Protein AF-U7PLH5-F1 (afdb_monomer_lite)

pLDDT: mean 71.51, std 21.05, range [33.09, 94.19]

Organism: Sporothrix schenckii (strain ATCC 58251 / de Perez 2211183) (NCBI:txid1391915)

Structure (mmCIF, N/CA/C/O backbone):
data_AF-U7PLH5-F1
#
_entry.id   AF-U7PLH5-F1
#
loop_
_atom_site.group_PDB
_atom_site.id
_atom_site.type_symbol
_atom_site.label_atom_id
_atom_site.label_alt_id
_atom_site.label_comp_id
_atom_site.label_asym_id
_atom_site.label_entity_id
_atom_site.label_seq_id
_atom_site.pdbx_PDB_ins_code
_atom_site.Cartn_x
_atom_site.Cartn_y
_atom_site.Cartn_z
_atom_site.occupancy
_atom_site.B_iso_or_equiv
_atom_site.auth_seq_id
_atom_site.auth_comp_id
_atom_site.auth_asym_id
_atom_site.auth_atom_id
_atom_site.pdbx_PDB_model_num
ATOM 1 N N . MET A 1 1 ? 17.171 -16.787 40.474 1.00 40.34 1 MET A N 1
ATOM 2 C CA . MET A 1 1 ? 18.572 -16.377 40.257 1.00 40.34 1 MET A CA 1
ATOM 3 C C . MET A 1 1 ? 18.634 -15.554 38.980 1.00 40.34 1 MET A C 1
ATOM 5 O O . MET A 1 1 ? 18.341 -16.110 37.935 1.00 40.34 1 MET A O 1
ATOM 9 N N . LEU A 1 2 ? 18.950 -14.260 39.135 1.00 38.16 2 LEU A N 1
ATOM 10 C CA . LEU A 1 2 ? 19.612 -13.344 38.182 1.00 38.16 2 LEU A CA 1
ATOM 11 C C . LEU A 1 2 ? 18.995 -13.279 36.767 1.00 38.16 2 LEU A C 1
ATOM 13 O O . LEU A 1 2 ? 19.264 -14.126 35.930 1.00 38.16 2 LEU A O 1
ATOM 17 N N . THR A 1 3 ? 18.064 -12.365 36.470 1.00 34.12 3 THR A N 1
ATOM 18 C CA . THR A 1 3 ? 18.278 -10.915 36.232 1.00 34.12 3 THR A CA 1
ATOM 19 C C . THR A 1 3 ? 19.407 -10.648 35.230 1.00 34.12 3 THR A C 1
ATOM 21 O O . THR A 1 3 ? 20.557 -10.770 35.628 1.00 34.12 3 THR A O 1
ATOM 24 N N . GLN A 1 4 ? 19.092 -10.217 33.994 1.00 41.59 4 GLN A N 1
ATOM 25 C CA . GLN A 1 4 ? 19.574 -8.955 33.387 1.00 41.59 4 GLN A CA 1
ATOM 26 C C . GLN A 1 4 ? 19.493 -8.867 31.843 1.00 41.59 4 GLN A C 1
ATOM 28 O O . GLN A 1 4 ? 19.882 -9.774 31.121 1.00 41.59 4 GLN A O 1
ATOM 33 N N . CYS A 1 5 ? 19.129 -7.651 31.405 1.00 39.41 5 CYS A N 1
ATOM 34 C CA . CYS A 1 5 ? 19.704 -6.881 30.285 1.00 39.41 5 CYS A CA 1
ATOM 35 C C . CYS A 1 5 ? 19.246 -7.116 28.828 1.00 39.41 5 CYS A C 1
ATOM 37 O O . CYS A 1 5 ? 19.915 -7.745 28.023 1.00 39.41 5 CYS A O 1
ATOM 39 N N . ARG A 1 6 ? 18.167 -6.410 28.454 1.00 35.97 6 ARG A N 1
ATOM 40 C CA . ARG A 1 6 ? 18.186 -5.153 27.658 1.00 35.97 6 ARG A CA 1
ATOM 41 C C . ARG A 1 6 ? 19.362 -4.971 26.667 1.00 35.97 6 ARG A C 1
ATOM 43 O O . ARG A 1 6 ? 20.439 -4.579 27.103 1.00 35.97 6 ARG A O 1
ATOM 50 N N . ALA A 1 7 ? 19.105 -5.061 25.353 1.00 36.47 7 ALA A N 1
ATOM 51 C CA . ALA A 1 7 ? 19.811 -4.306 24.298 1.00 36.47 7 ALA A CA 1
ATOM 52 C C . ALA A 1 7 ? 19.149 -4.441 22.903 1.00 36.47 7 ALA A C 1
ATOM 54 O O . ALA A 1 7 ? 18.597 -5.486 22.587 1.00 36.47 7 ALA A O 1
ATOM 55 N N . ALA A 1 8 ? 19.350 -3.401 22.073 1.00 39.31 8 ALA A N 1
ATOM 56 C CA . ALA A 1 8 ? 19.215 -3.336 20.601 1.00 39.31 8 ALA A CA 1
ATOM 57 C C . ALA A 1 8 ? 17.779 -3.199 20.030 1.00 39.31 8 ALA A C 1
ATOM 59 O O . ALA A 1 8 ? 16.850 -3.814 20.518 1.00 39.31 8 ALA A O 1
ATOM 60 N N . HIS A 1 9 ? 17.461 -2.412 18.994 1.00 39.78 9 HIS A N 1
ATOM 61 C CA . HIS A 1 9 ? 18.225 -1.565 18.074 1.00 39.78 9 HIS A CA 1
ATOM 62 C C . HIS A 1 9 ? 17.203 -0.632 17.367 1.00 39.78 9 HIS A C 1
ATOM 64 O O . HIS A 1 9 ? 16.239 -1.121 16.786 1.00 39.78 9 HIS A O 1
ATOM 70 N N . ARG A 1 10 ? 17.375 0.700 17.386 1.00 35.34 10 ARG A N 1
ATOM 71 C CA . ARG A 1 10 ? 16.643 1.633 16.491 1.00 35.34 10 ARG A CA 1
ATOM 72 C C . ARG A 1 10 ? 17.474 1.859 15.219 1.00 35.34 10 ARG A C 1
ATOM 74 O O . ARG A 1 10 ? 18.633 2.255 15.376 1.00 35.34 10 ARG A O 1
ATOM 81 N N . PRO A 1 11 ? 16.935 1.716 13.995 1.00 44.84 11 PRO A N 1
ATOM 82 C CA . PRO A 1 11 ? 17.584 2.239 12.803 1.00 44.84 11 PRO A CA 1
ATOM 83 C C . PRO A 1 11 ? 17.142 3.683 12.515 1.00 44.84 11 PRO A C 1
ATOM 85 O O . PRO A 1 11 ? 16.019 4.105 12.786 1.00 44.84 11 PRO A O 1
ATOM 88 N N . ARG A 1 12 ? 18.103 4.450 12.001 1.00 36.66 12 ARG A N 1
ATOM 89 C CA . ARG A 1 12 ? 18.058 5.875 11.666 1.00 36.66 12 ARG A CA 1
ATOM 90 C C . ARG A 1 12 ? 17.275 6.123 10.367 1.00 36.66 12 ARG A C 1
ATOM 92 O O . ARG A 1 12 ? 17.660 5.601 9.330 1.00 36.66 12 ARG A O 1
ATOM 99 N N . GLN A 1 13 ? 16.298 7.030 10.392 1.00 43.56 13 GLN A N 1
ATOM 100 C CA . GLN A 1 13 ? 15.820 7.760 9.207 1.00 43.56 13 GLN A CA 1
ATOM 101 C C . GLN A 1 13 ? 15.541 9.234 9.569 1.00 43.56 13 GLN A C 1
ATOM 103 O O . GLN A 1 13 ? 14.461 9.544 10.065 1.00 43.56 13 GLN A O 1
ATOM 108 N N . PRO A 1 14 ? 16.496 10.163 9.343 1.00 40.16 14 PRO A N 1
ATOM 109 C CA . PRO A 1 14 ? 16.155 11.586 9.313 1.00 40.16 14 PRO A CA 1
ATOM 110 C C . PRO A 1 14 ? 16.805 12.352 8.142 1.00 40.16 14 PRO A C 1
ATOM 112 O O . PRO A 1 14 ? 17.194 13.498 8.312 1.00 40.16 14 PRO A O 1
ATOM 115 N N . GLN A 1 15 ? 16.960 11.743 6.959 1.00 47.34 15 GLN A N 1
ATOM 116 C CA . GLN A 1 15 ? 17.610 12.398 5.800 1.00 47.34 15 GLN A CA 1
ATOM 117 C C . GLN A 1 15 ? 16.657 12.667 4.615 1.00 47.34 15 GLN A C 1
ATOM 119 O O . GLN A 1 15 ? 16.941 13.519 3.784 1.00 47.34 15 GLN A O 1
ATOM 124 N N . LEU A 1 16 ? 15.482 12.025 4.559 1.00 45.59 16 LEU A N 1
ATOM 125 C CA . LEU A 1 16 ? 14.550 12.148 3.422 1.00 45.59 16 LEU A CA 1
ATOM 126 C C . LEU A 1 16 ? 13.430 13.190 3.621 1.00 45.59 16 LEU A C 1
ATOM 128 O O . LEU A 1 16 ? 12.787 13.589 2.656 1.00 45.59 16 LEU A O 1
ATOM 132 N N . ARG A 1 17 ? 13.227 13.693 4.851 1.00 46.47 17 ARG A N 1
ATOM 133 C CA . ARG A 1 17 ? 12.255 14.770 5.134 1.00 46.47 17 ARG A CA 1
ATOM 134 C C . ARG A 1 17 ? 12.770 16.171 4.780 1.00 46.47 17 ARG A C 1
ATOM 136 O O . ARG A 1 17 ? 11.996 16.979 4.285 1.00 46.47 17 ARG A O 1
ATOM 143 N N . GLN A 1 18 ? 14.074 16.433 4.911 1.00 49.62 18 GLN A N 1
ATOM 144 C CA . GLN A 1 18 ? 14.650 17.750 4.590 1.00 49.62 18 GLN A CA 1
ATOM 145 C C . GLN A 1 18 ? 14.697 18.058 3.082 1.00 49.62 18 GLN A C 1
ATOM 147 O O . GLN A 1 18 ? 14.605 19.219 2.698 1.00 49.62 18 GLN A O 1
ATOM 152 N N . ALA A 1 19 ? 14.768 17.044 2.212 1.00 43.41 19 ALA A N 1
ATOM 153 C CA . ALA A 1 19 ? 14.811 17.258 0.762 1.00 43.41 19 ALA A CA 1
ATOM 154 C C . ALA A 1 19 ? 13.437 17.609 0.146 1.00 43.41 19 ALA A C 1
ATOM 156 O O . ALA A 1 19 ? 13.381 18.275 -0.886 1.00 43.41 19 ALA A O 1
ATOM 157 N N . LEU A 1 20 ? 12.327 17.218 0.788 1.00 49.91 20 LEU A N 1
ATOM 158 C CA . LEU A 1 20 ? 10.959 17.501 0.321 1.00 49.91 20 LEU A CA 1
ATOM 159 C C . LEU A 1 20 ? 10.404 18.842 0.844 1.00 49.91 20 LEU A C 1
ATOM 161 O O . LEU A 1 20 ? 9.582 19.472 0.175 1.00 49.91 20 LEU A O 1
ATOM 165 N N . GLU A 1 21 ? 10.902 19.341 1.980 1.00 47.91 21 GLU A N 1
ATOM 166 C CA . GLU A 1 21 ? 10.516 20.658 2.516 1.00 47.91 21 GLU A CA 1
ATOM 167 C C . GLU A 1 21 ? 11.205 21.841 1.812 1.00 47.91 21 GLU A C 1
ATOM 169 O O . GLU A 1 21 ? 10.651 22.941 1.792 1.00 47.91 21 GLU A O 1
ATOM 174 N N . CYS A 1 22 ? 12.349 21.631 1.147 1.00 43.00 22 CYS A N 1
ATOM 175 C CA . CYS A 1 22 ? 13.023 22.683 0.370 1.00 43.00 22 CYS A CA 1
ATOM 176 C C . CYS A 1 22 ? 12.444 22.894 -1.042 1.00 43.00 22 CYS A C 1
ATOM 178 O O . CYS A 1 22 ? 12.530 24.002 -1.563 1.00 43.00 22 CYS A O 1
ATOM 180 N N . ALA A 1 23 ? 11.813 21.883 -1.650 1.00 43.56 23 ALA A N 1
ATOM 181 C CA . ALA A 1 23 ? 11.212 21.997 -2.989 1.00 43.56 23 ALA A CA 1
ATOM 182 C C . ALA A 1 23 ? 9.793 22.602 -2.981 1.00 43.56 23 ALA A C 1
ATOM 184 O O . ALA A 1 23 ? 9.290 23.029 -4.015 1.00 43.56 23 ALA A O 1
ATOM 185 N N . SER A 1 24 ? 9.159 22.670 -1.807 1.00 49.34 24 SER A N 1
ATOM 186 C CA . SER A 1 24 ? 7.775 23.137 -1.641 1.00 49.34 24 SER A CA 1
ATOM 187 C C . SER A 1 24 ? 7.665 24.643 -1.352 1.00 49.34 24 SER A C 1
ATOM 189 O O . SER A 1 24 ? 6.562 25.170 -1.281 1.00 49.34 24 SER A O 1
ATOM 191 N N . ARG A 1 25 ? 8.793 25.350 -1.172 1.00 45.16 25 ARG A N 1
ATOM 192 C CA . ARG A 1 25 ? 8.836 26.780 -0.796 1.00 45.16 25 ARG A CA 1
ATOM 193 C C . ARG A 1 25 ? 9.264 27.731 -1.920 1.00 45.16 25 ARG A C 1
ATOM 195 O O . ARG A 1 25 ? 9.426 28.920 -1.674 1.00 45.16 25 ARG A O 1
ATOM 202 N N . THR A 1 26 ? 9.434 27.244 -3.148 1.00 45.91 26 THR A N 1
ATOM 203 C CA . THR A 1 26 ? 9.936 28.039 -4.289 1.00 45.91 26 THR A CA 1
ATOM 204 C C . THR A 1 26 ? 8.897 28.318 -5.383 1.00 45.91 26 THR A C 1
ATOM 206 O O . THR A 1 26 ? 9.258 28.842 -6.432 1.00 45.91 26 THR A O 1
ATOM 209 N N . VAL A 1 27 ? 7.607 28.033 -5.152 1.00 44.53 27 VAL A N 1
ATOM 210 C CA . VAL A 1 27 ? 6.532 28.178 -6.165 1.00 44.53 27 VAL A CA 1
ATOM 211 C C . VAL A 1 27 ? 5.499 29.269 -5.812 1.00 44.53 27 VAL A C 1
ATOM 213 O O . VAL A 1 27 ? 4.473 29.381 -6.465 1.00 44.53 27 VAL A O 1
ATOM 216 N N . ASP A 1 28 ? 5.798 30.149 -4.851 1.00 35.12 28 ASP A N 1
ATOM 217 C CA . ASP A 1 28 ? 4.930 31.276 -4.470 1.00 35.12 28 ASP A CA 1
ATOM 218 C C . ASP A 1 28 ? 5.682 32.610 -4.545 1.00 35.12 28 ASP A C 1
ATOM 220 O O . ASP A 1 28 ? 6.104 33.157 -3.533 1.00 35.12 28 ASP A O 1
ATOM 224 N N . CYS A 1 29 ? 5.890 33.128 -5.758 1.00 34.44 29 CYS A N 1
ATOM 225 C CA . CYS A 1 29 ? 6.262 34.526 -6.013 1.00 34.44 29 CYS A CA 1
ATOM 226 C C . CYS A 1 29 ? 6.125 34.818 -7.513 1.00 34.44 29 CYS A C 1
ATOM 228 O O . CYS A 1 29 ? 7.078 34.580 -8.247 1.00 34.44 29 CYS A O 1
ATOM 230 N N . SER A 1 30 ? 4.958 35.290 -7.978 1.00 39.75 30 SER A N 1
ATOM 231 C CA . SER A 1 30 ? 4.776 36.169 -9.162 1.00 39.75 30 SER A CA 1
ATOM 232 C C . SER A 1 30 ? 3.293 36.284 -9.535 1.00 39.75 30 SER A C 1
ATOM 234 O O . SER A 1 30 ? 2.828 35.648 -10.475 1.00 39.75 30 SER A O 1
ATOM 236 N N . ASN A 1 31 ? 2.530 37.107 -8.814 1.00 36.56 31 ASN A N 1
ATOM 237 C CA . ASN A 1 31 ? 1.277 37.645 -9.344 1.00 36.56 31 ASN A CA 1
ATOM 238 C C . ASN A 1 31 ? 0.945 38.966 -8.640 1.00 36.56 31 ASN A C 1
ATOM 240 O O . ASN A 1 31 ? 0.583 38.951 -7.471 1.00 36.56 31 ASN A O 1
ATOM 244 N N . THR A 1 32 ? 1.136 40.105 -9.311 1.00 42.53 32 THR A N 1
ATOM 245 C CA . THR A 1 32 ? 0.394 41.367 -9.103 1.00 42.53 32 THR A CA 1
ATOM 246 C C . THR A 1 32 ? 0.872 42.430 -10.104 1.00 42.53 32 THR A C 1
ATOM 248 O O . THR A 1 32 ? 2.062 42.525 -10.395 1.00 42.53 32 THR A O 1
ATOM 251 N N . ARG A 1 33 ? -0.074 43.282 -10.535 1.00 42.19 33 ARG A N 1
ATOM 252 C CA . ARG A 1 33 ? -0.038 44.355 -11.562 1.00 42.19 33 ARG A CA 1
ATOM 253 C C . ARG A 1 33 ? -0.375 43.851 -12.966 1.00 42.19 33 ARG A C 1
ATOM 255 O O . ARG A 1 33 ? 0.285 42.970 -13.484 1.00 42.19 33 ARG A O 1
ATOM 262 N N . GLY A 1 34 ? -1.364 44.380 -13.671 1.00 38.94 34 GLY A N 1
ATOM 263 C CA . GLY A 1 34 ? -2.216 45.546 -13.460 1.00 38.94 34 GLY A CA 1
ATOM 264 C C . GLY A 1 34 ? -2.942 45.791 -14.785 1.00 38.94 34 GLY A C 1
ATOM 265 O O . GLY A 1 34 ? -2.353 45.638 -15.850 1.00 38.94 34 GLY A O 1
ATOM 266 N N . ALA A 1 35 ? -4.238 46.066 -14.707 1.00 39.94 35 ALA A N 1
ATOM 267 C CA . ALA A 1 35 ? -5.171 46.154 -15.822 1.00 39.94 35 ALA A CA 1
ATOM 268 C C . ALA A 1 35 ? -4.860 47.279 -16.830 1.00 39.94 35 ALA A C 1
ATOM 270 O O . ALA A 1 35 ? -4.439 48.362 -16.431 1.00 39.94 35 ALA A O 1
ATOM 271 N N . SER A 1 36 ? -5.185 47.065 -18.113 1.00 42.91 36 SER A N 1
ATOM 272 C CA . SER A 1 36 ? -6.220 47.815 -18.866 1.00 42.91 36 SER A CA 1
ATOM 273 C C . SER A 1 36 ? -6.028 47.773 -20.400 1.00 42.91 36 SER A C 1
ATOM 275 O O . SER A 1 36 ? -4.915 47.781 -20.911 1.00 42.91 36 SER A O 1
ATOM 277 N N . SER A 1 37 ? -7.169 47.804 -21.105 1.00 44.44 37 SER A N 1
ATOM 278 C CA . SER A 1 37 ? -7.401 48.115 -22.535 1.00 44.44 37 SER A CA 1
ATOM 279 C C . SER A 1 37 ? -7.314 46.998 -23.608 1.00 44.44 37 SER A C 1
ATOM 281 O O . SER A 1 37 ? -6.285 46.724 -24.205 1.00 44.44 37 SER A O 1
ATOM 283 N N . THR A 1 38 ? -8.472 46.343 -23.789 1.00 47.81 38 THR A N 1
ATOM 284 C CA . THR A 1 38 ? -9.300 46.086 -25.006 1.00 47.81 38 THR A CA 1
ATOM 285 C C . THR A 1 38 ? -8.739 46.034 -26.454 1.00 47.81 38 THR A C 1
ATOM 287 O O . THR A 1 38 ? -7.735 46.660 -26.766 1.00 47.81 38 THR A O 1
ATOM 290 N N . PRO A 1 39 ? -9.449 45.323 -27.375 1.00 44.78 39 PRO A N 1
ATOM 291 C CA . PRO A 1 39 ? -8.862 44.554 -28.480 1.00 44.78 39 PRO A CA 1
ATOM 292 C C . PRO A 1 39 ? -9.155 45.091 -29.898 1.00 44.78 39 PRO A C 1
ATOM 294 O O . PRO A 1 39 ? -10.107 45.838 -30.118 1.00 44.78 39 PRO A O 1
ATOM 297 N N . GLY A 1 40 ? -8.371 44.624 -30.879 1.00 44.19 40 GLY A N 1
ATOM 298 C CA . GLY A 1 40 ? -8.525 44.911 -32.309 1.00 44.19 40 GLY A CA 1
ATOM 299 C C . GLY A 1 40 ? -8.553 43.637 -33.163 1.00 44.19 40 GLY A C 1
ATOM 300 O O . GLY A 1 40 ? -7.648 42.812 -33.105 1.00 44.19 40 GLY A O 1
ATOM 301 N N . SER A 1 41 ? -9.637 43.509 -33.923 1.00 40.91 41 SER A N 1
ATOM 302 C CA . SER A 1 41 ? -10.026 42.464 -34.879 1.00 40.91 41 SER A CA 1
ATOM 303 C C . SER A 1 41 ? -9.195 42.464 -36.174 1.00 40.91 41 SER A C 1
ATOM 305 O O . SER A 1 41 ? -8.798 43.540 -36.606 1.00 40.91 41 SER A O 1
ATOM 307 N N . LEU A 1 42 ? -9.014 41.289 -36.805 1.00 42.88 42 LEU A N 1
ATOM 308 C CA . LEU A 1 42 ? -8.956 41.010 -38.265 1.00 42.88 42 LEU A CA 1
ATOM 309 C C . LEU A 1 42 ? -8.641 39.500 -38.437 1.00 42.88 42 LEU A C 1
ATOM 311 O O . LEU A 1 42 ? -7.639 39.019 -37.924 1.00 42.88 42 LEU A O 1
ATOM 315 N N . MET A 1 43 ? -9.602 38.670 -38.875 1.00 43.25 43 MET A N 1
ATOM 316 C CA . MET A 1 43 ? -9.827 38.224 -40.271 1.00 43.25 43 MET A CA 1
ATOM 317 C C . MET A 1 43 ? -8.639 37.443 -40.879 1.00 43.25 43 MET A C 1
ATOM 319 O O . MET A 1 43 ? -7.510 37.873 -40.739 1.00 43.25 43 MET A O 1
ATOM 323 N N . ALA A 1 44 ? -8.750 36.382 -41.680 1.00 40.50 44 ALA A N 1
ATOM 324 C CA . ALA A 1 44 ? -9.762 35.393 -42.045 1.00 40.50 44 ALA A CA 1
ATOM 325 C C . ALA A 1 44 ? -9.106 34.459 -43.112 1.00 40.50 44 ALA A C 1
ATOM 327 O O . ALA A 1 44 ? -8.106 34.838 -43.711 1.00 40.50 44 ALA A O 1
ATOM 328 N N . PHE A 1 45 ? -9.715 33.292 -43.377 1.00 41.25 45 PHE A N 1
ATOM 329 C CA . PHE A 1 45 ? -9.603 32.438 -44.587 1.00 41.25 45 PHE A CA 1
ATOM 330 C C . PHE A 1 45 ? -8.244 31.813 -44.991 1.00 41.25 45 PHE A C 1
ATOM 332 O O . PHE A 1 45 ? -7.344 32.496 -45.454 1.00 41.25 45 PHE A O 1
ATOM 339 N N . HIS A 1 46 ? -8.155 30.474 -45.036 1.00 41.72 46 HIS A N 1
ATOM 340 C CA . HIS A 1 46 ? -8.469 29.709 -46.257 1.00 41.72 46 HIS A CA 1
ATOM 341 C C . HIS A 1 46 ? -8.427 28.182 -46.043 1.00 41.72 46 HIS A C 1
ATOM 343 O O . HIS A 1 46 ? -7.681 27.636 -45.237 1.00 41.72 46 HIS A O 1
ATOM 349 N N . THR A 1 47 ? -9.295 27.520 -46.797 1.00 42.88 47 THR A N 1
ATOM 350 C CA . THR A 1 47 ? -9.669 26.103 -46.837 1.00 42.88 47 THR A CA 1
ATOM 351 C C . THR A 1 47 ? -8.895 25.287 -47.887 1.00 42.88 47 THR A C 1
ATOM 353 O O . THR A 1 47 ? -8.351 25.849 -48.833 1.00 42.88 47 THR A O 1
ATOM 356 N N . ALA A 1 48 ? -9.033 23.951 -47.776 1.00 42.84 48 ALA A N 1
ATOM 357 C CA . ALA A 1 48 ? -8.769 22.890 -48.775 1.00 42.84 48 ALA A CA 1
ATOM 358 C C . ALA A 1 48 ? -7.296 22.413 -48.877 1.00 42.84 48 ALA A C 1
ATOM 360 O O . ALA A 1 48 ? -6.380 23.201 -48.751 1.00 42.84 48 ALA A O 1
ATOM 361 N N . ARG A 1 49 ? -6.954 21.133 -49.106 1.00 41.28 49 ARG A N 1
ATOM 362 C CA . ARG A 1 49 ? -7.620 20.080 -49.893 1.00 41.28 49 ARG A CA 1
ATOM 363 C C . ARG A 1 49 ? -6.974 18.705 -49.598 1.00 41.28 49 ARG A C 1
ATOM 365 O O . ARG A 1 49 ? -5.777 18.612 -49.361 1.00 41.28 49 ARG A O 1
ATOM 372 N N . ARG A 1 50 ? -7.780 17.638 -49.670 1.00 39.06 50 ARG A N 1
ATOM 373 C CA . ARG A 1 50 ? -7.390 16.210 -49.701 1.00 39.06 50 ARG A CA 1
ATOM 374 C C . ARG A 1 50 ? -6.449 15.885 -50.873 1.00 39.06 50 ARG A C 1
ATOM 376 O O . ARG A 1 50 ? -6.754 16.289 -51.991 1.00 39.06 50 ARG A O 1
ATOM 383 N N . ALA A 1 51 ? -5.505 14.964 -50.665 1.00 41.69 51 ALA A N 1
ATOM 384 C CA . ALA A 1 51 ? -5.150 13.943 -51.656 1.00 41.69 51 ALA A CA 1
ATOM 385 C C . ALA A 1 51 ? -4.583 12.689 -50.969 1.00 41.69 51 ALA A C 1
ATOM 387 O O . ALA A 1 51 ? -3.783 12.765 -50.044 1.00 41.69 51 ALA A O 1
ATOM 388 N N . ARG A 1 52 ? -5.074 11.535 -51.419 1.00 39.72 52 ARG A N 1
ATOM 389 C CA . ARG A 1 52 ? -4.789 10.171 -50.967 1.00 39.72 52 ARG A CA 1
ATOM 390 C C . ARG A 1 52 ? -3.874 9.562 -52.038 1.00 39.72 52 ARG A C 1
ATOM 392 O O . ARG A 1 52 ? -4.269 9.596 -53.199 1.00 39.72 52 ARG A O 1
ATOM 399 N N . ILE A 1 53 ? -2.713 9.007 -51.689 1.00 46.12 53 ILE A N 1
ATOM 400 C CA . ILE A 1 53 ? -1.901 8.185 -52.607 1.00 46.12 53 ILE A CA 1
ATOM 401 C C . ILE A 1 53 ? -1.498 6.902 -51.876 1.00 46.12 53 ILE A C 1
ATOM 403 O O . ILE A 1 53 ? -0.927 6.943 -50.790 1.00 46.12 53 ILE A O 1
ATOM 407 N N . CYS A 1 54 ? -1.883 5.774 -52.474 1.00 38.44 54 CYS A N 1
ATOM 408 C CA . CYS A 1 54 ? -1.447 4.420 -52.147 1.00 38.44 54 CYS A CA 1
ATOM 409 C C . CYS A 1 54 ? -0.168 4.078 -52.924 1.00 38.44 54 CYS A C 1
ATOM 411 O O . CYS A 1 54 ? 0.020 4.554 -54.040 1.00 38.44 54 CYS A O 1
ATOM 413 N N . GLY A 1 55 ? 0.629 3.167 -52.368 1.00 41.25 55 GLY A N 1
ATOM 414 C CA . GLY A 1 55 ? 1.829 2.580 -52.972 1.00 41.25 55 GLY A CA 1
ATOM 415 C C . GLY A 1 55 ? 2.982 2.676 -51.976 1.00 41.25 55 GLY A C 1
ATOM 416 O O . GLY A 1 55 ? 3.170 3.713 -51.364 1.00 41.25 55 GLY A O 1
ATOM 417 N N . GLY A 1 56 ? 3.769 1.657 -51.680 1.00 38.50 56 GLY A N 1
ATOM 418 C CA . GLY A 1 56 ? 3.910 0.309 -52.197 1.00 38.50 56 GLY A CA 1
ATOM 419 C C . GLY A 1 56 ? 5.075 -0.329 -51.425 1.00 38.50 56 GLY A C 1
ATOM 420 O O . GLY A 1 56 ? 5.879 0.366 -50.813 1.00 38.50 56 GLY A O 1
ATOM 421 N N . ARG A 1 57 ? 5.093 -1.663 -51.418 1.00 42.97 57 ARG A N 1
ATOM 422 C CA . ARG A 1 57 ? 6.113 -2.591 -50.887 1.00 42.97 57 ARG A CA 1
ATOM 423 C C . ARG A 1 57 ? 7.556 -2.051 -50.857 1.00 42.97 57 ARG A C 1
ATOM 425 O O . ARG A 1 57 ? 8.009 -1.565 -51.884 1.00 42.97 57 ARG A O 1
ATOM 432 N N . ALA A 1 58 ? 8.302 -2.350 -49.785 1.00 42.69 58 ALA A N 1
ATOM 433 C CA . ALA A 1 58 ? 9.540 -3.161 -49.828 1.00 42.69 58 ALA A CA 1
ATOM 434 C C . ALA A 1 58 ? 10.388 -3.052 -48.541 1.00 42.69 58 ALA A C 1
ATOM 436 O O . ALA A 1 58 ? 10.763 -1.951 -48.172 1.00 42.69 58 ALA A O 1
ATOM 437 N N . GLY A 1 59 ? 10.757 -4.215 -47.973 1.00 38.81 59 GLY A N 1
ATOM 438 C CA . GLY A 1 59 ? 12.027 -4.505 -47.263 1.00 38.81 59 GLY A CA 1
ATOM 439 C C . GLY A 1 59 ? 12.298 -3.771 -45.935 1.00 38.81 59 GLY A C 1
ATOM 440 O O . GLY A 1 59 ? 12.058 -2.590 -45.806 1.00 38.81 59 GLY A O 1
ATOM 441 N N . MET A 1 60 ? 12.826 -4.370 -44.873 1.00 43.47 60 MET A N 1
ATOM 442 C CA . MET A 1 60 ? 13.732 -5.504 -44.763 1.00 43.47 60 MET A CA 1
ATOM 443 C C . MET A 1 60 ? 13.473 -6.276 -43.463 1.00 43.47 60 MET A C 1
ATOM 445 O O . MET A 1 60 ? 13.168 -5.698 -42.423 1.00 43.47 60 MET A O 1
ATOM 449 N N . ALA A 1 61 ? 13.677 -7.588 -43.546 1.00 40.72 61 ALA A N 1
ATOM 450 C CA . ALA A 1 61 ? 14.034 -8.450 -42.431 1.00 40.72 61 ALA A CA 1
ATOM 451 C C . ALA A 1 61 ? 15.549 -8.355 -42.158 1.00 40.72 61 ALA A C 1
ATOM 453 O O . ALA A 1 61 ? 16.291 -8.143 -43.113 1.00 40.72 61 ALA A O 1
ATOM 454 N N . GLN A 1 62 ? 15.957 -8.581 -40.897 1.00 44.41 62 GLN A N 1
ATOM 455 C CA . GLN A 1 62 ? 17.292 -8.933 -40.342 1.00 44.41 62 GLN A CA 1
ATOM 456 C C . GLN A 1 62 ? 17.496 -8.151 -39.024 1.00 44.41 62 GLN A C 1
ATOM 458 O O . GLN A 1 62 ? 17.200 -6.969 -38.977 1.00 44.41 62 GLN A O 1
ATOM 463 N N . MET A 1 63 ? 17.950 -8.688 -37.893 1.00 42.53 63 MET A N 1
ATOM 464 C CA . MET A 1 63 ? 18.485 -9.997 -37.535 1.00 42.53 63 MET A CA 1
ATOM 465 C C . MET A 1 63 ? 18.080 -10.338 -36.093 1.00 42.53 63 MET A C 1
ATOM 467 O O . MET A 1 63 ? 18.018 -9.475 -35.220 1.00 42.53 63 MET A O 1
ATOM 471 N N . ALA A 1 64 ? 17.869 -11.631 -35.865 1.00 40.66 64 ALA A N 1
ATOM 472 C CA . ALA A 1 64 ? 17.943 -12.277 -34.567 1.00 40.66 64 ALA A CA 1
ATOM 473 C C . ALA A 1 64 ? 19.406 -12.596 -34.198 1.00 40.66 64 ALA A C 1
ATOM 475 O O . ALA A 1 64 ? 20.272 -12.620 -35.068 1.00 40.66 64 ALA A O 1
ATOM 476 N N . SER A 1 65 ? 19.605 -12.990 -32.936 1.00 40.78 65 SER A N 1
ATOM 477 C CA . SER A 1 65 ? 20.774 -13.699 -32.393 1.00 40.78 65 SER A CA 1
ATOM 478 C C . SER A 1 65 ? 21.977 -12.847 -31.978 1.00 40.78 65 SER A C 1
ATOM 480 O O . SER A 1 65 ? 22.827 -12.510 -32.790 1.00 40.78 65 SER A O 1
ATOM 482 N N . MET A 1 66 ? 22.115 -12.639 -30.665 1.00 42.38 66 MET A N 1
ATOM 483 C CA . MET A 1 66 ? 23.330 -13.049 -29.954 1.00 42.38 66 MET A CA 1
ATOM 484 C C . MET A 1 66 ? 22.998 -13.336 -28.485 1.00 42.38 66 MET A C 1
ATOM 486 O O . MET A 1 66 ? 22.703 -12.447 -27.689 1.00 42.38 66 MET A O 1
ATOM 490 N N . ALA A 1 67 ? 23.003 -14.628 -28.166 1.00 39.84 67 ALA A N 1
ATOM 491 C CA . ALA A 1 67 ? 23.080 -15.164 -26.820 1.00 39.84 67 ALA A CA 1
ATOM 492 C C . ALA A 1 67 ? 24.550 -15.250 -26.372 1.00 39.84 67 ALA A C 1
ATOM 494 O O . ALA A 1 67 ? 25.456 -15.282 -27.201 1.00 39.84 67 ALA A O 1
ATOM 495 N N . SER A 1 68 ? 24.735 -15.434 -25.061 1.00 42.97 68 SER A N 1
ATOM 496 C CA . SER A 1 68 ? 25.969 -15.869 -24.390 1.00 42.97 68 SER A CA 1
ATOM 497 C C . SER A 1 68 ? 27.044 -14.801 -24.149 1.00 42.97 68 SER A C 1
ATOM 499 O O . SER A 1 68 ? 27.839 -14.475 -25.017 1.00 42.97 68 SER A O 1
ATOM 501 N N . SER A 1 69 ? 27.173 -14.343 -22.901 1.00 43.06 69 SER A N 1
ATOM 502 C CA . SER A 1 69 ? 28.155 -14.937 -21.979 1.00 43.06 69 SER A CA 1
ATOM 503 C C . SER A 1 69 ? 28.139 -14.207 -20.631 1.00 43.06 69 SER A C 1
ATOM 505 O O . SER A 1 69 ? 28.339 -12.997 -20.545 1.00 43.06 69 SER A O 1
ATOM 507 N N . ARG A 1 70 ? 27.888 -14.966 -19.561 1.00 42.97 70 ARG A N 1
ATOM 508 C CA . ARG A 1 70 ? 28.045 -14.539 -18.167 1.00 42.97 70 ARG A CA 1
ATOM 509 C C . ARG A 1 70 ? 29.538 -14.355 -17.876 1.00 42.97 70 ARG A C 1
ATOM 511 O O . ARG A 1 70 ? 30.306 -15.295 -18.064 1.00 42.97 70 ARG A O 1
ATOM 518 N N . ARG A 1 71 ? 29.940 -13.222 -17.298 1.00 43.12 71 ARG A N 1
ATOM 519 C CA . ARG A 1 71 ? 31.130 -13.173 -16.434 1.00 43.12 71 ARG A CA 1
ATOM 520 C C . ARG A 1 71 ? 30.952 -12.155 -15.321 1.00 43.12 71 ARG A C 1
ATOM 522 O O . ARG A 1 71 ? 30.791 -10.964 -15.557 1.00 43.12 71 ARG A O 1
ATOM 529 N N . ALA A 1 72 ? 30.966 -12.691 -14.108 1.00 41.03 72 ALA A N 1
ATOM 530 C CA . ALA A 1 72 ? 31.049 -11.970 -12.859 1.00 41.03 72 ALA A CA 1
ATOM 531 C C . ALA A 1 72 ? 32.403 -11.258 -12.743 1.00 41.03 72 ALA A C 1
ATOM 533 O O . ALA A 1 72 ? 33.443 -11.851 -13.028 1.00 41.03 72 ALA A O 1
ATOM 534 N N . ALA A 1 73 ? 32.386 -10.024 -12.252 1.00 41.44 73 ALA A N 1
ATOM 535 C CA . ALA A 1 73 ? 33.540 -9.391 -11.634 1.00 41.44 73 ALA A CA 1
ATOM 536 C C . ALA A 1 73 ? 33.039 -8.570 -10.441 1.00 41.44 73 ALA A C 1
ATOM 538 O O . ALA A 1 73 ? 32.509 -7.473 -10.587 1.00 41.44 73 ALA A O 1
ATOM 539 N N . ARG A 1 74 ? 33.160 -9.177 -9.256 1.00 42.91 74 ARG A N 1
ATOM 540 C CA . ARG A 1 74 ? 33.131 -8.504 -7.957 1.00 42.91 74 ARG A CA 1
ATOM 541 C C . ARG A 1 74 ? 34.398 -7.657 -7.847 1.00 42.91 74 ARG A C 1
ATOM 543 O O . ARG A 1 74 ? 35.491 -8.205 -7.961 1.00 42.91 74 ARG A O 1
ATOM 550 N N . THR A 1 75 ? 34.262 -6.379 -7.524 1.00 46.16 75 THR A N 1
ATOM 551 C CA . THR A 1 75 ? 35.351 -5.583 -6.950 1.00 46.16 75 THR A CA 1
ATOM 552 C C . THR A 1 75 ? 34.847 -4.894 -5.693 1.00 46.16 75 THR A C 1
ATOM 554 O O . THR A 1 75 ? 34.070 -3.946 -5.716 1.00 46.16 75 THR A O 1
ATOM 557 N N . SER A 1 76 ? 35.285 -5.466 -4.579 1.00 41.28 76 SER A N 1
ATOM 558 C CA . SER A 1 76 ? 35.255 -4.938 -3.224 1.00 41.28 76 SER A CA 1
ATOM 559 C C . SER A 1 76 ? 36.102 -3.670 -3.110 1.00 41.28 76 SER A C 1
ATOM 561 O O . SER A 1 76 ? 37.263 -3.676 -3.520 1.00 41.28 76 SER A O 1
ATOM 563 N N . LEU A 1 77 ? 35.563 -2.631 -2.475 1.00 50.47 77 LEU A N 1
ATOM 564 C CA . LEU A 1 77 ? 36.331 -1.503 -1.945 1.00 50.47 77 LEU A CA 1
ATOM 565 C C . LEU A 1 77 ? 36.071 -1.402 -0.427 1.00 50.47 77 LEU A C 1
ATOM 567 O O . LEU A 1 77 ? 34.906 -1.391 -0.026 1.00 50.47 77 LEU A O 1
ATOM 571 N N . PRO A 1 78 ? 37.122 -1.386 0.416 1.00 52.94 78 PRO A N 1
ATOM 572 C CA . PRO A 1 78 ? 37.014 -1.359 1.875 1.00 52.94 78 PRO A CA 1
ATOM 573 C C . PRO A 1 78 ? 36.950 0.083 2.426 1.00 52.94 78 PRO A C 1
ATOM 575 O O . PRO A 1 78 ? 37.390 1.012 1.745 1.00 52.94 78 PRO A O 1
ATOM 578 N N . PRO A 1 79 ? 36.462 0.300 3.665 1.00 47.75 79 PRO A N 1
ATOM 579 C CA . PRO A 1 79 ? 36.493 1.608 4.316 1.00 47.75 79 PRO A CA 1
ATOM 580 C C . PRO A 1 79 ? 37.763 1.778 5.175 1.00 47.75 79 PRO A C 1
ATOM 582 O O . PRO A 1 79 ? 38.218 0.804 5.781 1.00 47.75 79 PRO A O 1
ATOM 585 N N . PRO A 1 80 ? 38.324 2.994 5.313 1.00 57.81 80 PRO A N 1
ATOM 586 C CA . PRO A 1 80 ? 39.359 3.253 6.304 1.00 57.81 80 PRO A CA 1
ATOM 587 C C . PRO A 1 80 ? 38.799 3.804 7.627 1.00 57.81 80 PRO A C 1
ATOM 589 O O . PRO A 1 80 ? 37.865 4.605 7.674 1.00 57.81 80 PRO A O 1
ATOM 592 N N . LEU A 1 81 ? 39.433 3.315 8.693 1.00 42.34 81 LEU A N 1
ATOM 593 C CA . LEU A 1 81 ? 39.250 3.567 10.118 1.00 42.34 81 LEU A CA 1
ATOM 594 C C . LEU A 1 81 ? 39.729 4.955 10.596 1.00 42.34 81 LEU A C 1
ATOM 596 O O . LEU A 1 81 ? 40.675 5.516 10.058 1.00 42.34 81 LEU A O 1
ATOM 600 N N . SER A 1 82 ? 39.130 5.362 11.725 1.00 41.84 82 SER A N 1
ATOM 601 C CA . SER A 1 82 ? 39.717 5.978 12.935 1.00 41.84 82 SER A CA 1
ATOM 602 C C . SER A 1 82 ? 40.687 7.161 12.828 1.00 41.84 82 SER A C 1
ATOM 604 O O . SER A 1 82 ? 41.797 7.029 12.330 1.00 41.84 82 SER A O 1
ATOM 606 N N . THR A 1 83 ? 40.401 8.232 13.581 1.00 48.25 83 THR A N 1
ATOM 607 C CA . THR A 1 83 ? 41.097 8.503 14.866 1.00 48.25 83 THR A CA 1
ATOM 608 C C . THR A 1 83 ? 40.474 9.673 15.663 1.00 48.25 83 THR A C 1
ATOM 610 O O . THR A 1 83 ? 39.778 10.504 15.082 1.00 48.25 83 THR A O 1
ATOM 613 N N . PRO A 1 84 ? 40.671 9.710 17.002 1.00 45.00 84 PRO A N 1
ATOM 614 C CA . PRO A 1 84 ? 40.032 10.625 17.959 1.00 45.00 84 PRO A CA 1
ATOM 615 C C . PRO A 1 84 ? 40.988 11.730 18.466 1.00 45.00 84 PRO A C 1
ATOM 617 O O . PRO A 1 84 ? 42.192 11.590 18.302 1.00 45.00 84 PRO A O 1
ATOM 620 N N . HIS A 1 85 ? 40.474 12.776 19.137 1.00 40.41 85 HIS A N 1
ATOM 621 C CA . HIS A 1 85 ? 41.067 13.422 20.335 1.00 40.41 85 HIS A CA 1
ATOM 622 C C . HIS A 1 85 ? 40.434 14.787 20.680 1.00 40.41 85 HIS A C 1
ATOM 624 O O . HIS A 1 85 ? 40.132 15.580 19.798 1.00 40.41 85 HIS A O 1
ATOM 630 N N . GLY A 1 86 ? 40.379 15.082 21.988 1.00 37.62 86 GLY A N 1
ATOM 631 C CA . GLY A 1 86 ? 40.556 16.435 22.547 1.00 37.62 86 GLY A CA 1
ATOM 632 C C . GLY A 1 86 ? 39.265 17.155 22.958 1.00 37.62 86 GLY A C 1
ATOM 633 O O . GLY A 1 86 ? 38.611 17.757 22.126 1.00 37.62 86 GLY A O 1
ATOM 634 N N . LEU A 1 87 ? 38.751 16.979 24.181 1.00 42.03 87 LEU A N 1
ATOM 635 C CA . LEU A 1 87 ? 39.120 17.657 25.441 1.00 42.03 87 LEU A CA 1
ATOM 636 C C . LEU A 1 87 ? 38.619 19.110 25.597 1.00 42.03 87 LEU A C 1
ATOM 638 O O . LEU A 1 87 ? 39.183 20.019 25.003 1.00 42.03 87 LEU A O 1
ATOM 642 N N . ARG A 1 88 ? 37.747 19.262 26.617 1.00 38.09 88 ARG A N 1
ATOM 643 C CA . ARG A 1 88 ? 37.644 20.375 27.594 1.00 38.09 88 ARG A CA 1
ATOM 644 C C . ARG A 1 88 ? 36.995 21.680 27.065 1.00 38.09 88 ARG A C 1
ATOM 646 O O . ARG A 1 88 ? 37.253 22.085 25.948 1.00 38.09 88 ARG A O 1
ATOM 653 N N . PHE A 1 89 ? 36.111 22.386 27.785 1.00 39.62 89 PHE A N 1
ATOM 654 C CA . PHE A 1 89 ? 36.261 22.916 29.148 1.00 39.62 89 PHE A CA 1
ATOM 655 C C . PHE A 1 89 ? 34.961 23.581 29.694 1.00 39.62 89 PHE A C 1
ATOM 657 O O . PHE A 1 89 ? 34.200 24.136 28.913 1.00 39.62 89 PHE A O 1
ATOM 664 N N . PHE A 1 90 ? 34.824 23.582 31.035 1.00 41.78 90 PHE A N 1
ATOM 665 C CA . PHE A 1 90 ? 34.247 24.602 31.954 1.00 41.78 90 PHE A CA 1
ATOM 666 C C . PHE A 1 90 ? 32.774 25.052 31.807 1.00 41.78 90 PHE A C 1
ATOM 668 O O . PHE A 1 90 ? 32.372 25.630 30.812 1.00 41.78 90 PHE A O 1
ATOM 675 N N . SER A 1 91 ? 31.890 24.700 32.753 1.00 37.50 91 SER A N 1
ATOM 676 C CA . SER A 1 91 ? 31.677 25.257 34.115 1.00 37.50 91 SER A CA 1
ATOM 677 C C . SER A 1 91 ? 30.794 26.504 34.136 1.00 37.50 91 SER A C 1
ATOM 679 O O . SER A 1 91 ? 31.270 27.577 33.800 1.00 37.50 91 SER A O 1
ATOM 681 N N . THR A 1 92 ? 29.598 26.384 34.718 1.00 44.75 92 THR A N 1
ATOM 682 C CA . THR A 1 92 ? 29.124 27.332 35.739 1.00 44.75 92 THR A CA 1
ATOM 683 C C . THR A 1 92 ? 28.160 26.654 36.712 1.00 44.75 92 THR A C 1
ATOM 685 O O . THR A 1 92 ? 27.131 26.081 36.369 1.00 44.75 92 THR A O 1
ATOM 688 N N . THR A 1 93 ? 28.593 26.726 37.959 1.00 37.06 93 THR A N 1
ATOM 689 C CA . THR A 1 93 ? 27.981 26.368 39.230 1.00 37.06 93 THR A CA 1
ATOM 690 C C . THR A 1 93 ? 26.775 27.254 39.531 1.00 37.06 93 THR A C 1
ATOM 692 O O . THR A 1 93 ? 26.926 28.464 39.445 1.00 37.06 93 THR A O 1
ATOM 695 N N . PHE A 1 94 ? 25.657 26.704 40.015 1.00 46.22 94 PHE A N 1
ATOM 696 C CA . PHE A 1 94 ? 24.850 27.369 41.047 1.00 46.22 94 PHE A CA 1
ATOM 697 C C . PHE A 1 94 ? 24.237 26.336 41.999 1.00 46.22 94 PHE A C 1
ATOM 699 O O . PHE A 1 94 ? 23.673 25.323 41.593 1.00 46.22 94 PHE A O 1
ATOM 706 N N . ALA A 1 95 ? 24.477 26.591 43.283 1.00 46.81 95 ALA A N 1
ATOM 707 C CA . ALA A 1 95 ? 24.278 25.719 44.429 1.00 46.81 95 ALA A CA 1
ATOM 708 C C . ALA A 1 95 ? 22.837 25.782 44.991 1.00 46.81 95 ALA A C 1
ATOM 710 O O . ALA A 1 95 ? 22.102 26.722 44.689 1.00 46.81 95 ALA A O 1
ATOM 711 N N . PRO A 1 96 ? 22.439 24.820 45.849 1.00 44.62 96 PRO A N 1
ATOM 712 C CA . PRO A 1 96 ? 21.082 24.688 46.369 1.00 44.62 96 PRO A CA 1
ATOM 713 C C . PRO A 1 96 ? 20.935 25.356 47.745 1.00 44.62 96 PRO A C 1
ATOM 715 O O . PRO A 1 96 ? 21.764 25.137 48.627 1.00 44.62 96 PRO A O 1
ATOM 718 N N . ARG A 1 97 ? 19.870 26.136 47.971 1.00 37.78 97 ARG A N 1
ATOM 719 C CA . ARG A 1 97 ? 19.402 26.536 49.316 1.00 37.78 97 ARG A CA 1
ATOM 720 C C . ARG A 1 97 ? 18.104 27.340 49.216 1.00 37.78 97 ARG A C 1
ATOM 722 O O . ARG A 1 97 ? 18.129 28.451 48.717 1.00 37.78 97 ARG A O 1
ATOM 729 N N . GLN A 1 98 ? 16.993 26.770 49.675 1.00 42.81 98 GLN A N 1
ATOM 730 C CA . GLN A 1 98 ? 16.230 27.265 50.830 1.00 42.81 98 GLN A CA 1
ATOM 731 C C . GLN A 1 98 ? 15.017 26.338 51.013 1.00 42.81 98 GLN A C 1
ATOM 733 O O . GLN A 1 98 ? 14.097 26.300 50.201 1.00 42.81 98 GLN A O 1
ATOM 738 N N . ARG A 1 99 ? 15.066 25.527 52.071 1.00 39.12 99 ARG A N 1
ATOM 739 C CA . ARG A 1 99 ? 13.909 24.831 52.636 1.00 39.12 99 ARG A CA 1
ATOM 740 C C . ARG A 1 99 ? 13.047 25.846 53.397 1.00 39.12 99 ARG A C 1
ATOM 742 O O . ARG A 1 99 ? 13.581 26.832 53.891 1.00 39.12 99 ARG A O 1
ATOM 749 N N . GLN A 1 100 ? 11.782 25.465 53.590 1.00 37.06 100 GLN A N 1
ATOM 750 C CA . GLN A 1 100 ? 10.835 25.966 54.597 1.00 37.06 100 GLN A CA 1
ATOM 751 C C . GLN A 1 100 ? 10.202 27.333 54.316 1.00 37.06 100 GLN A C 1
ATOM 753 O O . GLN A 1 100 ? 10.681 28.333 54.831 1.00 37.06 100 GLN A O 1
ATOM 758 N N . ALA A 1 101 ? 9.062 27.341 53.608 1.00 39.81 101 ALA A N 1
ATOM 759 C CA . ALA A 1 101 ? 7.961 28.272 53.908 1.00 39.81 101 ALA A CA 1
ATOM 760 C C . ALA A 1 101 ? 6.585 27.946 53.270 1.00 39.81 101 ALA A C 1
ATOM 762 O O . ALA A 1 101 ? 5.703 28.765 53.426 1.00 39.81 101 ALA A O 1
ATOM 763 N N . ASP A 1 102 ? 6.314 26.789 52.640 1.00 37.50 102 ASP A N 1
ATOM 764 C CA . ASP A 1 102 ? 5.019 26.602 51.926 1.00 37.50 102 ASP A CA 1
ATOM 765 C C . ASP A 1 102 ? 4.205 25.363 52.347 1.00 37.50 102 ASP A C 1
ATOM 767 O O . ASP A 1 102 ? 3.419 24.813 51.580 1.00 37.50 102 ASP A O 1
ATOM 771 N N . ALA A 1 103 ? 4.348 24.916 53.598 1.00 38.16 103 ALA A N 1
ATOM 772 C CA . ALA A 1 103 ? 3.596 23.770 54.132 1.00 38.16 103 ALA A CA 1
ATOM 773 C C . ALA A 1 103 ? 2.198 24.121 54.697 1.00 38.16 103 ALA A C 1
ATOM 775 O O . ALA A 1 103 ? 1.551 23.252 55.275 1.00 38.16 103 ALA A O 1
ATOM 776 N N . ALA A 1 104 ? 1.714 25.363 54.548 1.00 38.06 104 ALA A N 1
ATOM 777 C CA . ALA A 1 104 ? 0.475 25.825 55.197 1.00 38.06 104 ALA A CA 1
ATOM 778 C C . ALA A 1 104 ? -0.637 26.315 54.246 1.00 38.06 104 ALA A C 1
ATOM 780 O O . ALA A 1 104 ? -1.727 26.634 54.714 1.00 38.06 104 ALA A O 1
ATOM 781 N N . THR A 1 105 ? -0.423 26.303 52.923 1.00 39.28 105 THR A N 1
ATOM 782 C CA . THR A 1 105 ? -1.422 26.802 51.948 1.00 39.28 105 THR A CA 1
ATOM 783 C C . THR A 1 105 ? -1.565 25.887 50.725 1.00 39.28 105 THR A C 1
ATOM 785 O O . THR A 1 105 ? -1.804 26.343 49.615 1.00 39.28 105 THR A O 1
ATOM 788 N N . ALA A 1 106 ? -1.419 24.572 50.918 1.00 34.88 106 ALA A N 1
ATOM 789 C CA . ALA A 1 106 ? -1.599 23.555 49.870 1.00 34.88 106 ALA A CA 1
ATOM 790 C C . ALA A 1 106 ? -2.791 22.610 50.141 1.00 34.88 106 ALA A C 1
ATOM 792 O O . ALA A 1 106 ? -2.906 21.548 49.537 1.00 34.88 106 ALA A O 1
ATOM 793 N N . ALA A 1 107 ? -3.702 22.996 51.042 1.00 33.66 107 ALA A N 1
ATOM 794 C CA . ALA A 1 107 ? -4.885 22.212 51.413 1.00 33.66 107 ALA A CA 1
ATOM 795 C C . ALA A 1 107 ? -6.143 22.526 50.567 1.00 33.66 107 ALA A C 1
ATOM 797 O O . ALA A 1 107 ? -7.247 22.134 50.939 1.00 33.66 107 ALA A O 1
ATOM 798 N N . ALA A 1 108 ? -6.002 23.222 49.432 1.00 36.09 108 ALA A N 1
ATOM 799 C CA . ALA A 1 108 ? -7.132 23.700 48.628 1.00 36.09 108 ALA A CA 1
ATOM 800 C C . ALA A 1 108 ? -6.919 23.541 47.110 1.00 36.09 108 ALA A C 1
ATOM 802 O O . ALA A 1 108 ? -7.135 24.470 46.341 1.00 36.09 108 ALA A O 1
ATOM 803 N N . SER A 1 109 ? -6.515 22.357 46.655 1.00 34.47 109 SER A N 1
ATOM 804 C CA . SER A 1 109 ? -6.682 21.953 45.250 1.00 34.47 109 SER A CA 1
ATOM 805 C C . SER A 1 109 ? -6.676 20.430 45.142 1.00 34.47 109 SER A C 1
ATOM 807 O O . SER A 1 109 ? -5.702 19.783 44.771 1.00 34.47 109 SER A O 1
ATOM 809 N N . ARG A 1 110 ? -7.811 19.833 45.514 1.00 33.09 110 ARG A N 1
ATOM 810 C CA . ARG A 1 110 ? -8.117 18.425 45.240 1.00 33.09 110 ARG A CA 1
ATOM 811 C C . ARG A 1 110 ? -8.042 18.225 43.713 1.00 33.09 110 ARG A C 1
ATOM 813 O O . ARG A 1 110 ? -8.755 18.947 43.013 1.00 33.09 110 ARG A O 1
ATOM 820 N N . PRO A 1 111 ? -7.218 17.305 43.178 1.00 38.75 111 PRO A N 1
ATOM 821 C CA . PRO A 1 111 ? -7.223 17.021 41.750 1.00 38.75 111 PRO A CA 1
ATOM 822 C C . PRO A 1 111 ? -8.608 16.470 41.406 1.00 38.75 111 PRO A C 1
ATOM 824 O O . PRO A 1 111 ? -9.058 15.494 42.011 1.00 38.75 111 PRO A O 1
ATOM 827 N N . GLN A 1 112 ? -9.328 17.152 40.514 1.00 33.31 112 GLN A N 1
ATOM 828 C CA . GLN A 1 112 ? -10.611 16.651 40.040 1.00 33.31 112 GLN A CA 1
ATOM 829 C C . GLN A 1 112 ? -10.370 15.299 39.356 1.00 33.31 112 GLN A C 1
ATOM 831 O O . GLN A 1 112 ? -9.484 15.211 38.502 1.00 33.31 112 GLN A O 1
ATOM 836 N N . PRO A 1 113 ? -11.117 14.244 39.718 1.00 40.19 113 PRO A N 1
ATOM 837 C CA . PRO A 1 113 ? -11.075 13.002 38.971 1.00 40.19 113 PRO A CA 1
ATOM 838 C C . PRO A 1 113 ? -11.550 13.307 37.552 1.00 40.19 113 PRO A C 1
ATOM 840 O O . PRO A 1 113 ? -12.654 13.821 37.359 1.00 40.19 113 PRO A O 1
ATOM 843 N N . VAL A 1 114 ? -10.694 13.028 36.570 1.00 43.59 114 VAL A N 1
ATOM 844 C CA . VAL A 1 114 ? -11.031 13.117 35.148 1.00 43.59 114 VAL A CA 1
ATOM 845 C C . VAL A 1 114 ? -12.238 12.208 34.947 1.00 43.59 114 VAL A C 1
ATOM 847 O O . VAL A 1 114 ? -12.143 10.986 35.041 1.00 43.59 114 VAL A O 1
ATOM 850 N N . THR A 1 115 ? -13.412 12.817 34.832 1.00 49.06 115 THR A N 1
ATOM 851 C CA . THR A 1 115 ? -14.667 12.082 34.737 1.00 49.06 115 THR A CA 1
ATOM 852 C C . THR A 1 115 ? -14.701 11.520 33.326 1.00 49.06 115 THR A C 1
ATOM 854 O O . THR A 1 115 ? -14.621 12.296 32.374 1.00 49.06 115 THR A O 1
ATOM 857 N N . LEU A 1 116 ? -14.739 10.189 33.195 1.00 54.81 116 LEU A N 1
ATOM 858 C CA . LEU A 1 116 ? -14.930 9.508 31.913 1.00 54.81 116 LEU A CA 1
ATOM 859 C C . LEU A 1 116 ? -16.024 10.251 31.128 1.00 54.81 116 LEU A C 1
ATOM 861 O O . LEU A 1 116 ? -17.085 10.508 31.712 1.00 54.81 116 LEU A O 1
ATOM 865 N N . PRO A 1 117 ? -15.777 10.646 29.863 1.00 65.44 117 PRO A N 1
ATOM 866 C CA . PRO A 1 117 ? -16.808 11.280 29.060 1.00 65.44 117 PRO A CA 1
ATOM 867 C C . PRO A 1 117 ? -18.028 10.366 29.064 1.00 65.44 117 PRO A C 1
ATOM 869 O O . PRO A 1 117 ? -17.899 9.149 28.923 1.00 65.44 117 PRO A O 1
ATOM 872 N N . ASP A 1 118 ? -19.197 10.957 29.300 1.00 78.94 118 ASP A N 1
ATOM 873 C CA . ASP A 1 118 ? -20.460 10.232 29.323 1.00 78.94 118 ASP A CA 1
ATOM 874 C C . ASP A 1 118 ? -20.689 9.638 27.932 1.00 78.94 118 ASP A C 1
ATOM 876 O O . ASP A 1 118 ? -21.087 10.325 26.987 1.00 78.94 118 ASP A O 1
ATOM 880 N N . LEU A 1 119 ? -20.302 8.375 27.798 1.00 77.75 119 LEU A N 1
ATOM 881 C CA . LEU A 1 119 ? -20.128 7.687 26.532 1.00 77.75 119 LEU A CA 1
ATOM 882 C C . LEU A 1 119 ? -21.432 7.662 25.727 1.00 77.75 119 LEU A C 1
ATOM 884 O O . LEU A 1 119 ? -21.425 7.825 24.507 1.00 77.75 119 LEU A O 1
ATOM 888 N N . ASP A 1 120 ? -22.552 7.567 26.442 1.00 80.94 120 ASP A N 1
ATOM 889 C CA . ASP A 1 120 ? -23.895 7.591 25.878 1.00 80.94 120 ASP A CA 1
ATOM 890 C C . ASP A 1 120 ? -24.233 8.967 25.279 1.00 80.94 120 ASP A C 1
ATOM 892 O O . ASP A 1 120 ? -24.880 9.046 24.234 1.00 80.94 120 ASP A O 1
ATOM 896 N N . LYS A 1 121 ? -23.746 10.071 25.869 1.00 84.50 121 LYS A N 1
ATOM 897 C CA . LYS A 1 121 ? -23.922 11.421 25.300 1.00 84.50 121 LYS A CA 1
ATOM 898 C C . LYS A 1 121 ? -23.117 11.610 24.023 1.00 84.50 121 LYS A C 1
ATOM 900 O O . LYS A 1 121 ? -23.617 12.227 23.084 1.00 84.50 121 LYS A O 1
ATOM 905 N N . VAL A 1 122 ? -21.889 11.092 23.982 1.00 83.31 122 VAL A N 1
ATOM 906 C CA . VAL A 1 122 ? -21.034 11.162 22.787 1.00 83.31 122 VAL A CA 1
ATOM 907 C C . VAL A 1 122 ? -21.681 10.384 21.642 1.00 83.31 122 VAL A C 1
ATOM 909 O O . VAL A 1 122 ? -21.852 10.921 20.546 1.00 83.31 122 VAL A O 1
ATOM 912 N N . ALA A 1 123 ? -22.139 9.162 21.916 1.00 84.31 123 ALA A N 1
ATOM 913 C CA . ALA A 1 123 ? -22.876 8.361 20.949 1.00 84.31 123 ALA A CA 1
ATOM 914 C C . ALA A 1 123 ? -24.184 9.032 20.495 1.00 84.31 123 ALA A C 1
ATOM 916 O O . ALA A 1 123 ? -24.497 9.040 19.304 1.00 84.31 123 ALA A O 1
ATOM 917 N N . ALA A 1 124 ? -24.945 9.638 21.411 1.00 86.62 124 ALA A N 1
ATOM 918 C CA . ALA A 1 124 ? -26.170 10.362 21.074 1.00 86.62 124 ALA A CA 1
ATOM 919 C C . ALA A 1 124 ? -25.903 11.581 20.176 1.00 86.62 124 ALA A C 1
ATOM 921 O O . ALA A 1 124 ? -26.681 11.852 19.262 1.00 86.62 124 ALA A O 1
ATOM 922 N N . LEU A 1 125 ? -24.795 12.294 20.394 1.00 87.62 125 LEU A N 1
ATOM 923 C CA . LEU A 1 125 ? -24.385 13.426 19.564 1.00 87.62 125 LEU A CA 1
ATOM 924 C C . LEU A 1 125 ? -24.067 12.962 18.135 1.00 87.62 125 LEU A C 1
ATOM 926 O O . LEU A 1 125 ? -24.578 13.540 17.174 1.00 87.62 125 LEU A O 1
ATOM 930 N N . VAL A 1 126 ? -23.289 11.886 17.995 1.00 87.50 126 VAL A N 1
ATOM 931 C CA . VAL A 1 126 ? -22.935 11.300 16.693 1.00 87.50 126 VAL A CA 1
ATOM 932 C C . VAL A 1 126 ? -24.173 10.786 15.953 1.00 87.50 126 VAL A C 1
ATOM 934 O O . VAL A 1 126 ? -24.370 11.118 14.784 1.00 87.50 126 VAL A O 1
ATOM 937 N N . ASN A 1 127 ? -25.062 10.063 16.640 1.00 88.81 127 ASN A N 1
ATOM 938 C CA . ASN A 1 127 ? -26.333 9.617 16.064 1.00 88.81 127 ASN A CA 1
ATOM 939 C C . ASN A 1 127 ? -27.228 10.800 15.668 1.00 88.81 127 ASN A C 1
ATOM 941 O O . ASN A 1 127 ? -27.813 10.794 14.590 1.00 88.81 127 ASN A O 1
ATOM 945 N N . GLY A 1 128 ? -27.267 11.866 16.472 1.00 86.69 128 GLY A N 1
ATOM 946 C CA . GLY A 1 128 ? -27.986 13.090 16.127 1.00 86.69 128 GLY A CA 1
ATOM 947 C C . GLY A 1 128 ? -27.417 13.792 14.889 1.00 86.69 128 GLY A C 1
ATOM 948 O O . GLY A 1 128 ? -28.180 14.310 14.074 1.00 86.69 128 GLY A O 1
ATOM 949 N N . ALA A 1 129 ? -26.093 13.799 14.708 1.00 84.25 129 ALA A N 1
ATOM 950 C CA . ALA A 1 129 ? -25.454 14.335 13.505 1.00 84.25 129 ALA A CA 1
ATOM 951 C C . ALA A 1 129 ? -25.769 13.484 12.264 1.00 84.25 129 ALA A C 1
ATOM 953 O O . ALA A 1 129 ? -26.097 14.036 11.211 1.00 84.25 129 ALA A O 1
ATOM 954 N N . ARG A 1 130 ? -25.742 12.152 12.406 1.00 87.69 130 ARG A N 1
ATOM 955 C CA . ARG A 1 130 ? -26.164 11.201 11.369 1.00 87.69 130 ARG A CA 1
ATOM 956 C C . ARG A 1 130 ? -27.616 11.447 10.958 1.00 87.69 130 ARG A C 1
ATOM 958 O O . ARG A 1 130 ? -27.891 11.662 9.782 1.00 87.69 130 ARG A O 1
ATOM 965 N N . ASP A 1 131 ? -28.535 11.470 11.917 1.00 87.69 131 ASP A N 1
ATOM 966 C CA . ASP A 1 131 ? -29.970 11.593 11.647 1.00 87.69 131 ASP A CA 1
ATOM 967 C C . ASP A 1 131 ? -30.316 12.947 11.007 1.00 87.69 131 ASP A C 1
ATOM 969 O O . ASP A 1 131 ? -31.187 13.021 10.138 1.00 87.69 131 ASP A O 1
ATOM 973 N N . ARG A 1 132 ? -29.589 14.021 11.348 1.00 83.06 132 ARG A N 1
ATOM 974 C CA . ARG A 1 132 ? -29.710 15.331 10.678 1.00 83.06 132 ARG A CA 1
ATOM 975 C C . ARG A 1 132 ? -29.314 15.287 9.204 1.00 83.06 132 ARG A C 1
ATOM 977 O O . ARG A 1 132 ? -29.972 15.929 8.394 1.00 83.06 132 ARG A O 1
ATOM 984 N N . LEU A 1 133 ? -28.269 14.540 8.848 1.00 81.62 133 LEU A N 1
ATOM 985 C CA . LEU A 1 133 ? -27.881 14.376 7.446 1.00 81.62 133 LEU A CA 1
ATOM 986 C C . LEU A 1 133 ? -28.863 13.490 6.680 1.00 81.62 133 LEU A C 1
ATOM 988 O O . LEU A 1 133 ? -29.255 13.834 5.568 1.00 81.62 133 LEU A O 1
ATOM 992 N N . LEU A 1 134 ? -29.280 12.372 7.277 1.00 82.81 134 LEU A N 1
ATOM 993 C CA . LEU A 1 134 ? -30.176 11.411 6.627 1.00 82.81 134 LEU A CA 1
ATOM 994 C C . LEU A 1 134 ? -31.599 11.961 6.444 1.00 82.81 134 LEU A C 1
ATOM 996 O O . LEU A 1 134 ? -32.275 11.622 5.474 1.00 82.81 134 LEU A O 1
ATOM 1000 N N . SER A 1 135 ? -32.053 12.842 7.339 1.00 82.81 135 SER A N 1
ATOM 1001 C CA . SER A 1 135 ? -33.360 13.505 7.228 1.00 82.81 135 SER A CA 1
ATOM 1002 C C . SER A 1 135 ? -33.393 14.659 6.221 1.00 82.81 135 SER A C 1
ATOM 1004 O O . SER A 1 135 ? -34.477 15.158 5.911 1.00 82.81 135 SER A O 1
ATOM 1006 N N . HIS A 1 136 ? -32.247 15.078 5.671 1.00 75.56 136 HIS A N 1
ATOM 1007 C CA . HIS A 1 136 ? -32.210 16.188 4.728 1.00 75.56 136 HIS A CA 1
ATOM 1008 C C . HIS A 1 136 ? -32.922 15.808 3.404 1.00 75.56 136 HIS A C 1
ATOM 1010 O O . HIS A 1 136 ? -32.577 14.805 2.767 1.00 75.56 136 HIS A O 1
ATOM 1016 N N . PRO A 1 137 ? -33.933 16.582 2.952 1.00 69.25 137 PRO A N 1
ATOM 1017 C CA . PRO A 1 137 ? -34.765 16.215 1.799 1.00 69.25 137 PRO A CA 1
ATOM 1018 C C . PRO A 1 137 ? -34.051 16.370 0.445 1.00 69.25 137 PRO A C 1
ATOM 1020 O O . PRO A 1 137 ? -34.519 15.839 -0.559 1.00 69.25 137 PRO A O 1
ATOM 1023 N N . GLY A 1 138 ? -32.923 17.084 0.404 1.00 73.12 138 GLY A N 1
ATOM 1024 C CA . GLY A 1 138 ? -32.084 17.265 -0.786 1.00 73.12 138 GLY A CA 1
ATOM 1025 C C . GLY A 1 138 ? -30.718 16.584 -0.676 1.00 73.12 138 GLY A C 1
ATOM 1026 O O . GLY A 1 138 ? -30.375 16.036 0.368 1.00 73.12 138 GLY A O 1
ATOM 1027 N N . VAL A 1 139 ? -29.920 16.664 -1.747 1.00 77.25 139 VAL A N 1
ATOM 1028 C CA . VAL A 1 139 ? -28.503 16.257 -1.739 1.00 77.25 139 VAL A CA 1
ATOM 1029 C C . VAL A 1 139 ? -27.771 17.097 -0.680 1.00 77.25 139 VAL A C 1
ATOM 1031 O O . VAL A 1 139 ? -27.742 18.320 -0.838 1.00 77.25 139 VAL A O 1
ATOM 1034 N N . PRO A 1 140 ? -27.230 16.492 0.395 1.00 77.75 140 PRO A N 1
ATOM 1035 C CA . PRO A 1 140 ? -26.511 17.237 1.420 1.00 77.75 140 PRO A CA 1
ATOM 1036 C C . PRO A 1 140 ? -25.263 17.870 0.806 1.00 77.75 140 PRO A C 1
ATOM 1038 O O . PRO A 1 140 ? -24.604 17.282 -0.059 1.00 77.75 140 PRO A O 1
ATOM 1041 N N . SER A 1 141 ? -24.947 19.087 1.234 1.00 81.56 141 SER A N 1
ATOM 1042 C CA . SER A 1 141 ? -23.741 19.766 0.768 1.00 81.56 141 SER A CA 1
ATOM 1043 C C . SER A 1 141 ? -22.484 19.054 1.288 1.00 81.56 141 SER A C 1
ATOM 1045 O O . SER A 1 141 ? -22.489 18.464 2.371 1.00 81.56 141 SER A O 1
ATOM 1047 N N . GLU A 1 142 ? -21.373 19.134 0.545 1.00 84.56 142 GLU A N 1
ATOM 1048 C CA . GLU A 1 142 ? -20.092 18.544 0.974 1.00 84.56 142 GLU A CA 1
ATOM 1049 C C . GLU A 1 142 ? -19.687 19.045 2.372 1.00 84.56 142 GLU A C 1
ATOM 1051 O O . GLU A 1 142 ? -19.254 18.260 3.215 1.00 84.56 142 GLU A O 1
ATOM 1056 N N . GLY A 1 143 ? -19.928 20.328 2.662 1.00 86.81 143 GLY A N 1
ATOM 1057 C CA . GLY A 1 143 ? -19.644 20.929 3.965 1.00 86.81 143 GLY A CA 1
ATOM 1058 C C . GLY A 1 143 ? -20.432 20.303 5.119 1.00 86.81 143 GLY A C 1
ATOM 1059 O O . GLY A 1 143 ? -19.863 20.059 6.181 1.00 86.81 143 GLY A O 1
ATOM 1060 N N . GLU A 1 144 ? -21.714 19.986 4.928 1.00 86.12 144 GLU A N 1
ATOM 1061 C CA . GLU A 1 144 ? -22.531 19.329 5.959 1.00 86.12 144 GLU A CA 1
ATOM 1062 C C . GLU A 1 144 ? -22.040 17.904 6.229 1.00 86.12 144 GLU A C 1
ATOM 1064 O O . GLU A 1 144 ? -21.884 17.510 7.387 1.00 86.12 144 GLU A O 1
ATOM 1069 N N . THR A 1 145 ? -21.708 17.159 5.169 1.00 88.19 145 THR A N 1
ATOM 1070 C CA . THR A 1 145 ? -21.163 15.797 5.295 1.00 88.19 145 THR A CA 1
ATOM 1071 C C . THR A 1 145 ? -19.799 15.784 5.987 1.00 88.19 145 THR A C 1
ATOM 1073 O O . THR A 1 145 ? -19.585 14.993 6.907 1.00 88.19 145 THR A O 1
ATOM 1076 N N . ALA A 1 146 ? -18.915 16.729 5.646 1.00 89.88 146 ALA A N 1
ATOM 1077 C CA . ALA A 1 146 ? -17.628 16.911 6.312 1.00 89.88 146 ALA A CA 1
ATOM 1078 C C . ALA A 1 146 ? -17.799 17.299 7.786 1.00 89.88 146 ALA A C 1
ATOM 1080 O O . ALA A 1 146 ? -17.039 16.855 8.642 1.00 89.88 146 ALA A O 1
ATOM 1081 N N . THR A 1 147 ? -18.816 18.103 8.108 1.00 90.00 147 THR A N 1
ATOM 1082 C CA . THR A 1 147 ? -19.090 18.517 9.489 1.00 90.00 147 THR A CA 1
ATOM 1083 C C . THR A 1 147 ? -19.553 17.336 10.341 1.00 90.00 147 THR A C 1
ATOM 1085 O O . THR A 1 147 ? -19.094 17.195 11.473 1.00 90.00 147 THR A O 1
ATOM 1088 N N . ALA A 1 148 ? -20.405 16.454 9.810 1.00 88.94 148 ALA A N 1
ATOM 1089 C CA . ALA A 1 148 ? -20.822 15.255 10.536 1.00 88.94 148 ALA A CA 1
ATOM 1090 C C . ALA A 1 148 ? -19.678 14.249 10.718 1.00 88.94 148 ALA A C 1
ATOM 1092 O O . ALA A 1 148 ? -19.524 13.702 11.808 1.00 88.94 148 ALA A O 1
ATOM 1093 N N . LEU A 1 149 ? -18.834 14.045 9.699 1.00 90.06 149 LEU A N 1
ATOM 1094 C CA . LEU A 1 149 ? -17.635 13.213 9.847 1.00 90.06 149 LEU A CA 1
ATOM 1095 C C . LEU A 1 149 ? -16.648 13.819 10.847 1.00 90.06 149 LEU A C 1
ATOM 1097 O O . LEU A 1 149 ? -16.080 13.090 11.655 1.00 90.06 149 LEU A O 1
ATOM 1101 N N . ARG A 1 150 ? -16.494 15.147 10.869 1.00 92.12 150 ARG A N 1
ATOM 1102 C CA . ARG A 1 150 ? -15.669 15.826 11.874 1.00 92.12 150 ARG A CA 1
ATOM 1103 C C . ARG A 1 150 ? -16.186 15.572 13.288 1.00 92.12 150 ARG A C 1
ATOM 1105 O O . ARG A 1 150 ? -15.397 15.222 14.157 1.00 92.12 150 ARG A O 1
ATOM 1112 N N . ILE A 1 151 ? -17.498 15.659 13.498 1.00 89.62 151 ILE A N 1
ATOM 1113 C CA . ILE A 1 151 ? -18.127 15.307 14.778 1.00 89.62 151 ILE A CA 1
ATOM 1114 C C . ILE A 1 151 ? -17.802 13.855 15.168 1.00 89.62 151 ILE A C 1
ATOM 1116 O O . ILE A 1 151 ? -17.462 13.590 16.319 1.00 89.62 151 ILE A O 1
ATOM 1120 N N . CYS A 1 152 ? -17.848 12.920 14.213 1.00 88.81 152 CYS A N 1
ATOM 1121 C CA . CYS A 1 152 ? -17.458 11.528 14.454 1.00 88.81 152 CYS A CA 1
ATOM 1122 C C . CYS A 1 152 ? -15.967 11.399 14.813 1.00 88.81 152 CYS A C 1
ATOM 1124 O O . CYS A 1 152 ? -15.623 10.613 15.690 1.00 88.81 152 CYS A O 1
ATOM 1126 N N . SER A 1 153 ? -15.085 12.175 14.173 1.00 89.19 153 SER A N 1
ATOM 1127 C CA . SER A 1 153 ? -13.647 12.173 14.478 1.00 89.19 153 SER A CA 1
ATOM 1128 C C . SER A 1 153 ? -13.334 12.751 15.855 1.00 89.19 153 SER A C 1
ATOM 1130 O O . SER A 1 153 ? -12.559 12.162 16.596 1.00 89.19 153 SER A O 1
ATOM 1132 N N . GLU A 1 154 ? -13.992 13.845 16.242 1.00 89.88 154 GLU A N 1
ATOM 1133 C CA . GLU A 1 154 ? -13.842 14.443 17.571 1.00 89.88 154 GLU A CA 1
ATOM 1134 C C . GLU A 1 154 ? -14.348 13.475 18.649 1.00 89.88 154 GLU A C 1
ATOM 1136 O O . GLU A 1 154 ? -13.704 13.294 19.678 1.00 89.88 154 GLU A O 1
ATOM 1141 N N . ALA A 1 155 ? -15.463 12.784 18.392 1.00 87.44 155 ALA A N 1
ATOM 1142 C CA . ALA A 1 155 ? -15.971 11.734 19.269 1.00 87.44 155 ALA A CA 1
ATOM 1143 C C . ALA A 1 155 ? -14.999 10.548 19.399 1.00 87.44 155 ALA A C 1
ATOM 1145 O O . ALA A 1 155 ? -14.774 10.063 20.509 1.00 87.44 155 ALA A O 1
ATOM 1146 N N . ALA A 1 156 ? -14.407 10.095 18.288 1.00 87.06 156 ALA A N 1
ATOM 1147 C CA . ALA A 1 156 ? -13.407 9.030 18.290 1.00 87.06 156 ALA A CA 1
ATOM 1148 C C . ALA A 1 156 ? -12.158 9.429 19.093 1.00 87.06 156 ALA A C 1
ATOM 1150 O O . ALA A 1 156 ? -11.663 8.631 19.885 1.00 87.06 156 ALA A O 1
ATOM 1151 N N . ASP A 1 157 ? -11.700 10.672 18.945 1.00 87.19 157 ASP A N 1
ATOM 1152 C CA . ASP A 1 157 ? -10.538 11.206 19.659 1.00 87.19 157 ASP A CA 1
ATOM 1153 C C . ASP A 1 157 ? -10.790 11.280 21.162 1.00 87.19 157 ASP A C 1
ATOM 1155 O O . ASP A 1 157 ? -9.989 10.780 21.947 1.00 87.19 157 ASP A O 1
ATOM 1159 N N . LEU A 1 158 ? -11.954 11.794 21.569 1.00 84.69 158 LEU A N 1
ATOM 1160 C CA . LEU A 1 158 ? -12.344 11.848 22.978 1.00 84.69 158 LEU A CA 1
ATOM 1161 C C . LEU A 1 158 ? -12.404 10.458 23.618 1.00 84.69 158 LEU A C 1
ATOM 1163 O O . LEU A 1 158 ? -12.014 10.299 24.772 1.00 84.69 158 LEU A O 1
ATOM 1167 N N . ILE A 1 159 ? -12.894 9.455 22.887 1.00 83.50 159 ILE A N 1
ATOM 1168 C CA . ILE A 1 159 ? -13.012 8.085 23.393 1.00 83.50 159 ILE A CA 1
ATOM 1169 C C . ILE A 1 159 ? -11.651 7.398 23.458 1.00 83.50 159 ILE A C 1
ATOM 1171 O O . ILE A 1 159 ? -11.364 6.726 24.448 1.00 83.50 159 ILE A O 1
ATOM 1175 N N . MET A 1 160 ? -10.808 7.563 22.439 1.00 79.69 160 MET A N 1
ATOM 1176 C CA . MET A 1 160 ? -9.487 6.940 22.410 1.00 79.69 160 MET A CA 1
ATOM 1177 C C . MET A 1 160 ? -8.537 7.589 23.416 1.00 79.69 160 MET A C 1
ATOM 1179 O O . MET A 1 160 ? -7.869 6.861 24.144 1.00 79.69 160 MET A O 1
ATOM 1183 N N . ASP A 1 161 ? -8.543 8.916 23.563 1.00 76.88 161 ASP A N 1
ATOM 1184 C CA . ASP A 1 161 ? -7.784 9.593 24.621 1.00 76.88 161 ASP A CA 1
ATOM 1185 C C . ASP A 1 161 ? -8.284 9.150 26.002 1.00 76.88 161 ASP A C 1
ATOM 1187 O O . ASP A 1 161 ? -7.490 8.770 26.864 1.00 76.88 161 ASP A O 1
ATOM 1191 N N . ALA A 1 162 ? -9.606 9.076 26.197 1.00 62.66 162 ALA A N 1
ATOM 1192 C CA . ALA A 1 162 ? -10.192 8.590 27.444 1.00 62.66 162 ALA A CA 1
ATOM 1193 C C . ALA A 1 162 ? -9.979 7.091 27.697 1.00 62.66 162 ALA A C 1
ATOM 1195 O O . ALA A 1 162 ? -10.119 6.675 28.841 1.00 62.66 162 ALA A O 1
ATOM 1196 N N . ALA A 1 163 ? -9.657 6.276 26.690 1.00 60.81 163 ALA A N 1
ATOM 1197 C CA . ALA A 1 163 ? -9.326 4.859 26.850 1.00 60.81 163 ALA A CA 1
ATOM 1198 C C . ALA A 1 163 ? -7.821 4.639 27.081 1.00 60.81 163 ALA A C 1
ATOM 1200 O O . ALA A 1 163 ? -7.434 3.770 27.865 1.00 60.81 163 ALA A O 1
ATOM 1201 N N . VAL A 1 164 ? -6.967 5.456 26.459 1.00 57.88 164 VAL A N 1
ATOM 1202 C CA . VAL A 1 164 ? -5.504 5.378 26.582 1.00 57.88 164 VAL A CA 1
ATOM 1203 C C . VAL A 1 164 ? -5.020 5.974 27.914 1.00 57.88 164 VAL A C 1
ATOM 1205 O O . VAL A 1 164 ? -4.147 5.391 28.561 1.00 57.88 164 VAL A O 1
ATOM 1208 N N . GLN A 1 165 ? -5.623 7.066 28.399 1.00 49.66 165 GLN A N 1
ATOM 1209 C CA . GLN A 1 165 ? -5.254 7.690 29.680 1.00 49.66 165 GLN A CA 1
ATOM 1210 C C . GLN A 1 165 ? -5.442 6.784 30.925 1.00 49.66 165 GLN A C 1
ATOM 1212 O O . GLN A 1 165 ? -4.544 6.750 31.777 1.00 49.66 165 GLN A O 1
ATOM 1217 N N . PRO A 1 166 ? -6.556 6.037 31.089 1.00 50.53 166 PRO A N 1
ATOM 1218 C CA . PRO A 1 166 ? -6.754 5.164 32.243 1.00 50.53 166 PRO A CA 1
ATOM 1219 C C . PRO A 1 166 ? -5.935 3.876 32.158 1.00 50.53 166 PRO A C 1
ATOM 1221 O O . PRO A 1 166 ? -5.584 3.329 33.198 1.00 50.53 166 PRO A O 1
ATOM 1224 N N . GLN A 1 167 ? -5.579 3.387 30.966 1.00 46.94 167 GLN A N 1
ATOM 1225 C CA . GLN A 1 167 ? -4.703 2.214 30.837 1.00 46.94 167 GLN A CA 1
ATOM 1226 C C . GLN A 1 167 ? -3.277 2.544 31.301 1.00 46.94 167 GLN A C 1
ATOM 1228 O O . GLN A 1 167 ? -2.699 1.779 32.064 1.00 46.94 167 GLN A O 1
ATOM 1233 N N . LEU A 1 168 ? -2.736 3.717 30.947 1.00 45.41 168 LEU A N 1
ATOM 1234 C CA . LEU A 1 168 ? -1.407 4.119 31.428 1.00 45.41 168 LEU A CA 1
ATOM 1235 C C . LEU A 1 168 ? -1.380 4.387 32.939 1.00 45.41 168 LEU A C 1
ATOM 1237 O O . LEU A 1 168 ? -0.432 3.995 33.609 1.00 45.41 168 LEU A O 1
ATOM 1241 N N . SER A 1 169 ? -2.421 5.012 33.491 1.00 44.84 169 SER A N 1
ATOM 1242 C CA . SER A 1 169 ? -2.465 5.335 34.925 1.00 44.84 169 SER A CA 1
ATOM 1243 C C . SER A 1 169 ? -2.848 4.144 35.815 1.00 44.84 169 SER A C 1
ATOM 1245 O O . SER A 1 169 ? -2.377 4.054 36.947 1.00 44.84 169 SER A O 1
ATOM 1247 N N . SER A 1 170 ? -3.654 3.195 35.323 1.00 49.97 170 SER A N 1
ATOM 1248 C CA . SER A 1 170 ? -3.973 1.968 36.070 1.00 49.97 170 SER A CA 1
ATOM 1249 C C . SER A 1 170 ? -2.809 0.983 36.110 1.00 49.97 170 SER A C 1
ATOM 1251 O O . SER A 1 170 ? -2.640 0.330 37.134 1.00 49.97 170 SER A O 1
ATOM 1253 N N . ILE A 1 171 ? -1.968 0.912 35.073 1.00 51.59 171 ILE A N 1
ATOM 1254 C CA . ILE A 1 171 ? -0.782 0.042 35.080 1.00 51.59 171 ILE A CA 1
ATOM 1255 C C . ILE A 1 171 ? 0.224 0.491 36.153 1.00 51.59 171 ILE A C 1
ATOM 1257 O O . ILE A 1 171 ? 0.712 -0.361 36.891 1.00 51.59 171 ILE A O 1
ATOM 1261 N N . ASP A 1 172 ? 0.457 1.800 36.311 1.00 54.34 172 ASP A N 1
ATOM 1262 C CA . ASP A 1 172 ? 1.364 2.335 37.342 1.00 54.34 172 ASP A CA 1
ATOM 1263 C C . ASP A 1 172 ? 0.814 2.169 38.775 1.00 54.34 172 ASP A C 1
ATOM 1265 O O . ASP A 1 172 ? 1.575 1.952 39.717 1.00 54.34 172 ASP A O 1
ATOM 1269 N N . HIS A 1 173 ? -0.510 2.219 38.973 1.00 51.03 173 HIS A N 1
ATOM 1270 C CA . HIS A 1 173 ? -1.121 2.055 40.301 1.00 51.03 173 HIS A CA 1
ATOM 1271 C C . HIS A 1 173 ? -1.417 0.594 40.683 1.00 51.03 173 HIS A C 1
ATOM 1273 O O . HIS A 1 173 ? -1.408 0.243 41.869 1.00 51.03 173 HIS A O 1
ATOM 1279 N N . GLN A 1 174 ? -1.680 -0.281 39.710 1.00 51.41 174 GLN A N 1
ATOM 1280 C CA . GLN A 1 174 ? -2.018 -1.684 39.956 1.00 51.41 174 GLN A CA 1
ATOM 1281 C C . GLN A 1 174 ? -0.776 -2.529 40.268 1.00 51.41 174 GLN A C 1
ATOM 1283 O O . GLN A 1 174 ? -0.892 -3.475 41.045 1.00 51.41 174 GLN A O 1
ATOM 1288 N N . SER A 1 175 ? 0.414 -2.166 39.772 1.00 53.81 175 SER A N 1
ATOM 1289 C CA . SER A 1 175 ? 1.679 -2.822 40.146 1.00 53.81 175 SER A CA 1
ATOM 1290 C C . SER A 1 175 ? 2.019 -2.655 41.631 1.00 53.81 175 SER A C 1
ATOM 1292 O O . SER A 1 175 ? 2.389 -3.631 42.287 1.00 53.81 175 SER A O 1
ATOM 1294 N N . ASP A 1 176 ? 1.807 -1.463 42.192 1.00 56.91 176 ASP A N 1
ATOM 1295 C CA . ASP A 1 176 ? 2.053 -1.194 43.616 1.00 56.91 176 ASP A CA 1
ATOM 1296 C C . ASP A 1 176 ? 0.942 -1.776 44.510 1.00 56.91 176 ASP A C 1
ATOM 1298 O O . ASP A 1 176 ? 1.190 -2.251 45.625 1.00 56.91 176 ASP A O 1
ATOM 1302 N N . THR A 1 177 ? -0.295 -1.818 44.003 1.00 57.72 177 THR A N 1
ATOM 1303 C CA . THR A 1 177 ? -1.456 -2.344 44.741 1.00 57.72 177 THR A CA 1
ATOM 1304 C C . THR A 1 177 ? -1.500 -3.876 44.751 1.00 57.72 177 THR A C 1
ATOM 1306 O O . THR A 1 177 ? -1.862 -4.457 45.774 1.00 57.72 177 THR A O 1
ATOM 1309 N N . ALA A 1 178 ? -1.087 -4.557 43.674 1.00 58.12 178 ALA A N 1
ATOM 1310 C CA . ALA A 1 178 ? -1.040 -6.024 43.593 1.00 58.12 178 ALA A CA 1
ATOM 1311 C C . ALA A 1 178 ? 0.025 -6.628 44.526 1.00 58.12 178 ALA A C 1
ATOM 1313 O O . ALA A 1 178 ? -0.222 -7.642 45.182 1.00 58.12 178 ALA A O 1
ATOM 1314 N N . ALA A 1 179 ? 1.181 -5.968 44.660 1.00 59.47 179 ALA A N 1
ATOM 1315 C CA . ALA A 1 179 ? 2.195 -6.346 45.644 1.00 59.47 179 ALA A CA 1
ATOM 1316 C C . ALA A 1 179 ? 1.701 -6.126 47.090 1.00 59.47 179 ALA A C 1
ATOM 1318 O O . ALA A 1 179 ? 1.954 -6.949 47.969 1.00 59.47 179 ALA A O 1
ATOM 1319 N N . SER A 1 180 ? 0.934 -5.056 47.328 1.00 59.19 180 SER A N 1
ATOM 1320 C CA . SER A 1 180 ? 0.403 -4.704 48.655 1.00 59.19 180 SER A CA 1
ATOM 1321 C C . SER A 1 180 ? -0.788 -5.574 49.093 1.00 59.19 180 SER A C 1
ATOM 1323 O O . SER A 1 180 ? -0.951 -5.858 50.282 1.00 59.19 180 SER A O 1
ATOM 1325 N N . THR A 1 181 ? -1.613 -6.037 48.150 1.00 59.03 181 THR A N 1
ATOM 1326 C CA . THR A 1 181 ? -2.761 -6.924 48.421 1.00 59.03 181 THR A CA 1
ATOM 1327 C C . THR A 1 181 ? -2.335 -8.371 48.641 1.00 59.03 181 THR A C 1
ATOM 1329 O O . THR A 1 181 ? -2.860 -9.000 49.557 1.00 59.03 181 THR A O 1
ATOM 1332 N N . LEU A 1 182 ? -1.326 -8.876 47.921 1.00 56.50 182 LEU A N 1
ATOM 1333 C CA . LEU A 1 182 ? -0.747 -10.195 48.216 1.00 56.50 182 LEU A CA 1
ATOM 1334 C C . LEU A 1 182 ? -0.059 -10.246 49.589 1.00 56.50 182 LEU A C 1
ATOM 1336 O O . LEU A 1 182 ? -0.122 -11.273 50.257 1.00 56.50 182 LEU A O 1
ATOM 1340 N N . LEU A 1 183 ? 0.523 -9.134 50.053 1.00 59.53 183 LEU A N 1
ATOM 1341 C CA . LEU A 1 183 ? 1.122 -9.036 51.389 1.00 59.53 183 LEU A CA 1
ATOM 1342 C C . LEU A 1 183 ? 0.077 -8.879 52.515 1.00 59.53 183 LEU A C 1
ATOM 1344 O O . LEU A 1 183 ? 0.349 -9.217 53.663 1.00 59.53 183 LEU A O 1
ATOM 1348 N N . SER A 1 184 ? -1.130 -8.394 52.200 1.00 55.12 184 SER A N 1
ATOM 1349 C CA . SER A 1 184 ? -2.201 -8.161 53.187 1.00 55.12 184 SER A CA 1
ATOM 1350 C C . SER A 1 184 ? -3.163 -9.348 53.360 1.00 55.12 184 SER A C 1
ATOM 1352 O O . SER A 1 184 ? -3.972 -9.352 54.290 1.00 55.12 184 SER A O 1
ATOM 1354 N N . LEU A 1 185 ? -3.086 -10.360 52.489 1.00 51.66 185 LEU A N 1
ATOM 1355 C CA . LEU A 1 185 ? -4.000 -11.511 52.467 1.00 51.66 185 LEU A CA 1
ATOM 1356 C C . LEU A 1 185 ? -3.562 -12.696 53.347 1.00 51.66 185 LEU A C 1
ATOM 1358 O O . LEU A 1 185 ? -4.389 -13.557 53.637 1.00 51.66 185 LEU A O 1
ATOM 1362 N N . ASP A 1 186 ? -2.328 -12.710 53.859 1.00 55.09 186 ASP A N 1
ATOM 1363 C CA . ASP A 1 186 ? -1.815 -13.789 54.727 1.00 55.09 186 ASP A CA 1
ATOM 1364 C C . ASP A 1 186 ? -2.163 -13.598 56.226 1.00 55.09 186 ASP A C 1
ATOM 1366 O O . ASP A 1 186 ? -1.753 -14.368 57.091 1.00 55.09 186 ASP A O 1
ATOM 1370 N N . GLY A 1 187 ? -2.941 -12.558 56.568 1.00 55.06 187 GLY A N 1
ATOM 1371 C CA . GLY A 1 187 ? -3.123 -12.112 57.957 1.00 55.06 187 GLY A CA 1
ATOM 1372 C C . GLY A 1 187 ? -4.539 -12.130 58.545 1.00 55.06 187 GLY A C 1
ATOM 1373 O O . GLY A 1 187 ? -4.683 -11.801 59.724 1.00 55.06 187 GLY A O 1
ATOM 1374 N N . ARG A 1 188 ? -5.614 -12.451 57.801 1.00 44.31 188 ARG A N 1
ATOM 1375 C CA . ARG A 1 188 ? -6.980 -12.235 58.335 1.00 44.31 188 ARG A CA 1
ATOM 1376 C C . ARG A 1 188 ? -8.017 -13.282 57.926 1.00 44.31 188 ARG A C 1
ATOM 1378 O O . ARG A 1 188 ? -8.722 -13.163 56.933 1.00 44.31 188 ARG A O 1
ATOM 1385 N N . LYS A 1 189 ? -8.147 -14.290 58.790 1.00 38.38 189 LYS A N 1
ATOM 1386 C CA . LYS A 1 189 ? -9.212 -15.297 58.824 1.00 38.38 189 LYS A CA 1
ATOM 1387 C C . LYS A 1 189 ? -10.398 -14.748 59.630 1.00 38.38 189 LYS A C 1
ATOM 1389 O O . LYS A 1 189 ? -10.297 -14.744 60.849 1.00 38.38 189 LYS A O 1
ATOM 1394 N N . THR A 1 190 ? -11.485 -14.312 58.980 1.00 38.78 190 THR A N 1
ATOM 1395 C CA . THR A 1 190 ? -12.875 -14.344 59.506 1.00 38.78 190 THR A CA 1
ATOM 1396 C C . THR A 1 190 ? -13.898 -13.824 58.487 1.00 38.78 190 THR A C 1
ATOM 1398 O O . THR A 1 190 ? -13.645 -12.896 57.729 1.00 38.78 190 THR A O 1
ATOM 1401 N N . ALA A 1 191 ? -15.057 -14.481 58.485 1.00 34.75 191 ALA A N 1
ATOM 1402 C CA . ALA A 1 191 ? -16.187 -14.354 57.572 1.00 34.75 191 ALA A CA 1
ATOM 1403 C C . ALA A 1 191 ? -16.927 -13.002 57.610 1.00 34.75 191 ALA A C 1
ATOM 1405 O O . ALA A 1 191 ? -17.137 -12.475 58.698 1.00 34.75 191 ALA A O 1
ATOM 1406 N N . ALA A 1 192 ? -17.421 -12.531 56.451 1.00 38.75 192 ALA A N 1
ATOM 1407 C CA . ALA A 1 192 ? -18.685 -11.786 56.298 1.00 38.75 192 ALA A CA 1
ATOM 1408 C C . ALA A 1 192 ? -18.996 -11.428 54.820 1.00 38.75 192 ALA A C 1
ATOM 1410 O O . ALA A 1 192 ? -18.231 -10.699 54.206 1.00 38.75 192 ALA A O 1
ATOM 1411 N N . ALA A 1 193 ? -20.153 -11.913 54.336 1.00 40.28 193 ALA A N 1
ATOM 1412 C CA . ALA A 1 193 ? -21.150 -11.315 53.416 1.00 40.28 193 ALA A CA 1
ATOM 1413 C C . ALA A 1 193 ? -20.764 -10.725 52.023 1.00 40.28 193 ALA A C 1
ATOM 1415 O O . ALA A 1 193 ? -19.700 -10.140 51.850 1.00 40.28 193 ALA A O 1
ATOM 1416 N N . PRO A 1 194 ? -21.663 -10.831 51.010 1.00 35.69 194 PRO A N 1
ATOM 1417 C CA . PRO A 1 194 ? -21.371 -10.489 49.619 1.00 35.69 194 PRO A CA 1
ATOM 1418 C C . PRO A 1 194 ? -21.397 -8.969 49.426 1.00 35.69 194 PRO A C 1
ATOM 1420 O O . PRO A 1 194 ? -22.453 -8.337 49.459 1.00 35.69 194 PRO A O 1
ATOM 1423 N N . ALA A 1 195 ? -20.225 -8.371 49.241 1.00 36.69 195 ALA A N 1
ATOM 1424 C CA . ALA A 1 195 ? -20.094 -6.965 48.900 1.00 36.69 195 ALA A CA 1
ATOM 1425 C C . ALA A 1 195 ? -20.173 -6.785 47.376 1.00 36.69 195 ALA A C 1
ATOM 1427 O O . ALA A 1 195 ? -19.398 -7.379 46.638 1.00 36.69 195 ALA A O 1
ATOM 1428 N N . ALA A 1 196 ? -21.165 -5.991 46.966 1.00 35.09 196 ALA A N 1
ATOM 1429 C CA . ALA A 1 196 ? -21.203 -5.067 45.832 1.00 35.09 196 ALA A CA 1
ATOM 1430 C C . ALA A 1 196 ? -20.358 -5.391 44.581 1.00 35.09 196 ALA A C 1
ATOM 1432 O O . ALA A 1 196 ? -19.134 -5.374 44.606 1.00 35.09 196 ALA A O 1
ATOM 1433 N N . ALA A 1 197 ? -21.066 -5.556 43.461 1.00 33.41 197 ALA A N 1
ATOM 1434 C CA . ALA A 1 197 ? -20.535 -5.642 42.107 1.00 33.41 197 ALA A CA 1
ATOM 1435 C C . ALA A 1 197 ? -19.465 -4.573 41.808 1.00 33.41 197 ALA A C 1
ATOM 1437 O O . ALA A 1 197 ? -19.731 -3.372 41.898 1.00 33.41 197 ALA A O 1
ATOM 1438 N N . ASP A 1 198 ? -18.279 -5.031 41.406 1.00 38.66 198 ASP A N 1
ATOM 1439 C CA . ASP A 1 198 ? -17.194 -4.197 40.898 1.00 38.66 198 ASP A CA 1
ATOM 1440 C C . ASP A 1 198 ? -17.628 -3.456 39.611 1.00 38.66 198 ASP A C 1
ATOM 1442 O O . ASP A 1 198 ? -17.935 -4.099 38.603 1.00 38.66 198 ASP A O 1
ATOM 1446 N N . PRO A 1 199 ? -17.612 -2.109 39.577 1.00 49.12 199 PRO A N 1
ATOM 1447 C CA . PRO A 1 199 ? -18.028 -1.310 38.415 1.00 49.12 199 PRO A CA 1
ATOM 1448 C C . PRO A 1 199 ? -17.028 -1.332 37.241 1.00 49.12 199 PRO A C 1
ATOM 1450 O O . PRO A 1 199 ? -17.226 -0.643 36.241 1.00 49.12 199 PRO A O 1
ATOM 1453 N N . THR A 1 200 ? -15.940 -2.096 37.335 1.00 50.44 200 THR A N 1
ATOM 1454 C CA . THR A 1 200 ? -14.865 -2.138 36.329 1.00 50.44 200 THR A CA 1
ATOM 1455 C C . THR A 1 200 ? -15.129 -3.142 35.207 1.00 50.44 200 THR A C 1
ATOM 1457 O O . THR A 1 200 ? -14.615 -2.970 34.102 1.00 50.44 200 THR A O 1
ATOM 1460 N N . VAL A 1 201 ? -15.975 -4.149 35.443 1.00 47.56 201 VAL A N 1
ATOM 1461 C CA . VAL A 1 201 ? -16.261 -5.215 34.464 1.00 47.56 201 VAL A CA 1
ATOM 1462 C C . VAL A 1 201 ? -17.170 -4.720 33.324 1.00 47.56 201 VAL A C 1
ATOM 1464 O O . VAL A 1 201 ? -17.058 -5.181 32.188 1.00 47.56 201 VAL A O 1
ATOM 1467 N N . ASP A 1 202 ? -17.995 -3.701 33.577 1.00 56.22 202 ASP A N 1
ATOM 1468 C CA . ASP A 1 202 ? -18.949 -3.152 32.601 1.00 56.22 202 ASP A CA 1
ATOM 1469 C C . ASP A 1 202 ? -18.378 -2.053 31.687 1.00 56.22 202 ASP A C 1
ATOM 1471 O O . ASP A 1 202 ? -19.012 -1.685 30.694 1.00 56.22 202 ASP A O 1
ATOM 1475 N N . ALA A 1 203 ? -17.195 -1.508 31.985 1.00 65.19 203 ALA A N 1
ATOM 1476 C CA . ALA A 1 203 ? -16.635 -0.385 31.227 1.00 65.19 203 ALA A CA 1
ATOM 1477 C C . ALA A 1 203 ? -16.175 -0.798 29.816 1.00 65.19 203 ALA A C 1
ATOM 1479 O O . ALA A 1 203 ? -16.466 -0.110 28.836 1.00 65.19 203 ALA A O 1
ATOM 1480 N N . ALA A 1 204 ? -15.520 -1.956 29.691 1.00 74.56 204 ALA A N 1
ATOM 1481 C CA . ALA A 1 204 ? -15.034 -2.478 28.414 1.00 74.56 204 ALA A CA 1
ATOM 1482 C C . ALA A 1 204 ? -16.150 -2.759 27.380 1.00 74.56 204 ALA A C 1
ATOM 1484 O O . ALA A 1 204 ? -16.010 -2.317 26.236 1.00 74.56 204 ALA A O 1
ATOM 1485 N N . PRO A 1 205 ? -17.268 -3.445 27.714 1.00 81.31 205 PRO A N 1
ATOM 1486 C CA . PRO A 1 205 ? -18.344 -3.658 26.746 1.00 81.31 205 PRO A CA 1
ATOM 1487 C C . PRO A 1 205 ? -19.075 -2.362 26.378 1.00 81.31 205 PRO A C 1
ATOM 1489 O O . PRO A 1 205 ? -19.512 -2.230 25.238 1.00 81.31 205 PRO A O 1
ATOM 1492 N N . ARG A 1 206 ? -19.198 -1.390 27.296 1.00 81.56 206 ARG A N 1
ATOM 1493 C CA . ARG A 1 206 ? -19.775 -0.072 26.973 1.00 81.56 206 ARG A CA 1
ATOM 1494 C C . ARG A 1 206 ? -18.897 0.683 25.979 1.00 81.56 206 ARG A C 1
ATOM 1496 O O . ARG A 1 206 ? -19.410 1.139 24.964 1.00 81.56 206 ARG A O 1
ATOM 1503 N N . LEU A 1 207 ? -17.584 0.722 26.224 1.00 83.56 207 LEU A N 1
ATOM 1504 C CA . LEU A 1 207 ? -16.600 1.322 25.321 1.00 83.56 207 LEU A CA 1
ATOM 1505 C C . LEU A 1 207 ? -16.688 0.733 23.908 1.00 83.56 207 LEU A C 1
ATOM 1507 O O . LEU A 1 207 ? -16.803 1.481 22.941 1.00 83.56 207 LEU A O 1
ATOM 1511 N N . ARG A 1 208 ? -16.702 -0.602 23.793 1.00 85.62 208 ARG A N 1
ATOM 1512 C CA . ARG A 1 208 ? -16.845 -1.289 22.500 1.00 85.62 208 ARG A CA 1
ATOM 1513 C C . ARG A 1 208 ? -18.138 -0.903 21.786 1.00 85.62 208 ARG A C 1
ATOM 1515 O O . ARG A 1 208 ? -18.076 -0.498 20.637 1.00 85.62 208 ARG A O 1
ATOM 1522 N N . ARG A 1 209 ? -19.283 -0.911 22.481 1.00 87.69 209 ARG A N 1
ATOM 1523 C CA . ARG A 1 209 ? -20.568 -0.495 21.887 1.00 87.69 209 ARG A CA 1
ATOM 1524 C C . ARG A 1 209 ? -20.535 0.931 21.348 1.00 87.69 209 ARG A C 1
ATOM 1526 O O . ARG A 1 209 ? -21.137 1.189 20.315 1.00 87.69 209 ARG A O 1
ATOM 1533 N N . ALA A 1 210 ? -19.859 1.852 22.025 1.00 85.69 210 ALA A N 1
ATOM 1534 C CA . ALA A 1 210 ? -19.755 3.225 21.546 1.00 85.69 210 ALA A CA 1
ATOM 1535 C C . ALA A 1 210 ? -18.818 3.362 20.343 1.00 85.69 210 ALA A C 1
ATOM 1537 O O . ALA A 1 210 ? -19.146 4.080 19.403 1.00 85.69 210 ALA A O 1
ATOM 1538 N N . ILE A 1 211 ? -17.692 2.640 20.339 1.00 88.00 211 ILE A N 1
ATOM 1539 C CA . ILE A 1 211 ? -16.812 2.526 19.166 1.00 88.00 211 ILE A CA 1
ATOM 1540 C C . ILE A 1 211 ? -17.603 1.977 17.972 1.00 88.00 211 ILE A C 1
ATOM 1542 O O . ILE A 1 211 ? -17.535 2.543 16.882 1.00 88.00 211 ILE A O 1
ATOM 1546 N N . ASP A 1 212 ? -18.398 0.929 18.195 1.00 89.50 212 ASP A N 1
ATOM 1547 C CA . ASP A 1 212 ? -19.247 0.314 17.177 1.00 89.50 212 ASP A CA 1
ATOM 1548 C C . ASP A 1 212 ? -20.288 1.307 16.661 1.00 89.50 212 ASP A C 1
ATOM 1550 O O . ASP A 1 212 ? -20.381 1.518 15.460 1.00 89.50 212 ASP A O 1
ATOM 1554 N N . GLN A 1 213 ? -20.986 2.019 17.548 1.00 89.88 213 GLN A N 1
ATOM 1555 C CA . GLN A 1 213 ? -21.971 3.032 17.159 1.00 89.88 213 GLN A CA 1
ATOM 1556 C C . GLN A 1 213 ? -21.365 4.178 16.342 1.00 89.88 213 GLN A C 1
ATOM 1558 O O . GLN A 1 213 ? -22.002 4.655 15.404 1.00 89.88 213 GLN A O 1
ATOM 1563 N N . ILE A 1 214 ? -20.153 4.633 16.672 1.00 90.00 214 ILE A N 1
ATOM 1564 C CA . ILE A 1 214 ? -19.475 5.696 15.914 1.00 90.00 214 ILE A CA 1
ATOM 1565 C C . ILE A 1 214 ? -19.013 5.173 14.557 1.00 90.00 214 ILE A C 1
ATOM 1567 O O . ILE A 1 214 ? -19.196 5.858 13.549 1.00 90.00 214 ILE A O 1
ATOM 1571 N N . SER A 1 215 ? -18.445 3.965 14.520 1.00 90.56 215 SER A N 1
ATOM 1572 C CA . SER A 1 215 ? -18.026 3.317 13.276 1.00 90.56 215 SER A CA 1
ATOM 1573 C C . SER A 1 215 ? -19.223 3.081 12.350 1.00 90.56 215 SER A C 1
ATOM 1575 O O . SER A 1 215 ? -19.164 3.455 11.178 1.00 90.56 215 SER A O 1
ATOM 1577 N N . ASP A 1 216 ? -20.333 2.572 12.887 1.00 91.94 216 ASP A N 1
ATOM 1578 C CA . ASP A 1 216 ? -21.583 2.329 12.168 1.00 91.94 216 ASP A CA 1
ATOM 1579 C C . ASP A 1 216 ? -22.212 3.641 11.687 1.00 91.94 216 ASP A C 1
ATOM 1581 O O . ASP A 1 216 ? -22.666 3.735 10.548 1.00 91.94 216 ASP A O 1
ATOM 1585 N N . ALA A 1 217 ? -22.210 4.695 12.510 1.00 89.62 217 ALA A N 1
ATOM 1586 C CA . ALA A 1 217 ? -22.708 6.006 12.100 1.00 89.62 217 ALA A CA 1
ATOM 1587 C C . ALA A 1 217 ? -21.874 6.599 10.956 1.00 89.62 217 ALA A C 1
ATOM 1589 O O . ALA A 1 217 ? -22.442 7.071 9.969 1.00 89.62 217 ALA A O 1
ATOM 1590 N N . ALA A 1 218 ? -20.542 6.538 11.050 1.00 90.25 218 ALA A N 1
ATOM 1591 C CA . ALA A 1 218 ? -19.647 6.990 9.988 1.00 90.25 218 ALA A CA 1
ATOM 1592 C C . ALA A 1 218 ? -19.831 6.165 8.704 1.00 90.25 218 ALA A C 1
ATOM 1594 O O . ALA A 1 218 ? -19.872 6.730 7.609 1.00 90.25 218 ALA A O 1
ATOM 1595 N N . TYR A 1 219 ? -19.984 4.844 8.834 1.00 92.00 219 TYR A N 1
ATOM 1596 C CA . TYR A 1 219 ? -20.256 3.942 7.718 1.00 92.00 219 TYR A CA 1
ATOM 1597 C C . TYR A 1 219 ? -21.579 4.289 7.034 1.00 92.00 219 TYR A C 1
ATOM 1599 O O . TYR A 1 219 ? -21.622 4.424 5.814 1.00 92.00 219 TYR A O 1
ATOM 1607 N N . MET A 1 220 ? -22.638 4.537 7.806 1.00 90.88 220 MET A N 1
ATOM 1608 C CA . MET A 1 220 ? -23.949 4.876 7.253 1.00 90.88 220 MET A CA 1
ATOM 1609 C C . MET A 1 220 ? -23.973 6.229 6.547 1.00 90.88 220 MET A C 1
ATOM 1611 O O . MET A 1 220 ? -24.631 6.369 5.518 1.00 90.88 220 MET A O 1
ATOM 1615 N N . ILE A 1 221 ? -23.201 7.206 7.029 1.00 88.69 221 ILE A N 1
ATOM 1616 C CA . ILE A 1 221 ? -23.004 8.480 6.321 1.00 88.69 221 ILE A CA 1
ATOM 1617 C C . ILE A 1 221 ? -22.297 8.250 4.972 1.00 88.69 221 ILE A C 1
ATOM 1619 O O . ILE A 1 221 ? -22.649 8.885 3.976 1.00 88.69 221 ILE A O 1
ATOM 1623 N N . ALA A 1 222 ? -21.306 7.354 4.922 1.00 88.00 222 ALA A N 1
ATOM 1624 C CA . ALA A 1 222 ? -20.552 7.060 3.703 1.00 88.00 222 ALA A CA 1
ATOM 1625 C C . ALA A 1 222 ? -21.346 6.217 2.687 1.00 88.00 222 ALA A C 1
ATOM 1627 O O . ALA A 1 222 ? -21.208 6.428 1.475 1.00 88.00 222 ALA A O 1
ATOM 1628 N N . ASP A 1 223 ? -22.185 5.295 3.161 1.00 89.44 223 ASP A N 1
ATOM 1629 C CA . ASP A 1 223 ? -23.002 4.400 2.336 1.00 89.44 223 ASP A CA 1
ATOM 1630 C C . ASP A 1 223 ? -24.181 5.134 1.670 1.00 89.44 223 ASP A C 1
ATOM 1632 O O . ASP A 1 223 ? -24.462 4.923 0.489 1.00 89.44 223 ASP A O 1
ATOM 1636 N N . GLU A 1 224 ? -24.788 6.109 2.361 1.00 86.00 224 GLU A N 1
ATOM 1637 C CA . GLU A 1 224 ? -25.998 6.817 1.915 1.00 86.00 224 GLU A CA 1
ATOM 1638 C C . GLU A 1 224 ? -25.911 7.294 0.446 1.00 86.00 224 GLU A C 1
ATOM 1640 O O . GLU A 1 224 ? -25.064 8.138 0.120 1.00 86.00 224 GLU A O 1
ATOM 1645 N N . PRO A 1 225 ? -26.784 6.833 -0.473 1.00 80.88 225 PRO A N 1
ATOM 1646 C CA . PRO A 1 225 ? -26.662 7.088 -1.915 1.00 80.88 225 PRO A CA 1
ATOM 1647 C C . PRO A 1 225 ? -26.692 8.574 -2.296 1.00 80.88 225 PRO A C 1
ATOM 1649 O O . PRO A 1 225 ? -26.212 8.950 -3.365 1.00 80.88 225 PRO A O 1
ATOM 1652 N N . ARG A 1 226 ? -27.244 9.436 -1.436 1.00 80.50 226 ARG A N 1
ATOM 1653 C CA . ARG A 1 226 ? -27.326 10.891 -1.641 1.00 80.50 226 ARG A CA 1
ATOM 1654 C C . ARG A 1 226 ? -26.010 11.621 -1.380 1.00 80.50 226 ARG A C 1
ATOM 1656 O O . ARG A 1 226 ? -25.861 12.752 -1.829 1.00 80.50 226 ARG A O 1
ATOM 1663 N N . VAL A 1 227 ? -25.070 11.011 -0.663 1.00 80.38 227 VAL A N 1
ATOM 1664 C CA . VAL A 1 227 ? -23.788 11.635 -0.319 1.00 80.38 227 VAL A CA 1
ATOM 1665 C C . VAL A 1 227 ? -22.773 11.369 -1.427 1.00 80.38 227 VAL A C 1
ATOM 1667 O O . VAL A 1 227 ? -22.410 10.218 -1.696 1.00 80.38 227 VAL A O 1
ATOM 1670 N N . PHE A 1 228 ? -22.285 12.437 -2.063 1.00 83.94 228 PHE A N 1
ATOM 1671 C CA . PHE A 1 228 ? -21.167 12.349 -3.000 1.00 83.94 228 PHE A CA 1
ATOM 1672 C C . PHE A 1 228 ? -19.853 12.193 -2.226 1.00 83.94 228 PHE A C 1
ATOM 1674 O O . PHE A 1 228 ? -19.441 13.096 -1.503 1.00 83.94 228 PHE A O 1
ATOM 1681 N N . LEU A 1 229 ? -19.193 11.043 -2.376 1.00 85.19 229 LEU A N 1
ATOM 1682 C CA . LEU A 1 229 ? -17.953 10.748 -1.663 1.00 85.19 229 LEU A CA 1
ATOM 1683 C C . LEU A 1 229 ? -16.771 11.439 -2.362 1.00 85.19 229 LEU A C 1
ATOM 1685 O O . LEU A 1 229 ? -16.281 10.966 -3.388 1.00 85.19 229 LEU A O 1
ATOM 1689 N N . THR A 1 230 ? -16.327 12.576 -1.829 1.00 88.00 230 THR A N 1
ATOM 1690 C CA . THR A 1 230 ? -15.122 13.274 -2.300 1.00 88.00 230 THR A CA 1
ATOM 1691 C C . THR A 1 230 ? -13.860 12.633 -1.710 1.00 88.00 230 THR A C 1
ATOM 1693 O O . THR A 1 230 ? -13.931 11.957 -0.679 1.00 88.00 230 THR A O 1
ATOM 1696 N N . PRO A 1 231 ? -12.674 12.815 -2.326 1.00 88.75 231 PRO A N 1
ATOM 1697 C CA . PRO A 1 231 ? -11.429 12.267 -1.782 1.00 88.75 231 PRO A CA 1
ATOM 1698 C C . PRO A 1 231 ? -11.106 12.778 -0.368 1.00 88.75 231 PRO A C 1
ATOM 1700 O O . PRO A 1 231 ? -10.479 12.052 0.397 1.00 88.75 231 PRO A O 1
ATOM 1703 N N . GLN A 1 232 ? -11.548 13.991 -0.009 1.00 90.69 232 GLN A N 1
ATOM 1704 C CA . GLN A 1 232 ? -11.358 14.550 1.334 1.00 90.69 232 GLN A CA 1
ATOM 1705 C C . GLN A 1 232 ? -12.227 13.832 2.374 1.00 90.69 232 GLN A C 1
ATOM 1707 O O . GLN A 1 232 ? -11.729 13.466 3.437 1.00 90.69 232 GLN A O 1
ATOM 1712 N N . LEU A 1 233 ? -13.498 13.568 2.047 1.00 90.44 233 LEU A N 1
ATOM 1713 C CA . LEU A 1 233 ? -14.399 12.798 2.911 1.00 90.44 233 LEU A CA 1
ATOM 1714 C C . LEU A 1 233 ? -13.903 11.358 3.092 1.00 90.44 233 LEU A C 1
ATOM 1716 O O . LEU A 1 233 ? -13.958 10.823 4.196 1.00 90.44 233 LEU A O 1
ATOM 1720 N N . LEU A 1 234 ? -13.364 10.746 2.028 1.00 91.75 234 LEU A N 1
ATOM 1721 C CA . LEU A 1 234 ? -12.759 9.415 2.104 1.00 91.75 234 LEU A CA 1
ATOM 1722 C C . LEU A 1 234 ? -11.539 9.398 3.037 1.00 91.75 234 LEU A C 1
ATOM 1724 O O . LEU A 1 234 ? -11.406 8.485 3.846 1.00 91.75 234 LEU A O 1
ATOM 1728 N N . GLU A 1 235 ? -10.657 10.397 2.950 1.00 92.50 235 GLU A N 1
ATOM 1729 C CA . GLU A 1 235 ? -9.493 10.505 3.838 1.00 92.50 235 GLU A CA 1
ATOM 1730 C C . GLU A 1 235 ? -9.913 10.657 5.307 1.00 92.50 235 GLU A C 1
ATOM 1732 O O . GLU A 1 235 ? -9.383 9.953 6.165 1.00 92.50 235 GLU A O 1
ATOM 1737 N N . GLN A 1 236 ? -10.905 11.505 5.594 1.00 91.38 236 GLN A N 1
ATOM 1738 C CA . GLN A 1 236 ? -11.457 11.655 6.944 1.00 91.38 236 GLN A CA 1
ATOM 1739 C C . GLN A 1 236 ? -12.061 10.346 7.459 1.00 91.38 236 GLN A C 1
ATOM 1741 O O . GLN A 1 236 ? -11.767 9.936 8.579 1.00 91.38 236 GLN A O 1
ATOM 1746 N N . TYR A 1 237 ? -12.850 9.652 6.635 1.00 92.62 237 TYR A N 1
ATOM 1747 C CA . TYR A 1 237 ? -13.432 8.359 6.993 1.00 92.62 237 TYR A CA 1
ATOM 1748 C C . TYR A 1 237 ? -12.360 7.314 7.335 1.00 92.62 237 TYR A C 1
ATOM 1750 O O . TYR A 1 237 ? -12.438 6.660 8.374 1.00 92.62 237 TYR A O 1
ATOM 1758 N N . VAL A 1 238 ? -11.326 7.190 6.495 1.00 93.31 238 VAL A N 1
ATOM 1759 C CA . VAL A 1 238 ? -10.214 6.255 6.726 1.00 93.31 238 VAL A CA 1
ATOM 1760 C C . VAL A 1 238 ? -9.474 6.595 8.018 1.00 93.31 238 VAL A C 1
ATOM 1762 O O . VAL A 1 238 ? -9.149 5.689 8.779 1.00 93.31 238 VAL A O 1
ATOM 1765 N N . GLN A 1 239 ? -9.245 7.878 8.308 1.00 92.62 239 GLN A N 1
ATOM 1766 C CA . GLN A 1 239 ? -8.613 8.301 9.560 1.00 92.62 239 GLN A CA 1
ATOM 1767 C C . GLN A 1 239 ? -9.465 7.958 10.788 1.00 92.62 239 GLN A C 1
ATOM 1769 O O . GLN A 1 239 ? -8.917 7.492 11.784 1.00 92.62 239 GLN A O 1
ATOM 1774 N N . ILE A 1 240 ? -10.788 8.139 10.718 1.00 91.12 240 ILE A N 1
ATOM 1775 C CA . ILE A 1 240 ? -11.711 7.770 11.803 1.00 91.12 240 ILE A CA 1
ATOM 1776 C C . ILE A 1 240 ? -11.638 6.262 12.061 1.00 91.12 240 ILE A C 1
ATOM 1778 O O . ILE A 1 240 ? -11.400 5.844 13.193 1.00 91.12 240 ILE A O 1
ATOM 1782 N N . GLN A 1 241 ? -11.757 5.438 11.017 1.00 91.88 241 GLN A N 1
ATOM 1783 C CA . GLN A 1 241 ? -11.703 3.979 11.170 1.00 91.88 241 GLN A CA 1
ATOM 1784 C C . GLN A 1 241 ? -10.322 3.479 11.617 1.00 91.88 241 GLN A C 1
ATOM 1786 O O . GLN A 1 241 ? -10.237 2.541 12.410 1.00 91.88 241 GLN A O 1
ATOM 1791 N N . ALA A 1 242 ? -9.242 4.133 11.175 1.00 89.50 242 ALA A N 1
ATOM 1792 C CA . ALA A 1 242 ? -7.886 3.841 11.633 1.00 89.50 242 ALA A CA 1
ATOM 1793 C C . ALA A 1 242 ? -7.706 4.107 13.134 1.00 89.50 242 ALA A C 1
ATOM 1795 O O . ALA A 1 242 ? -7.028 3.337 13.809 1.00 89.50 242 ALA A O 1
ATOM 1796 N N . ARG A 1 243 ? -8.334 5.163 13.670 1.00 88.56 243 ARG A N 1
ATOM 1797 C CA . ARG A 1 243 ? -8.300 5.474 15.108 1.00 88.56 243 ARG A CA 1
ATOM 1798 C C . ARG A 1 243 ? -9.167 4.532 15.935 1.00 88.56 243 ARG A C 1
ATOM 1800 O O . ARG A 1 243 ? -8.756 4.141 17.018 1.00 88.56 243 ARG A O 1
ATOM 1807 N N . LEU A 1 244 ? -10.337 4.152 15.421 1.00 87.69 244 LEU A N 1
ATOM 1808 C CA . LEU A 1 244 ? -11.252 3.226 16.098 1.00 87.69 244 LEU A CA 1
ATOM 1809 C C . LEU A 1 244 ? -10.769 1.764 16.061 1.00 87.69 244 LEU A C 1
ATOM 1811 O O . LEU A 1 244 ? -11.253 0.945 16.838 1.00 87.69 244 LEU A O 1
ATOM 1815 N N . GLY A 1 245 ? -9.838 1.422 15.163 1.00 85.12 245 GLY A N 1
ATOM 1816 C CA . GLY A 1 245 ? -9.300 0.066 15.025 1.00 85.12 245 GLY A CA 1
ATOM 1817 C C . GLY A 1 245 ? -10.266 -0.931 14.376 1.00 85.12 245 GLY A C 1
ATOM 1818 O O . GLY A 1 245 ? -10.097 -2.135 14.551 1.00 85.12 245 GLY A O 1
ATOM 1819 N N . ARG A 1 246 ? -11.278 -0.458 13.630 1.00 86.19 246 ARG A N 1
ATOM 1820 C CA . ARG A 1 246 ? -12.268 -1.305 12.936 1.00 86.19 246 ARG A CA 1
ATOM 1821 C C . ARG A 1 246 ? -12.126 -1.189 11.410 1.00 86.19 246 ARG A C 1
ATOM 1823 O O . ARG A 1 246 ? -12.880 -0.454 10.775 1.00 86.19 246 ARG A O 1
ATOM 1830 N N . PRO A 1 247 ? -11.172 -1.902 10.782 1.00 85.56 247 PRO A N 1
ATOM 1831 C CA . PRO A 1 247 ? -10.933 -1.803 9.340 1.00 85.56 247 PRO A CA 1
ATOM 1832 C C . PRO A 1 247 ? -11.919 -2.613 8.482 1.00 85.56 247 PRO A C 1
ATOM 1834 O O . PRO A 1 247 ? -11.839 -2.546 7.259 1.00 85.56 247 PRO A O 1
ATOM 1837 N N . GLU A 1 248 ? -12.821 -3.391 9.084 1.00 88.06 248 GLU A N 1
ATOM 1838 C CA . GLU A 1 248 ? -13.713 -4.342 8.394 1.00 88.06 248 GLU A CA 1
ATOM 1839 C C . GLU A 1 248 ? -14.568 -3.681 7.301 1.00 88.06 248 GLU A C 1
ATOM 1841 O O . GLU A 1 248 ? -14.826 -4.271 6.256 1.00 88.06 248 GLU A O 1
ATOM 1846 N N . SER A 1 249 ? -14.963 -2.422 7.502 1.00 88.75 249 SER A N 1
ATOM 1847 C CA . SER A 1 249 ? -15.785 -1.659 6.557 1.00 88.75 249 SER A CA 1
ATOM 1848 C C . SER A 1 249 ? -14.978 -0.909 5.486 1.00 88.75 249 SER A C 1
ATOM 1850 O O . SER A 1 249 ? -15.561 -0.377 4.536 1.00 88.75 249 SER A O 1
ATOM 1852 N N . LEU A 1 250 ? -13.643 -0.854 5.602 1.00 90.50 250 LEU A N 1
ATOM 1853 C CA . LEU A 1 250 ? -12.7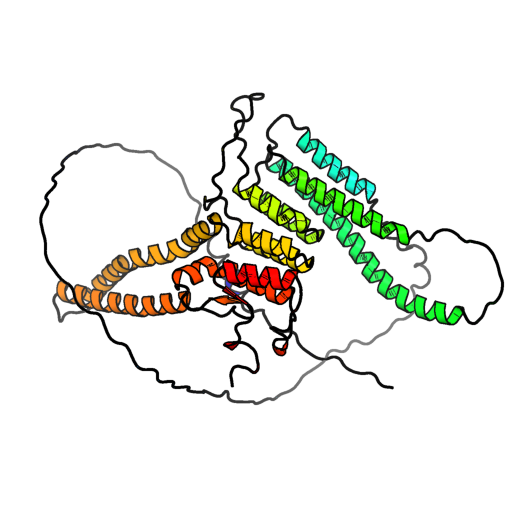83 -0.100 4.682 1.00 90.50 250 LEU A CA 1
ATOM 1854 C C . LEU A 1 250 ? -12.854 -0.617 3.237 1.00 90.50 250 LEU A C 1
ATOM 1856 O O . LEU A 1 250 ? -13.065 0.215 2.348 1.00 90.50 250 LEU A O 1
ATOM 1860 N N . PRO A 1 251 ? -12.730 -1.935 2.957 1.00 90.69 251 PRO A N 1
ATOM 1861 C CA . PRO A 1 251 ? -12.803 -2.443 1.586 1.00 90.69 251 PRO A CA 1
ATOM 1862 C C . PRO A 1 251 ? -14.112 -2.050 0.900 1.00 90.69 251 PRO A C 1
ATOM 1864 O O . PRO A 1 251 ? -14.110 -1.605 -0.250 1.00 90.69 251 PRO A O 1
ATOM 1867 N N . HIS A 1 252 ? -15.225 -2.130 1.635 1.00 91.88 252 HIS A N 1
ATOM 1868 C CA . HIS A 1 252 ? -16.542 -1.805 1.107 1.00 91.88 252 HIS A CA 1
ATOM 1869 C C . HIS A 1 252 ? -16.648 -0.327 0.710 1.00 91.88 252 HIS A C 1
ATOM 1871 O O . HIS A 1 252 ? -16.983 -0.026 -0.436 1.00 91.88 252 HIS A O 1
ATOM 1877 N N . VAL A 1 253 ? -16.276 0.603 1.596 1.00 92.06 253 VAL A N 1
ATOM 1878 C CA . VAL A 1 253 ? -16.343 2.047 1.300 1.00 92.06 253 VAL A CA 1
ATOM 1879 C C . VAL A 1 253 ? -15.380 2.450 0.176 1.00 92.06 253 VAL A C 1
ATOM 1881 O O . VAL A 1 253 ? -15.718 3.294 -0.657 1.00 92.06 253 VAL A O 1
ATOM 1884 N N . LEU A 1 254 ? -14.211 1.810 0.075 1.00 91.88 254 LEU A N 1
ATOM 1885 C CA . LEU A 1 254 ? -13.281 2.022 -1.042 1.00 91.88 254 LEU A CA 1
ATOM 1886 C C . LEU A 1 254 ? -13.876 1.550 -2.380 1.00 91.88 254 LEU A C 1
ATOM 1888 O O . LEU A 1 254 ? -13.709 2.218 -3.404 1.00 91.88 254 LEU A O 1
ATOM 1892 N N . SER A 1 255 ? -14.624 0.444 -2.375 1.00 90.06 255 SER A N 1
ATOM 1893 C CA . SER A 1 255 ? -15.362 -0.028 -3.552 1.00 90.06 255 SER A CA 1
ATOM 1894 C C . SER A 1 255 ? -16.500 0.929 -3.945 1.00 90.06 255 SER A C 1
ATOM 1896 O O . SER A 1 255 ? -16.706 1.206 -5.137 1.00 90.06 255 SER A O 1
ATOM 1898 N N . LEU A 1 256 ? -17.189 1.506 -2.952 1.00 89.44 256 LEU A N 1
ATOM 1899 C CA . LEU A 1 256 ? -18.228 2.512 -3.154 1.00 89.44 256 LEU A CA 1
ATOM 1900 C C . LEU A 1 256 ? -17.634 3.793 -3.741 1.00 89.44 256 LEU A C 1
ATOM 1902 O O . LEU A 1 256 ? -18.180 4.305 -4.709 1.00 89.44 256 LEU A O 1
ATOM 1906 N N . TYR A 1 257 ? -16.482 4.276 -3.271 1.00 87.81 257 TYR A N 1
ATOM 1907 C CA . TYR A 1 257 ? -15.831 5.465 -3.847 1.00 87.81 257 TYR A CA 1
ATOM 1908 C C . TYR A 1 257 ? -15.652 5.369 -5.373 1.00 87.81 257 TYR A C 1
ATOM 1910 O O . TYR A 1 257 ? -15.862 6.342 -6.099 1.00 87.81 257 TYR A O 1
ATOM 1918 N N . ALA A 1 258 ? -15.300 4.183 -5.878 1.00 85.25 258 ALA A N 1
ATOM 1919 C CA . ALA A 1 258 ? -15.082 3.969 -7.304 1.00 85.25 258 ALA A CA 1
ATOM 1920 C C . ALA A 1 258 ? -16.383 3.808 -8.115 1.00 85.25 258 ALA A C 1
ATOM 1922 O O . ALA A 1 258 ? -16.419 4.162 -9.297 1.00 85.25 258 ALA A O 1
ATOM 1923 N N . SER A 1 259 ? -17.431 3.236 -7.517 1.00 86.50 259 SER A N 1
ATOM 1924 C CA . SER A 1 259 ? -18.641 2.788 -8.227 1.00 86.50 259 SER A CA 1
ATOM 1925 C C . SER A 1 259 ? -19.897 3.620 -7.945 1.00 86.50 259 SER A C 1
ATOM 1927 O O . SER A 1 259 ? -20.821 3.621 -8.763 1.00 86.50 259 SER A O 1
ATOM 1929 N N . LYS A 1 260 ? -19.933 4.357 -6.831 1.00 83.56 260 LYS A N 1
ATOM 1930 C CA . LYS A 1 260 ? -21.119 5.059 -6.335 1.00 83.56 260 LYS A CA 1
ATOM 1931 C C . LYS A 1 260 ? -21.577 6.120 -7.337 1.00 83.56 260 LYS A C 1
ATOM 1933 O O . LYS A 1 260 ? -20.782 6.975 -7.744 1.00 83.56 260 LYS A O 1
ATOM 1938 N N . PRO A 1 261 ? -22.848 6.100 -7.765 1.00 78.69 261 PRO A N 1
ATOM 1939 C CA . PRO A 1 261 ? -23.348 7.079 -8.712 1.00 78.69 261 PRO A CA 1
ATOM 1940 C C . PRO A 1 261 ? -23.369 8.468 -8.069 1.00 78.69 261 PRO A C 1
ATOM 1942 O O . PRO A 1 261 ? -23.850 8.648 -6.955 1.00 78.69 261 PRO A O 1
ATOM 1945 N N . ALA A 1 262 ? -22.838 9.462 -8.777 1.00 76.50 262 ALA A N 1
ATOM 1946 C CA . ALA A 1 262 ? -22.806 10.829 -8.281 1.00 76.50 262 ALA A CA 1
ATOM 1947 C C . ALA A 1 262 ? -24.208 11.447 -8.408 1.00 76.50 262 ALA A C 1
ATOM 1949 O O . ALA A 1 262 ? -24.733 11.487 -9.527 1.00 76.50 262 ALA A O 1
ATOM 1950 N N . PRO A 1 263 ? -24.822 11.936 -7.320 1.00 74.50 263 PRO A N 1
ATOM 1951 C CA . PRO A 1 263 ? -26.072 12.672 -7.415 1.00 74.50 263 PRO A CA 1
ATOM 1952 C C . PRO A 1 263 ? -25.802 14.002 -8.126 1.00 74.50 263 PRO A C 1
ATOM 1954 O O . PRO A 1 263 ? -25.009 14.822 -7.667 1.00 74.50 263 PRO A O 1
ATOM 1957 N N . ALA A 1 264 ? -26.427 14.213 -9.281 1.00 67.62 264 ALA A N 1
ATOM 1958 C CA . ALA A 1 264 ? -26.471 15.527 -9.900 1.00 67.62 264 ALA A CA 1
ATOM 1959 C C . ALA A 1 264 ? -27.501 16.376 -9.137 1.00 67.62 264 ALA A C 1
ATOM 1961 O O . ALA A 1 264 ? -28.588 15.866 -8.834 1.00 67.62 264 ALA A O 1
ATOM 1962 N N . PRO A 1 265 ? -27.189 17.648 -8.822 1.00 64.81 265 PRO A N 1
ATOM 1963 C CA . PRO A 1 265 ? -28.156 18.533 -8.188 1.00 64.81 265 PRO A CA 1
ATOM 1964 C C . PRO A 1 265 ? -29.411 18.583 -9.060 1.00 64.81 265 PRO A C 1
ATOM 1966 O O . PRO A 1 265 ? -29.320 18.745 -10.281 1.00 64.81 265 PRO A O 1
ATOM 1969 N N . ALA A 1 266 ? -30.575 18.382 -8.440 1.00 61.19 266 ALA A N 1
ATOM 1970 C CA . ALA A 1 266 ? -31.838 18.447 -9.156 1.00 61.19 266 ALA A CA 1
ATOM 1971 C C . ALA A 1 266 ? -31.955 19.828 -9.833 1.00 61.19 266 ALA A C 1
ATOM 1973 O O . ALA A 1 266 ? -31.653 20.841 -9.199 1.00 61.19 266 ALA A O 1
ATOM 1974 N N . PRO A 1 267 ? -32.393 19.899 -11.102 1.00 61.41 267 PRO A N 1
ATOM 1975 C CA . PRO A 1 267 ? -32.491 21.165 -11.833 1.00 61.41 267 PRO A CA 1
ATOM 1976 C C . PRO A 1 267 ? -33.511 22.145 -11.224 1.00 61.41 267 PRO A C 1
ATOM 1978 O O . PRO A 1 267 ? -33.505 23.322 -11.570 1.00 61.41 267 PRO A O 1
ATOM 1981 N N . ALA A 1 268 ? -34.366 21.680 -10.309 1.00 57.88 268 ALA A N 1
ATOM 1982 C CA . ALA A 1 268 ? -35.297 22.489 -9.533 1.00 57.88 268 ALA A CA 1
ATOM 1983 C C . ALA A 1 268 ? -35.308 22.017 -8.070 1.00 57.88 268 ALA A C 1
ATOM 1985 O O . ALA A 1 268 ? -35.194 20.816 -7.806 1.00 57.88 268 ALA A O 1
ATOM 1986 N N . ALA A 1 269 ? -35.471 22.948 -7.124 1.00 57.81 269 ALA A N 1
ATOM 1987 C CA . ALA A 1 269 ? -35.635 22.641 -5.704 1.00 57.81 269 ALA A CA 1
ATOM 1988 C C . ALA A 1 269 ? -36.893 21.769 -5.505 1.00 57.81 269 ALA A C 1
ATOM 1990 O O . ALA A 1 269 ? -38.011 22.265 -5.603 1.00 57.81 269 ALA A O 1
ATOM 1991 N N . GLY A 1 270 ? -36.703 20.460 -5.297 1.00 62.75 270 GLY A N 1
ATOM 1992 C CA . GLY A 1 270 ? -37.781 19.465 -5.181 1.00 62.75 270 GLY A CA 1
ATOM 1993 C C . GLY A 1 270 ? -37.943 18.510 -6.375 1.00 62.75 270 GLY A C 1
ATOM 1994 O O . GLY A 1 270 ? -38.832 17.663 -6.351 1.00 62.75 270 GLY A O 1
ATOM 1995 N N . GLY A 1 271 ? -37.105 18.609 -7.414 1.00 63.50 271 GLY A N 1
ATOM 1996 C CA . GLY A 1 271 ? -37.076 17.631 -8.509 1.00 63.50 271 GLY A CA 1
ATOM 1997 C C . GLY A 1 271 ? -36.398 16.304 -8.118 1.00 63.50 271 GLY A C 1
ATOM 1998 O O . GLY A 1 271 ? -35.603 16.278 -7.176 1.00 63.50 271 GLY A O 1
ATOM 1999 N N . PRO A 1 272 ? -36.662 15.197 -8.841 1.00 71.44 272 PRO A N 1
ATOM 2000 C CA . PRO A 1 272 ? -36.006 13.918 -8.582 1.00 71.44 272 PRO A CA 1
ATOM 2001 C C . PRO A 1 272 ? -34.485 14.034 -8.769 1.00 71.44 272 PRO A C 1
ATOM 2003 O O . PRO A 1 272 ? -34.005 14.583 -9.765 1.00 71.44 272 PRO A O 1
ATOM 2006 N N . ILE A 1 273 ? -33.718 13.505 -7.810 1.00 72.06 273 ILE A N 1
ATOM 2007 C CA . ILE A 1 273 ? -32.251 13.477 -7.871 1.00 72.06 273 ILE A CA 1
ATOM 2008 C C . ILE A 1 273 ? -31.842 12.601 -9.057 1.00 72.06 273 ILE A C 1
ATOM 2010 O O . ILE A 1 273 ? -32.177 11.419 -9.121 1.00 72.06 273 ILE A O 1
ATOM 2014 N N . THR A 1 274 ? -31.122 13.183 -10.016 1.00 76.81 274 THR A N 1
ATOM 2015 C CA . THR A 1 274 ? -30.614 12.434 -11.169 1.00 76.81 274 THR A CA 1
ATOM 2016 C C . THR A 1 274 ? -29.248 11.866 -10.826 1.00 76.81 274 THR A C 1
ATOM 2018 O O . THR A 1 274 ? -28.309 12.606 -10.556 1.00 76.81 274 THR A O 1
ATOM 2021 N N . TYR A 1 275 ? -29.113 10.548 -10.857 1.00 79.69 275 TYR A N 1
ATOM 2022 C CA . TYR A 1 275 ? -27.863 9.869 -10.539 1.00 79.69 275 TYR A CA 1
ATOM 2023 C C . TYR A 1 275 ? -27.022 9.657 -11.796 1.00 79.69 275 TYR A C 1
ATOM 2025 O O . TYR A 1 275 ? -27.463 9.049 -12.770 1.00 79.69 275 TYR A O 1
ATOM 2033 N N . LYS A 1 276 ? -25.779 10.139 -11.777 1.00 81.62 276 LYS A N 1
ATOM 2034 C CA . LYS A 1 276 ? -24.808 9.910 -12.846 1.00 81.62 276 LYS A CA 1
ATOM 2035 C C . LYS A 1 276 ? -23.939 8.709 -12.499 1.00 81.62 276 LYS A C 1
ATOM 2037 O O . LYS A 1 276 ? -23.143 8.767 -11.563 1.00 81.62 276 LYS A O 1
ATOM 2042 N N . THR A 1 277 ? -24.038 7.643 -13.289 1.00 82.75 277 THR A N 1
ATOM 2043 C CA . THR A 1 277 ? -23.180 6.461 -13.144 1.00 82.75 277 THR A CA 1
ATOM 2044 C C . THR A 1 277 ? -21.706 6.852 -13.252 1.00 82.75 277 THR A C 1
ATOM 2046 O O . THR A 1 277 ? -21.267 7.429 -14.255 1.00 82.75 277 THR A O 1
ATOM 2049 N N . GLN A 1 278 ? -20.931 6.545 -12.211 1.00 81.94 278 GLN A N 1
ATOM 2050 C CA . GLN A 1 278 ? -19.485 6.719 -12.229 1.00 81.94 278 GLN A CA 1
ATOM 2051 C C . GLN A 1 278 ? -18.818 5.534 -12.923 1.00 81.94 278 GLN A C 1
ATOM 2053 O O . GLN A 1 278 ? -19.283 4.400 -12.853 1.00 81.94 278 GLN A O 1
ATOM 2058 N N . ASN A 1 279 ? -17.726 5.803 -13.638 1.00 84.31 279 ASN A N 1
ATOM 2059 C CA . ASN A 1 279 ? -16.933 4.744 -14.247 1.00 84.31 279 ASN A CA 1
ATOM 2060 C C . ASN A 1 279 ? -15.772 4.400 -13.300 1.00 84.31 279 ASN A C 1
ATOM 2062 O O . ASN A 1 279 ? -14.851 5.218 -13.196 1.00 84.31 279 ASN A O 1
ATOM 2066 N N . PRO A 1 280 ? -15.743 3.189 -12.710 1.00 83.62 280 PRO A N 1
ATOM 2067 C CA . PRO A 1 280 ? -14.733 2.786 -11.727 1.00 83.62 280 PRO A CA 1
ATOM 2068 C C . PRO A 1 280 ? -13.326 2.655 -12.319 1.00 83.62 280 PRO A C 1
ATOM 2070 O O . PRO A 1 280 ? -12.359 2.421 -11.605 1.00 83.62 280 PRO A O 1
ATOM 2073 N N . ARG A 1 281 ? -13.178 2.788 -13.643 1.00 87.31 281 ARG A N 1
ATOM 2074 C CA . ARG A 1 281 ? -11.889 2.759 -14.342 1.00 87.31 281 ARG A CA 1
ATOM 2075 C C . ARG A 1 281 ? -11.361 4.155 -14.680 1.00 87.31 281 ARG A C 1
ATOM 2077 O O . ARG A 1 281 ? -10.376 4.258 -15.418 1.00 87.31 281 ARG A O 1
ATOM 2084 N N . ARG A 1 282 ? -12.019 5.238 -14.255 1.00 86.19 282 ARG A N 1
ATOM 2085 C CA . ARG A 1 282 ? -11.508 6.596 -14.492 1.00 86.19 282 ARG A CA 1
ATOM 2086 C C . ARG A 1 282 ? -10.358 6.911 -13.531 1.00 86.19 282 ARG A C 1
ATOM 2088 O O . ARG A 1 282 ? -10.484 6.626 -12.348 1.00 86.19 282 ARG A O 1
ATOM 2095 N N . PRO A 1 283 ? -9.270 7.550 -14.003 1.00 83.38 283 PRO A N 1
ATOM 2096 C CA . PRO A 1 283 ? -8.141 7.904 -13.140 1.00 83.38 283 PRO A CA 1
ATOM 2097 C C . PRO A 1 283 ? -8.521 8.920 -12.050 1.00 83.38 283 PRO A C 1
ATOM 2099 O O . PRO A 1 283 ? -7.858 8.978 -11.024 1.00 83.38 283 PRO A O 1
ATOM 2102 N N . SER A 1 284 ? -9.595 9.696 -12.243 1.00 84.94 284 SER A N 1
ATOM 2103 C CA . SER A 1 284 ? -10.136 10.610 -11.227 1.00 84.94 284 SER A CA 1
ATOM 2104 C C . SER A 1 284 ? -10.756 9.889 -10.028 1.00 84.94 284 SER A C 1
ATOM 2106 O O . SER A 1 284 ? -10.783 10.446 -8.941 1.00 84.94 284 SER A O 1
ATOM 2108 N N . SER A 1 285 ? -11.239 8.660 -10.223 1.00 85.94 285 SER A N 1
ATOM 2109 C CA . SER A 1 285 ? -11.832 7.821 -9.173 1.00 85.94 285 SER A CA 1
ATOM 2110 C C . SER A 1 285 ? -10.781 6.946 -8.478 1.00 85.94 285 SER A C 1
ATOM 2112 O O . SER A 1 285 ? -11.123 6.019 -7.754 1.00 85.94 285 SER A O 1
ATOM 2114 N N . ALA A 1 286 ? -9.490 7.196 -8.722 1.00 87.81 286 ALA A N 1
ATOM 2115 C CA . ALA A 1 286 ? -8.413 6.486 -8.050 1.00 87.81 286 ALA A CA 1
ATOM 2116 C C . ALA A 1 286 ? -8.270 6.973 -6.604 1.00 87.81 286 ALA A C 1
ATOM 2118 O O . ALA A 1 286 ? -8.226 8.179 -6.346 1.00 87.81 286 ALA A O 1
ATOM 2119 N N . VAL A 1 287 ? -8.137 6.030 -5.674 1.00 89.38 287 VAL A N 1
ATOM 2120 C CA . VAL A 1 287 ? -7.794 6.328 -4.282 1.00 89.38 287 VAL A CA 1
ATOM 2121 C C . VAL A 1 287 ? -6.341 6.806 -4.224 1.00 89.38 287 VAL A C 1
ATOM 2123 O O . VAL A 1 287 ? -5.458 6.257 -4.888 1.00 89.38 287 VAL A O 1
ATOM 2126 N N . GLY A 1 288 ? -6.078 7.871 -3.467 1.00 87.44 288 GLY A N 1
ATOM 2127 C CA . GLY A 1 288 ? -4.724 8.398 -3.307 1.00 87.44 288 GLY A CA 1
ATOM 2128 C C . GLY A 1 288 ? -3.810 7.408 -2.580 1.00 87.44 288 GLY A C 1
ATOM 2129 O O . GLY A 1 288 ? -4.223 6.799 -1.600 1.00 87.44 288 GLY A O 1
ATOM 2130 N N . ALA A 1 289 ? -2.547 7.300 -3.008 1.00 89.50 289 ALA A N 1
ATOM 2131 C CA . ALA A 1 289 ? -1.574 6.375 -2.412 1.00 89.50 289 ALA A CA 1
ATOM 2132 C C . ALA A 1 289 ? -1.385 6.581 -0.896 1.00 89.50 289 ALA A C 1
ATOM 2134 O O . ALA A 1 289 ? -1.198 5.615 -0.169 1.00 89.50 289 ALA A O 1
ATOM 2135 N N . ARG A 1 290 ? -1.490 7.829 -0.412 1.00 92.00 290 ARG A N 1
ATOM 2136 C CA . ARG A 1 290 ? -1.434 8.142 1.026 1.00 92.00 290 ARG A CA 1
ATOM 2137 C C . ARG A 1 290 ? -2.616 7.555 1.797 1.00 92.00 290 ARG A C 1
ATOM 2139 O O . ARG A 1 290 ? -2.400 6.948 2.834 1.00 92.00 290 ARG A O 1
ATOM 2146 N N . VAL A 1 291 ? -3.832 7.711 1.271 1.00 92.81 291 VAL A N 1
ATOM 2147 C CA . VAL A 1 291 ? -5.062 7.191 1.891 1.00 92.81 291 VAL A CA 1
ATOM 2148 C C . VAL A 1 291 ? -5.063 5.660 1.878 1.00 92.81 291 VAL A C 1
ATOM 2150 O O . VAL A 1 291 ? -5.440 5.031 2.863 1.00 92.81 291 VAL A O 1
ATOM 2153 N N . ALA A 1 292 ? -4.581 5.056 0.787 1.00 93.19 292 ALA A N 1
ATOM 2154 C CA . ALA A 1 292 ? -4.412 3.610 0.683 1.00 93.19 292 ALA A CA 1
ATOM 2155 C C . ALA A 1 292 ? -3.397 3.069 1.706 1.00 93.19 292 ALA A C 1
ATOM 2157 O O . ALA A 1 292 ? -3.690 2.084 2.375 1.00 93.19 292 ALA A O 1
ATOM 2158 N N . ALA A 1 293 ? -2.257 3.747 1.888 1.00 93.25 293 ALA A N 1
ATOM 2159 C CA . ALA A 1 293 ? -1.256 3.365 2.882 1.00 93.25 293 ALA A CA 1
ATOM 2160 C C . ALA A 1 293 ? -1.806 3.449 4.314 1.00 93.25 293 ALA A C 1
ATOM 2162 O O . ALA A 1 293 ? -1.662 2.496 5.070 1.00 93.25 293 ALA A O 1
ATOM 2163 N N . THR A 1 294 ? -2.517 4.526 4.670 1.00 92.62 294 THR A N 1
ATOM 2164 C CA . THR A 1 294 ? -3.134 4.651 6.005 1.00 92.62 294 THR A CA 1
ATOM 2165 C C . THR A 1 294 ? -4.228 3.612 6.247 1.00 92.62 294 THR A C 1
ATOM 2167 O O . THR A 1 294 ? -4.349 3.096 7.353 1.00 92.62 294 THR A O 1
ATOM 2170 N N . ALA A 1 295 ? -5.017 3.280 5.219 1.00 93.50 295 ALA A N 1
ATOM 2171 C CA . ALA A 1 295 ? -6.030 2.229 5.309 1.00 93.50 295 ALA A CA 1
ATOM 2172 C C . ALA A 1 295 ? -5.389 0.844 5.487 1.00 93.50 295 ALA A C 1
ATOM 2174 O O . ALA A 1 295 ? -5.871 0.039 6.282 1.00 93.50 295 ALA A O 1
ATOM 2175 N N . LEU A 1 296 ? -4.288 0.580 4.776 1.00 93.81 296 LEU A N 1
ATOM 2176 C CA . LEU A 1 296 ? -3.539 -0.665 4.900 1.00 93.81 296 LEU A CA 1
ATOM 2177 C C . LEU A 1 296 ? -2.896 -0.782 6.284 1.00 93.81 296 LEU A C 1
ATOM 2179 O O . LEU A 1 296 ? -3.075 -1.796 6.943 1.00 93.81 296 LEU A O 1
ATOM 2183 N N . GLU A 1 297 ? -2.221 0.262 6.764 1.00 94.06 297 GLU A N 1
ATOM 2184 C CA . GLU A 1 297 ? -1.642 0.302 8.113 1.00 94.06 297 GLU A CA 1
ATOM 2185 C C . GLU A 1 297 ? -2.701 0.065 9.198 1.00 94.06 297 GLU A C 1
ATOM 2187 O O . GLU A 1 297 ? -2.456 -0.700 10.128 1.00 94.06 297 GLU A O 1
ATOM 2192 N N . ALA A 1 298 ? -3.897 0.646 9.053 1.00 92.06 298 ALA A N 1
ATOM 2193 C CA . ALA A 1 298 ? -5.020 0.397 9.954 1.00 92.06 298 ALA A CA 1
ATOM 2194 C C . ALA A 1 298 ? -5.488 -1.069 9.931 1.00 92.06 298 ALA A C 1
ATOM 2196 O O . ALA A 1 298 ? -5.737 -1.656 10.985 1.00 92.06 298 ALA A O 1
ATOM 2197 N N . ALA A 1 299 ? -5.575 -1.681 8.746 1.00 93.19 299 ALA A N 1
ATOM 2198 C CA . ALA A 1 299 ? -5.941 -3.089 8.606 1.00 93.19 299 ALA A CA 1
ATOM 2199 C C . ALA A 1 299 ? -4.880 -4.034 9.193 1.00 93.19 299 ALA A C 1
ATOM 2201 O O . ALA A 1 299 ? -5.222 -5.005 9.870 1.00 93.19 299 ALA A O 1
ATOM 2202 N N . LEU A 1 300 ? -3.595 -3.715 8.995 1.00 92.94 300 LEU A N 1
ATOM 2203 C CA . LEU A 1 300 ? -2.473 -4.445 9.587 1.00 92.94 300 LEU A CA 1
ATOM 2204 C C . LEU A 1 300 ? -2.448 -4.310 11.114 1.00 92.94 300 LEU A C 1
ATOM 2206 O O . LEU A 1 300 ? -2.200 -5.293 11.807 1.00 92.94 300 LEU A O 1
ATOM 2210 N N . ALA A 1 301 ? -2.741 -3.120 11.648 1.00 91.44 301 ALA A N 1
ATOM 2211 C CA . ALA A 1 301 ? -2.791 -2.875 13.090 1.00 91.44 301 ALA A CA 1
ATOM 2212 C C . ALA A 1 301 ? -3.907 -3.672 13.784 1.00 91.44 301 ALA A C 1
ATOM 2214 O O . ALA A 1 301 ? -3.710 -4.164 14.892 1.00 91.44 301 ALA A O 1
ATOM 2215 N N . ALA A 1 302 ? -5.052 -3.837 13.121 1.00 89.12 302 ALA A N 1
ATOM 2216 C CA . ALA A 1 302 ? -6.161 -4.654 13.611 1.00 89.12 302 ALA A CA 1
ATOM 2217 C C . ALA A 1 302 ? -6.007 -6.160 13.311 1.00 89.12 302 ALA A C 1
ATOM 2219 O O . ALA A 1 302 ? -6.901 -6.931 13.647 1.00 89.12 302 ALA A O 1
ATOM 2220 N N . GLN A 1 303 ? -4.904 -6.579 12.675 1.00 89.62 303 GLN A N 1
ATOM 2221 C CA . GLN A 1 303 ? -4.613 -7.973 12.312 1.00 89.62 303 GLN A CA 1
ATOM 2222 C C . GLN A 1 303 ? -5.758 -8.678 11.561 1.00 89.62 303 GLN A C 1
ATOM 2224 O O . GLN A 1 303 ? -5.997 -9.866 11.757 1.00 89.62 303 GLN A O 1
ATOM 2229 N N . ASN A 1 304 ? -6.458 -7.962 10.674 1.00 90.06 304 ASN A N 1
ATOM 2230 C CA . ASN A 1 304 ? -7.508 -8.546 9.838 1.00 90.06 304 ASN A CA 1
ATOM 2231 C C . ASN A 1 304 ? -7.011 -8.711 8.392 1.00 90.06 304 ASN A C 1
ATOM 2233 O O . ASN A 1 304 ? -6.866 -7.731 7.653 1.00 90.06 304 ASN A O 1
ATOM 2237 N N . LEU A 1 305 ? -6.721 -9.959 8.004 1.00 90.56 305 LEU A N 1
ATOM 2238 C CA . LEU A 1 305 ? -6.137 -10.286 6.701 1.00 90.56 305 LEU A CA 1
ATOM 2239 C C . LEU A 1 305 ? -7.108 -10.013 5.549 1.00 90.56 305 LEU A C 1
ATOM 2241 O O . LEU A 1 305 ? -6.696 -9.472 4.523 1.00 90.56 305 LEU A O 1
ATOM 2245 N N . ASP A 1 306 ? -8.391 -10.325 5.735 1.00 92.75 306 ASP A N 1
ATOM 2246 C CA . ASP A 1 306 ? -9.435 -10.102 4.730 1.00 92.75 306 ASP A CA 1
ATOM 2247 C C . ASP A 1 306 ? -9.610 -8.604 4.440 1.00 92.75 306 ASP A C 1
ATOM 2249 O O . ASP A 1 306 ? -9.583 -8.170 3.286 1.00 92.75 306 ASP A O 1
ATOM 2253 N N . ALA A 1 307 ? -9.640 -7.777 5.492 1.00 92.44 307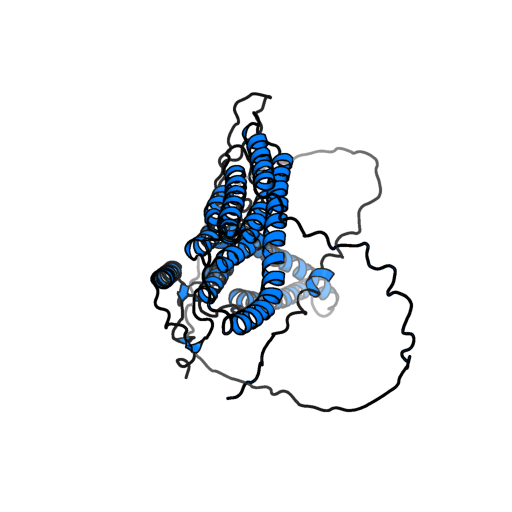 ALA A N 1
ATOM 2254 C CA . ALA A 1 307 ? -9.684 -6.325 5.343 1.00 92.44 307 ALA A CA 1
ATOM 2255 C C . ALA A 1 307 ? -8.431 -5.777 4.635 1.00 92.44 307 ALA A C 1
ATOM 2257 O O . ALA A 1 307 ? -8.544 -4.916 3.762 1.00 92.44 307 ALA A O 1
ATOM 2258 N N . ALA A 1 308 ? -7.237 -6.283 4.962 1.00 93.69 308 ALA A N 1
ATOM 2259 C CA . ALA A 1 308 ? -5.993 -5.841 4.333 1.00 93.69 308 ALA A CA 1
ATOM 2260 C C . ALA A 1 308 ? -5.946 -6.181 2.832 1.00 93.69 308 ALA A C 1
ATOM 2262 O O . ALA A 1 308 ? -5.623 -5.319 2.009 1.00 93.69 308 ALA A O 1
ATOM 2263 N N . VAL A 1 309 ? -6.320 -7.410 2.456 1.00 93.56 309 VAL A N 1
ATOM 2264 C CA . VAL A 1 309 ? -6.398 -7.830 1.047 1.00 93.56 309 VAL A CA 1
ATOM 2265 C C . VAL A 1 309 ? -7.481 -7.042 0.306 1.00 93.56 309 VAL A C 1
ATOM 2267 O O . VAL A 1 309 ? -7.211 -6.529 -0.782 1.00 93.56 309 VAL A O 1
ATOM 2270 N N . GLY A 1 310 ? -8.654 -6.844 0.913 1.00 92.69 310 GLY A N 1
ATOM 2271 C CA . GLY A 1 310 ? -9.739 -6.047 0.340 1.00 92.69 310 GLY A CA 1
ATOM 2272 C C . GLY A 1 310 ? -9.356 -4.580 0.104 1.00 92.69 310 GLY A C 1
ATOM 2273 O O . GLY A 1 310 ? -9.682 -4.006 -0.940 1.00 92.69 310 GLY A O 1
ATOM 22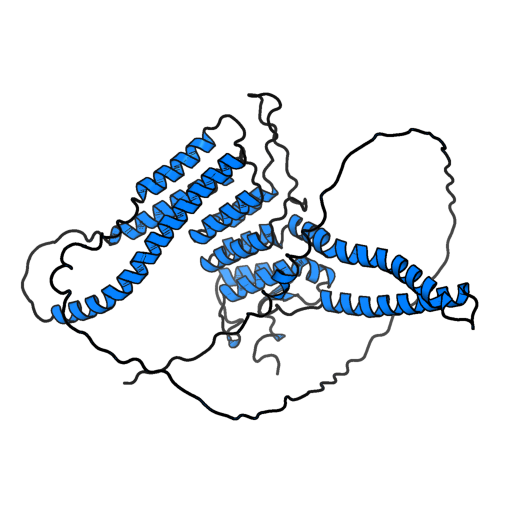74 N N . VAL A 1 311 ? -8.590 -3.967 1.017 1.00 94.19 311 VAL A N 1
ATOM 2275 C CA . VAL A 1 311 ? -8.023 -2.624 0.809 1.00 94.19 311 VAL A CA 1
ATOM 2276 C C . VAL A 1 311 ? -7.093 -2.623 -0.405 1.00 94.19 311 VAL A C 1
ATOM 2278 O O . VAL A 1 311 ? -7.206 -1.731 -1.247 1.00 94.19 311 VAL A O 1
ATOM 2281 N N . ILE A 1 312 ? -6.208 -3.615 -0.552 1.00 93.69 312 ILE A N 1
ATOM 2282 C CA . ILE A 1 312 ? -5.289 -3.712 -1.701 1.00 93.69 312 ILE A CA 1
ATOM 2283 C C . ILE A 1 312 ? -6.058 -3.884 -3.019 1.00 93.69 312 ILE A C 1
ATOM 2285 O O . ILE A 1 312 ? -5.724 -3.232 -4.014 1.00 93.69 312 ILE A O 1
ATOM 2289 N N . GLU A 1 313 ? -7.102 -4.713 -3.033 1.00 93.06 313 GLU A N 1
ATOM 2290 C CA . GLU A 1 313 ? -7.941 -4.951 -4.211 1.00 93.06 313 GLU A CA 1
ATOM 2291 C C . GLU A 1 313 ? -8.643 -3.682 -4.706 1.00 93.06 313 GLU A C 1
ATOM 2293 O O . GLU A 1 313 ? -8.651 -3.396 -5.909 1.00 93.06 313 GLU A O 1
ATOM 2298 N N . HIS A 1 314 ? -9.177 -2.882 -3.782 1.00 92.00 314 HIS A N 1
ATOM 2299 C CA . HIS A 1 314 ? -9.905 -1.655 -4.105 1.00 92.00 314 HIS A CA 1
ATOM 2300 C C . HIS A 1 314 ? -9.020 -0.402 -4.220 1.00 92.00 314 HIS A C 1
ATOM 2302 O O . HIS A 1 314 ? -9.512 0.655 -4.621 1.00 92.00 314 HIS A O 1
ATOM 2308 N N . THR A 1 315 ? -7.714 -0.503 -3.945 1.00 91.88 315 THR A N 1
ATOM 2309 C CA . THR A 1 315 ? -6.758 0.612 -4.072 1.00 91.88 315 THR A CA 1
ATOM 2310 C C . THR A 1 315 ? -5.688 0.332 -5.125 1.00 91.88 315 THR A C 1
ATOM 2312 O O . THR A 1 315 ? -5.826 0.773 -6.265 1.00 91.88 315 THR A O 1
ATOM 2315 N N . TYR A 1 316 ? -4.633 -0.405 -4.779 1.00 91.12 316 TYR A N 1
ATOM 2316 C CA . TYR A 1 316 ? -3.455 -0.614 -5.623 1.00 91.12 316 TYR A CA 1
ATOM 2317 C C . TYR A 1 316 ? -3.729 -1.513 -6.831 1.00 91.12 316 TYR A C 1
ATOM 2319 O O . TYR A 1 316 ? -3.199 -1.256 -7.914 1.00 91.12 316 TYR A O 1
ATOM 2327 N N . ALA A 1 317 ? -4.588 -2.527 -6.677 1.00 88.50 317 ALA A N 1
ATOM 2328 C CA . ALA A 1 317 ? -4.976 -3.410 -7.778 1.00 88.50 317 ALA A CA 1
ATOM 2329 C C . ALA A 1 317 ? -6.083 -2.811 -8.669 1.00 88.50 317 ALA A C 1
ATOM 2331 O O . ALA A 1 317 ? -6.378 -3.345 -9.744 1.00 88.50 317 ALA A O 1
ATOM 2332 N N . ALA A 1 318 ? -6.699 -1.695 -8.260 1.00 89.69 318 ALA A N 1
ATOM 2333 C CA . ALA A 1 318 ? -7.799 -1.097 -8.998 1.00 89.69 318 ALA A CA 1
ATOM 2334 C C . ALA A 1 318 ? -7.325 -0.524 -10.353 1.00 89.69 318 ALA A C 1
ATOM 2336 O O . ALA A 1 318 ? -6.322 0.198 -10.431 1.00 89.69 318 ALA A O 1
ATOM 2337 N N . PRO A 1 319 ? -8.081 -0.731 -11.450 1.00 86.50 319 PRO A N 1
ATOM 2338 C CA . PRO A 1 319 ? -7.703 -0.227 -12.772 1.00 86.50 319 PRO A CA 1
ATOM 2339 C C . PRO A 1 319 ? -7.647 1.307 -12.831 1.00 86.50 319 PRO A C 1
ATOM 2341 O O . PRO A 1 319 ? -6.919 1.866 -13.655 1.00 86.50 319 PRO A O 1
ATOM 2344 N N . ALA A 1 320 ? -8.399 2.000 -11.968 1.00 88.56 320 ALA A N 1
ATOM 2345 C CA . ALA A 1 320 ? -8.313 3.449 -11.812 1.00 88.56 320 ALA A CA 1
ATOM 2346 C C . ALA A 1 320 ? -6.932 3.889 -11.311 1.00 88.56 320 ALA A C 1
ATOM 2348 O O . ALA A 1 320 ? -6.355 4.814 -11.885 1.00 88.56 320 ALA A O 1
ATOM 2349 N N . PHE A 1 321 ? -6.380 3.205 -10.303 1.00 89.06 321 PHE A N 1
ATOM 2350 C CA . PHE A 1 321 ? -5.071 3.520 -9.731 1.00 89.06 321 PHE A CA 1
ATOM 2351 C C . PHE A 1 321 ? -3.952 3.297 -10.742 1.00 89.06 321 PHE A C 1
ATOM 2353 O O . PHE A 1 321 ? -3.129 4.180 -10.962 1.00 89.06 321 PHE A O 1
ATOM 2360 N N . VAL A 1 322 ? -3.992 2.175 -11.459 1.00 88.06 322 VAL A N 1
ATOM 2361 C CA . VAL A 1 322 ? -3.049 1.858 -12.539 1.00 88.06 322 VAL A CA 1
ATOM 2362 C C . VAL A 1 322 ? -3.042 2.935 -13.634 1.00 88.06 322 VAL A C 1
ATOM 2364 O O . VAL A 1 322 ? -1.983 3.379 -14.084 1.00 88.06 322 VAL A O 1
ATOM 2367 N N . ARG A 1 323 ? -4.222 3.411 -14.049 1.00 89.19 323 ARG A N 1
ATOM 2368 C CA . ARG A 1 323 ? -4.347 4.489 -15.046 1.00 89.19 323 ARG A CA 1
ATOM 2369 C C . ARG A 1 323 ? -3.892 5.838 -14.500 1.00 89.19 323 ARG A C 1
ATOM 2371 O O . ARG A 1 323 ? -3.241 6.589 -15.221 1.00 89.19 323 ARG A O 1
ATOM 2378 N N . ALA A 1 324 ? -4.211 6.143 -13.243 1.00 88.25 324 ALA A N 1
ATOM 2379 C CA . ALA A 1 324 ? -3.739 7.350 -12.576 1.00 88.25 324 ALA A CA 1
ATOM 2380 C C . ALA A 1 324 ? -2.210 7.340 -12.425 1.00 88.25 324 ALA A C 1
ATOM 2382 O O . ALA A 1 324 ? -1.573 8.361 -12.673 1.00 88.25 324 ALA A O 1
ATOM 2383 N N . LYS A 1 325 ? -1.610 6.185 -12.113 1.00 87.69 325 LYS A N 1
ATOM 2384 C CA . LYS A 1 325 ? -0.158 5.974 -12.065 1.00 87.69 325 LYS A CA 1
ATOM 2385 C C . LYS A 1 325 ? 0.475 6.186 -13.435 1.00 87.69 325 LYS A C 1
ATOM 2387 O O . LYS A 1 325 ? 1.447 6.928 -13.536 1.00 87.69 325 LYS A O 1
ATOM 2392 N N . LEU A 1 326 ? -0.106 5.622 -14.496 1.00 87.06 326 LEU A N 1
ATOM 2393 C CA . LEU A 1 326 ? 0.369 5.845 -15.864 1.00 87.06 326 LEU A CA 1
ATOM 2394 C C . LEU A 1 326 ? 0.291 7.327 -16.260 1.00 87.06 326 LEU A C 1
ATOM 2396 O O . LEU A 1 326 ? 1.215 7.842 -16.878 1.00 87.06 326 LEU A O 1
ATOM 2400 N N . LEU A 1 327 ? -0.772 8.031 -15.869 1.00 88.19 327 LEU A N 1
ATOM 2401 C CA . LEU A 1 327 ? -0.907 9.458 -16.152 1.00 88.19 327 LEU A CA 1
ATOM 2402 C C . LEU A 1 327 ? 0.074 10.308 -15.332 1.00 88.19 327 LEU A C 1
ATOM 2404 O O . LEU A 1 327 ? 0.651 11.245 -15.866 1.00 88.19 327 LEU A O 1
ATOM 2408 N N . ARG A 1 328 ? 0.299 9.990 -14.054 1.00 83.94 328 ARG A N 1
ATOM 2409 C CA . ARG A 1 328 ? 1.203 10.758 -13.180 1.00 83.94 328 ARG A CA 1
ATOM 2410 C C . ARG A 1 328 ? 2.677 10.497 -13.482 1.00 83.94 328 ARG A C 1
ATOM 2412 O O . ARG A 1 328 ? 3.454 11.440 -13.565 1.00 83.94 328 ARG A O 1
ATOM 2419 N N . HIS A 1 329 ? 3.056 9.235 -13.672 1.00 82.50 329 HIS A N 1
ATOM 2420 C CA . HIS A 1 329 ? 4.454 8.831 -13.845 1.00 82.50 329 HIS A CA 1
ATOM 2421 C C . HIS A 1 329 ? 4.857 8.580 -15.298 1.00 82.50 329 HIS A C 1
ATOM 2423 O O . HIS A 1 329 ? 6.044 8.597 -15.594 1.00 82.50 329 HIS A O 1
ATOM 2429 N N . GLY A 1 330 ? 3.910 8.357 -16.212 1.00 80.00 330 GLY A N 1
ATOM 2430 C CA . GLY A 1 330 ? 4.196 8.193 -17.641 1.00 80.00 330 GLY A CA 1
ATOM 2431 C C . GLY A 1 330 ? 4.210 9.511 -18.415 1.00 80.00 330 GLY A C 1
ATOM 2432 O O . GLY A 1 330 ? 4.917 9.630 -19.412 1.00 80.00 330 GLY A O 1
ATOM 2433 N N . LEU A 1 331 ? 3.480 10.527 -17.948 1.00 82.44 331 LEU A N 1
ATOM 2434 C CA . LEU A 1 331 ? 3.391 11.813 -18.641 1.00 82.44 331 LEU A CA 1
ATOM 2435 C C . LEU A 1 331 ? 4.710 12.597 -18.595 1.00 82.44 331 LEU A C 1
ATOM 2437 O O . LEU A 1 331 ? 5.129 13.151 -19.607 1.00 82.44 331 LEU A O 1
ATOM 2441 N N . LEU A 1 332 ? 5.393 12.600 -17.448 1.00 81.75 332 LEU A N 1
ATOM 2442 C CA . LEU A 1 332 ? 6.677 13.283 -17.286 1.00 81.75 332 LEU A CA 1
ATOM 2443 C C . LEU A 1 332 ? 7.767 12.748 -18.240 1.00 81.75 332 LEU A C 1
ATOM 2445 O O . LEU A 1 332 ? 8.308 13.547 -19.006 1.00 81.75 332 LEU A O 1
ATOM 2449 N N . PRO A 1 333 ? 8.070 11.435 -18.294 1.00 81.62 333 PRO A N 1
ATOM 2450 C CA . PRO A 1 333 ? 9.037 10.918 -19.259 1.00 81.62 333 PRO A CA 1
ATOM 2451 C C . PRO A 1 333 ? 8.568 11.098 -20.708 1.00 81.62 333 PRO A C 1
ATOM 2453 O O . PRO A 1 333 ? 9.401 11.352 -21.573 1.00 81.62 333 PRO A O 1
ATOM 2456 N N . ALA A 1 334 ? 7.261 11.046 -20.994 1.00 83.19 334 ALA A N 1
ATOM 2457 C CA . ALA A 1 334 ? 6.757 11.321 -22.340 1.00 83.19 334 ALA A CA 1
ATOM 2458 C C . ALA A 1 334 ? 7.073 12.758 -22.794 1.00 83.19 334 ALA A C 1
ATOM 2460 O O . ALA A 1 334 ? 7.542 12.956 -23.916 1.00 83.19 334 ALA A O 1
ATOM 2461 N N . PHE A 1 335 ? 6.893 13.753 -21.918 1.00 86.25 335 PHE A N 1
ATOM 2462 C CA . PHE A 1 335 ? 7.288 15.132 -22.214 1.00 86.25 335 PHE A CA 1
ATOM 2463 C C . PHE A 1 335 ? 8.795 15.277 -22.425 1.00 86.25 335 PHE A C 1
ATOM 2465 O O . PHE A 1 335 ? 9.208 16.007 -23.323 1.00 86.25 335 PHE A O 1
ATOM 2472 N N . VAL A 1 336 ? 9.616 14.554 -21.659 1.00 86.56 336 VAL A N 1
ATOM 2473 C CA . VAL A 1 336 ? 11.073 14.543 -21.858 1.00 86.56 336 VAL A CA 1
ATOM 2474 C C . VAL A 1 336 ? 11.427 13.976 -23.234 1.00 86.56 336 VAL A C 1
ATOM 2476 O O . VAL A 1 336 ? 12.180 14.606 -23.969 1.00 86.56 336 VAL A O 1
ATOM 2479 N N . VAL A 1 337 ? 10.843 12.84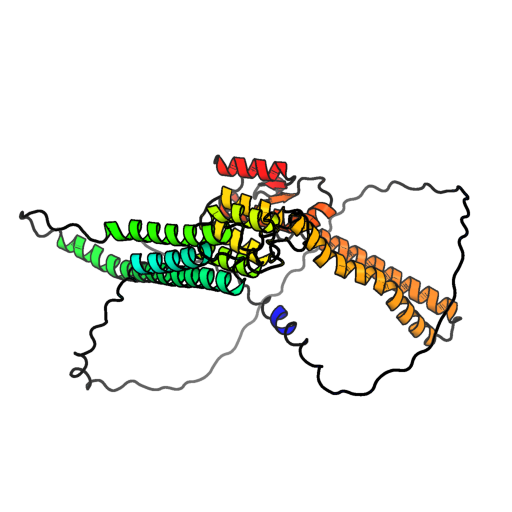5 -23.635 1.00 88.06 337 VAL A N 1
ATOM 2480 C CA . VAL A 1 337 ? 11.109 12.220 -24.945 1.00 88.06 337 VAL A CA 1
ATOM 2481 C C . VAL A 1 337 ? 10.759 13.156 -26.108 1.00 88.06 337 VAL A C 1
ATOM 2483 O O . VAL A 1 337 ? 11.489 13.197 -27.095 1.00 88.06 337 VAL A O 1
ATOM 2486 N N . VAL A 1 338 ? 9.684 13.939 -25.988 1.00 88.56 338 VAL A N 1
ATOM 2487 C CA . VAL A 1 338 ? 9.278 14.915 -27.015 1.00 88.56 338 VAL A CA 1
ATOM 2488 C C . VAL A 1 338 ? 10.125 16.194 -26.966 1.00 88.56 338 VAL A C 1
ATOM 2490 O O . VAL A 1 338 ? 10.473 16.744 -28.009 1.00 88.56 338 VAL A O 1
ATOM 2493 N N . GLY A 1 339 ? 10.474 16.677 -25.772 1.00 90.69 339 GLY A N 1
ATOM 2494 C CA . GLY A 1 339 ? 11.224 17.922 -25.586 1.00 90.69 339 GLY A CA 1
ATOM 2495 C C . GLY A 1 339 ? 12.719 17.802 -25.889 1.00 90.69 339 GLY A C 1
ATOM 2496 O O . GLY A 1 339 ? 13.326 18.761 -26.367 1.00 90.69 339 GLY A O 1
ATOM 2497 N N . VAL A 1 340 ? 13.317 16.628 -25.660 1.00 91.12 340 VAL A N 1
ATOM 2498 C CA . VAL A 1 340 ? 14.755 16.387 -25.854 1.00 91.12 340 VAL A CA 1
ATOM 2499 C C . VAL A 1 340 ? 15.206 16.685 -27.291 1.00 91.12 340 VAL A C 1
ATOM 2501 O O . VAL A 1 340 ? 16.153 17.455 -27.435 1.00 91.12 340 VAL A O 1
ATOM 2504 N N . PRO A 1 341 ? 14.561 16.195 -28.369 1.00 89.56 341 PRO A N 1
ATOM 2505 C CA . PRO A 1 341 ? 14.949 16.545 -29.740 1.00 89.56 341 PRO A CA 1
ATOM 2506 C C . PRO A 1 341 ? 14.938 18.056 -30.024 1.00 89.56 341 PRO A C 1
ATOM 2508 O O . PRO A 1 341 ? 15.853 18.576 -30.655 1.00 89.56 341 PRO A O 1
ATOM 2511 N N . ALA A 1 342 ? 13.951 18.792 -29.509 1.00 90.44 342 ALA A N 1
ATOM 2512 C CA . ALA A 1 342 ? 13.871 20.241 -29.707 1.00 90.44 342 ALA A CA 1
ATOM 2513 C C . ALA A 1 342 ? 14.983 20.994 -28.949 1.00 90.44 342 ALA A C 1
ATOM 2515 O O . ALA A 1 342 ? 15.623 21.901 -29.492 1.00 90.44 342 ALA A O 1
ATOM 2516 N N . ALA A 1 343 ? 15.252 20.591 -27.703 1.00 91.94 343 ALA A N 1
ATOM 2517 C CA . ALA A 1 343 ? 16.313 21.170 -26.884 1.00 91.94 343 ALA A CA 1
ATOM 2518 C C . ALA A 1 343 ? 17.708 20.846 -27.442 1.00 91.94 343 ALA A C 1
ATOM 2520 O O . ALA A 1 343 ? 18.562 21.726 -27.534 1.00 91.94 343 ALA A O 1
ATOM 2521 N N . THR A 1 344 ? 17.926 19.601 -27.873 1.00 91.06 344 THR A N 1
ATOM 2522 C CA . THR A 1 344 ? 19.191 19.157 -28.477 1.00 91.06 344 THR A CA 1
ATOM 2523 C C . THR A 1 344 ? 19.457 19.838 -29.809 1.00 91.06 344 THR A C 1
ATOM 2525 O O . THR A 1 344 ? 20.588 20.249 -30.043 1.00 91.06 344 THR A O 1
ATOM 2528 N N . TYR A 1 345 ? 18.438 20.044 -30.649 1.00 90.62 345 TYR A N 1
ATOM 2529 C CA . TYR A 1 345 ? 18.582 20.816 -31.886 1.00 90.62 345 TYR A CA 1
ATOM 2530 C C . TYR A 1 345 ? 18.971 22.272 -31.606 1.00 90.62 345 TYR A C 1
ATOM 2532 O O . TYR A 1 345 ? 19.882 22.815 -32.235 1.00 90.62 345 TYR A O 1
ATOM 2540 N N . SER A 1 346 ? 18.328 22.893 -30.614 1.00 91.12 346 SER A N 1
ATOM 2541 C CA . SER A 1 346 ? 18.638 24.266 -30.200 1.00 91.12 346 SER A CA 1
ATOM 2542 C C . SER A 1 346 ? 20.070 24.386 -29.664 1.00 91.12 346 SER A C 1
ATOM 2544 O O . SER A 1 346 ? 20.793 25.310 -30.035 1.00 91.12 346 SER A O 1
ATOM 2546 N N . LEU A 1 347 ? 20.505 23.426 -28.839 1.00 90.44 347 LEU A N 1
ATOM 2547 C CA . LEU A 1 347 ? 21.865 23.367 -28.302 1.00 90.44 347 LEU A CA 1
ATOM 2548 C C . LEU A 1 347 ? 22.905 23.120 -29.405 1.00 90.44 347 LEU A C 1
ATOM 2550 O O . LEU A 1 347 ? 23.907 23.828 -29.469 1.00 90.44 347 LEU A O 1
ATOM 2554 N N . ALA A 1 348 ? 22.644 22.176 -30.312 1.00 88.06 348 ALA A N 1
ATOM 2555 C CA . ALA A 1 348 ? 23.512 21.878 -31.448 1.00 88.06 348 ALA A CA 1
ATOM 2556 C C . ALA A 1 348 ? 23.672 23.086 -32.382 1.00 88.06 348 ALA A C 1
ATOM 2558 O O . ALA A 1 348 ? 24.781 23.376 -32.820 1.00 88.06 348 ALA A O 1
ATOM 2559 N N . SER A 1 349 ? 22.591 23.838 -32.615 1.00 86.25 349 SER A N 1
ATOM 2560 C CA . SER A 1 349 ? 22.621 25.058 -33.431 1.00 86.25 349 SER A CA 1
ATOM 2561 C C . SER A 1 349 ? 23.515 26.141 -32.820 1.00 86.25 349 SER A C 1
ATOM 2563 O O . SER A 1 349 ? 24.162 26.889 -33.544 1.00 86.25 349 SER A O 1
ATOM 2565 N N . LYS A 1 350 ? 23.583 26.233 -31.483 1.00 88.12 350 LYS A N 1
ATOM 2566 C CA . LYS A 1 350 ? 24.491 27.163 -30.791 1.00 88.12 350 LYS A CA 1
ATOM 2567 C C . LYS A 1 350 ? 25.937 26.677 -30.819 1.00 88.12 350 LYS A C 1
ATOM 2569 O O . LYS A 1 350 ? 26.830 27.478 -31.075 1.00 88.12 350 LYS A O 1
ATOM 2574 N N . LEU A 1 351 ? 26.171 25.381 -30.625 1.00 83.75 351 LEU A N 1
ATOM 2575 C CA . LEU A 1 351 ? 27.517 24.804 -30.703 1.00 83.75 351 LEU A CA 1
ATOM 2576 C C . LEU A 1 351 ? 28.123 24.933 -32.106 1.00 83.75 351 LEU A C 1
ATOM 2578 O O . LEU A 1 351 ? 29.303 25.244 -32.225 1.00 83.75 351 LEU A O 1
ATOM 2582 N N . ALA A 1 352 ? 27.313 24.799 -33.158 1.00 80.38 352 ALA A N 1
ATOM 2583 C CA . ALA A 1 352 ? 27.767 24.963 -34.537 1.00 80.38 352 ALA A CA 1
ATOM 2584 C C . ALA A 1 352 ? 28.298 26.374 -34.848 1.00 80.38 352 ALA A C 1
ATOM 2586 O O . ALA A 1 352 ? 29.141 26.517 -35.725 1.00 80.38 352 ALA A O 1
ATOM 2587 N N . THR A 1 353 ? 27.856 27.411 -34.124 1.00 81.94 353 THR A N 1
ATOM 2588 C CA . THR A 1 353 ? 28.373 28.784 -34.306 1.00 81.94 353 THR A CA 1
ATOM 2589 C C . THR A 1 353 ? 29.760 29.009 -33.706 1.00 81.94 353 THR A C 1
ATOM 2591 O O . THR A 1 353 ? 30.396 30.009 -34.020 1.00 81.94 353 THR A O 1
ATOM 2594 N N . LEU A 1 354 ? 30.237 28.095 -32.854 1.00 80.06 354 LEU A N 1
ATOM 2595 C CA . LEU A 1 354 ? 31.549 28.191 -32.208 1.00 80.06 354 LEU A CA 1
ATOM 2596 C C . LEU A 1 354 ? 32.667 27.503 -33.009 1.00 80.06 354 LEU A C 1
ATOM 2598 O O . LEU A 1 354 ? 33.822 27.557 -32.595 1.00 80.06 354 LEU A O 1
ATOM 2602 N N . GLN A 1 355 ? 32.345 26.840 -34.124 1.00 75.69 355 GLN A N 1
ATOM 2603 C CA . GLN A 1 355 ? 33.305 26.076 -34.917 1.00 75.69 355 GLN A CA 1
ATOM 2604 C C . GLN A 1 355 ? 33.489 26.707 -36.306 1.00 75.69 355 GLN A C 1
ATOM 2606 O O . GLN A 1 355 ? 32.555 26.745 -37.097 1.00 75.69 355 GLN A O 1
ATOM 2611 N N . GLU A 1 356 ? 34.708 27.156 -36.627 1.00 76.44 356 GLU A N 1
ATOM 2612 C CA . GLU A 1 356 ? 35.036 27.787 -37.925 1.00 76.44 356 GLU A CA 1
ATOM 2613 C C . GLU A 1 356 ? 35.554 26.798 -38.988 1.00 76.44 356 GLU A C 1
ATOM 2615 O O . GLU A 1 356 ? 35.777 27.164 -40.138 1.00 76.44 356 GLU A O 1
ATOM 2620 N N . THR A 1 357 ? 35.767 25.530 -38.627 1.00 77.19 357 THR A N 1
ATOM 2621 C CA . THR A 1 357 ? 36.431 24.543 -39.498 1.00 77.19 357 THR A CA 1
ATOM 2622 C C . THR A 1 357 ? 35.486 23.748 -40.400 1.00 77.19 357 THR A C 1
ATOM 2624 O O . THR A 1 357 ? 35.954 23.040 -41.290 1.00 77.19 357 THR A O 1
ATOM 2627 N N . MET A 1 358 ? 34.171 23.819 -40.175 1.00 78.81 358 MET A N 1
ATOM 2628 C CA . MET A 1 358 ? 33.159 23.035 -40.893 1.00 78.81 358 MET A CA 1
ATOM 2629 C C . MET A 1 358 ? 31.950 23.899 -41.255 1.00 78.81 358 MET A C 1
ATOM 2631 O O . MET A 1 358 ? 31.621 24.838 -40.535 1.00 78.81 358 MET A O 1
ATOM 2635 N N . ASP A 1 359 ? 31.255 23.551 -42.343 1.00 84.94 359 ASP A N 1
ATOM 2636 C CA . ASP A 1 359 ? 29.999 24.213 -42.706 1.00 84.94 359 ASP A CA 1
ATOM 2637 C C . ASP A 1 359 ? 28.954 24.038 -41.592 1.00 84.94 359 ASP A C 1
ATOM 2639 O O . ASP A 1 359 ? 28.799 22.946 -41.031 1.00 84.94 359 ASP A O 1
ATOM 2643 N N . THR A 1 360 ? 28.207 25.101 -41.290 1.00 84.81 360 THR A N 1
ATOM 2644 C CA . THR A 1 360 ? 27.280 25.171 -40.149 1.00 84.81 360 THR A CA 1
ATOM 2645 C C . THR A 1 360 ? 26.238 24.050 -40.179 1.00 84.81 360 THR A C 1
ATOM 2647 O O . THR A 1 360 ? 25.846 23.530 -39.129 1.00 84.81 360 THR A O 1
ATOM 2650 N N . THR A 1 361 ? 25.812 23.622 -41.372 1.00 86.38 361 THR A N 1
ATOM 2651 C CA . THR A 1 361 ? 24.838 22.532 -41.534 1.00 86.38 361 THR A CA 1
ATOM 2652 C C . THR A 1 361 ? 25.419 21.175 -41.112 1.00 86.38 361 THR A C 1
ATOM 2654 O O . THR A 1 361 ? 24.788 20.411 -40.369 1.00 86.38 361 THR A O 1
ATOM 2657 N N . THR A 1 362 ? 26.663 20.898 -41.508 1.00 88.56 362 THR A N 1
ATOM 2658 C CA . THR A 1 362 ? 27.389 19.673 -41.147 1.00 88.56 362 THR A CA 1
ATOM 2659 C C . THR A 1 362 ? 27.760 19.652 -39.665 1.00 88.56 362 THR A C 1
ATOM 2661 O O . THR A 1 362 ? 27.569 18.636 -38.998 1.00 88.56 362 THR A O 1
ATOM 2664 N N . ALA A 1 363 ? 28.183 20.792 -39.109 1.00 87.69 363 ALA A N 1
ATOM 2665 C CA . ALA A 1 363 ? 28.506 20.923 -37.691 1.00 87.69 363 ALA A CA 1
ATOM 2666 C C . ALA A 1 363 ? 27.268 20.723 -36.797 1.00 87.69 363 ALA A C 1
ATOM 2668 O O . ALA A 1 363 ? 27.335 20.009 -35.791 1.00 87.69 363 ALA A O 1
ATOM 2669 N N . THR A 1 364 ? 26.117 21.292 -37.181 1.00 88.94 364 THR A N 1
ATOM 2670 C CA . THR A 1 364 ? 24.859 21.151 -36.425 1.00 88.94 364 THR A CA 1
ATOM 2671 C C . THR A 1 364 ? 24.368 19.709 -36.433 1.00 88.94 364 THR A C 1
ATOM 2673 O O . THR A 1 364 ? 24.018 19.180 -35.382 1.00 88.94 364 THR A O 1
ATOM 2676 N N . SER A 1 365 ? 24.356 19.055 -37.598 1.00 89.38 365 SER A N 1
ATOM 2677 C CA . SER A 1 365 ? 23.883 17.670 -37.721 1.00 89.38 365 SER A CA 1
ATOM 2678 C C . SER A 1 365 ? 24.768 16.682 -36.959 1.00 89.38 365 SER A C 1
ATOM 2680 O O . SER A 1 365 ? 24.238 15.832 -36.242 1.00 89.38 365 SER A O 1
ATOM 2682 N N . LEU A 1 366 ? 26.095 16.834 -37.033 1.00 90.00 366 LEU A N 1
ATOM 2683 C CA . LEU A 1 366 ? 27.037 16.009 -36.276 1.00 90.00 366 LEU A CA 1
ATOM 2684 C C . LEU A 1 366 ? 26.885 16.219 -34.761 1.00 90.00 366 LEU A C 1
ATOM 2686 O O . LEU A 1 366 ? 26.787 15.247 -34.013 1.00 90.00 366 LEU A O 1
ATOM 2690 N N . SER A 1 367 ? 26.799 17.476 -34.310 1.00 88.62 367 SER A N 1
ATOM 2691 C CA . SER A 1 367 ? 26.613 17.812 -32.889 1.00 88.62 367 SER A CA 1
ATOM 2692 C C . SER A 1 367 ? 25.273 17.307 -32.358 1.00 88.62 367 SER A C 1
ATOM 2694 O O . SER A 1 367 ? 25.207 16.714 -31.284 1.00 88.62 367 SER A O 1
ATOM 2696 N N . PHE A 1 368 ? 24.200 17.495 -33.127 1.00 92.12 368 PHE A N 1
ATOM 2697 C CA . PHE A 1 368 ? 22.872 16.993 -32.796 1.00 92.12 368 PHE A CA 1
ATOM 2698 C C . PHE 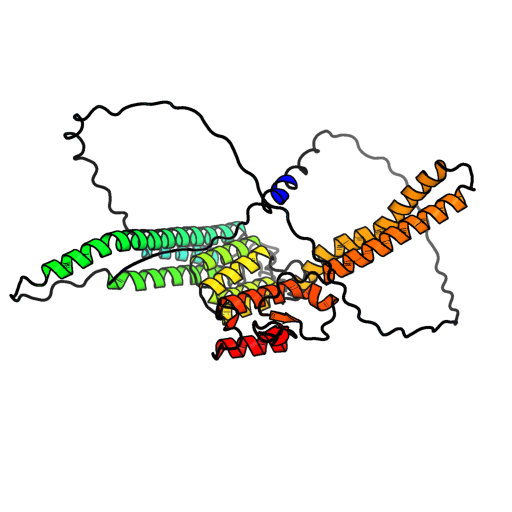A 1 368 ? 22.876 15.471 -32.665 1.00 92.12 368 PHE A C 1
ATOM 2700 O O . PHE A 1 368 ? 22.401 14.953 -31.657 1.00 92.12 368 PHE A O 1
ATOM 2707 N N . ALA A 1 369 ? 23.457 14.758 -33.634 1.00 93.19 369 ALA A N 1
ATOM 2708 C CA . ALA A 1 369 ? 23.563 13.305 -33.595 1.00 93.19 369 ALA A CA 1
ATOM 2709 C C . ALA A 1 369 ? 24.367 12.824 -32.378 1.00 93.19 369 ALA A C 1
ATOM 2711 O O . ALA A 1 369 ? 23.931 11.903 -31.692 1.00 93.19 369 ALA A O 1
ATOM 2712 N N . ALA A 1 370 ? 25.493 13.474 -32.065 1.00 91.88 370 ALA A N 1
ATOM 2713 C CA . ALA A 1 370 ? 26.321 13.128 -30.912 1.00 91.88 370 ALA A CA 1
ATOM 2714 C C . ALA A 1 370 ? 25.581 13.333 -29.577 1.00 91.88 370 ALA A C 1
ATOM 2716 O O . ALA A 1 370 ? 25.562 12.436 -28.732 1.00 91.88 370 ALA A O 1
ATOM 2717 N N . ILE A 1 371 ? 24.925 14.485 -29.396 1.00 91.75 371 ILE A N 1
ATOM 2718 C CA . ILE A 1 371 ? 24.179 14.802 -28.170 1.00 91.75 371 ILE A CA 1
ATOM 2719 C C . ILE A 1 371 ? 22.959 13.889 -28.033 1.00 91.75 371 ILE A C 1
ATOM 2721 O O . ILE A 1 371 ? 22.714 13.336 -26.959 1.00 91.75 371 ILE A O 1
ATOM 2725 N N . LEU A 1 372 ? 22.196 13.708 -29.113 1.00 92.88 372 LEU A N 1
ATOM 2726 C CA . LEU A 1 372 ? 21.012 12.859 -29.105 1.00 92.88 372 LEU A CA 1
ATOM 2727 C C . LEU A 1 372 ? 21.389 11.404 -28.818 1.00 92.88 372 LEU A C 1
ATOM 2729 O O . LEU A 1 372 ? 20.716 10.760 -28.017 1.00 92.88 372 LEU A O 1
ATOM 2733 N N . ALA A 1 373 ? 22.482 10.905 -29.402 1.00 93.50 373 ALA A N 1
ATOM 2734 C CA . ALA A 1 373 ? 23.006 9.579 -29.099 1.00 93.50 373 ALA A CA 1
ATOM 2735 C C . ALA A 1 373 ? 23.387 9.460 -27.617 1.00 93.50 373 ALA A C 1
ATOM 2737 O O . ALA A 1 373 ? 22.949 8.521 -26.956 1.00 93.50 373 ALA A O 1
ATOM 2738 N N . TYR A 1 374 ? 24.128 10.425 -27.064 1.00 93.19 374 TYR A N 1
ATOM 2739 C CA . TYR A 1 374 ? 24.507 10.419 -25.648 1.00 93.19 374 TYR A CA 1
ATOM 2740 C C . TYR A 1 374 ? 23.289 10.380 -24.713 1.00 93.19 374 TYR A C 1
ATOM 2742 O O . TYR A 1 374 ? 23.244 9.573 -23.778 1.00 93.19 374 TYR A O 1
ATOM 2750 N N . ILE A 1 375 ? 22.272 11.203 -24.988 1.00 92.56 375 ILE A N 1
ATOM 2751 C CA . ILE A 1 375 ? 21.034 11.233 -24.201 1.00 92.56 375 ILE A CA 1
ATOM 2752 C C . ILE A 1 375 ? 20.236 9.941 -24.386 1.00 92.56 375 ILE A C 1
ATOM 2754 O O . ILE A 1 375 ? 19.712 9.416 -23.407 1.00 92.56 375 ILE A O 1
ATOM 2758 N N . ALA A 1 376 ? 20.162 9.390 -25.598 1.00 91.81 376 ALA A N 1
ATOM 2759 C CA . ALA A 1 376 ? 19.463 8.135 -25.858 1.00 91.81 376 ALA A CA 1
ATOM 2760 C C . ALA A 1 376 ? 20.125 6.953 -25.130 1.00 91.81 376 ALA A C 1
ATOM 2762 O O . ALA A 1 376 ? 19.433 6.178 -24.466 1.00 91.81 376 ALA A O 1
ATOM 2763 N N . PHE A 1 377 ? 21.456 6.838 -25.184 1.00 92.56 377 PHE A N 1
ATOM 2764 C CA . PHE A 1 377 ? 22.195 5.789 -24.477 1.00 92.56 377 PHE A CA 1
ATOM 2765 C C . PHE A 1 377 ? 22.064 5.931 -22.957 1.00 92.56 377 PHE A C 1
ATOM 2767 O O . PHE A 1 377 ? 21.675 4.976 -22.281 1.00 92.56 377 PHE A O 1
ATOM 2774 N N . THR A 1 378 ? 22.306 7.128 -22.417 1.00 92.31 378 THR A N 1
ATOM 2775 C CA . THR A 1 378 ? 22.221 7.383 -20.968 1.00 92.31 378 THR A CA 1
ATOM 2776 C C . THR A 1 378 ? 20.786 7.240 -20.456 1.00 92.31 378 THR A C 1
ATOM 2778 O O . THR A 1 378 ? 20.541 6.636 -19.412 1.00 92.31 378 THR A O 1
ATOM 2781 N N . GLY A 1 379 ? 19.813 7.732 -21.223 1.00 89.69 379 GLY A N 1
ATOM 2782 C CA . GLY A 1 379 ? 18.390 7.617 -20.921 1.00 89.69 379 GLY A CA 1
ATOM 2783 C C . GLY A 1 379 ? 17.911 6.169 -20.916 1.00 89.69 379 GLY A C 1
ATOM 2784 O O . GLY A 1 379 ? 17.158 5.788 -20.024 1.00 89.69 379 GLY A O 1
ATOM 2785 N N . THR A 1 380 ? 18.396 5.332 -21.839 1.00 88.12 380 THR A N 1
ATOM 2786 C CA . THR A 1 380 ? 18.067 3.897 -21.860 1.00 88.12 380 THR A CA 1
ATOM 2787 C C . THR A 1 380 ? 18.544 3.204 -20.584 1.00 88.12 380 THR A C 1
ATOM 2789 O O . THR A 1 380 ? 17.774 2.462 -19.974 1.00 88.12 380 THR A O 1
ATOM 2792 N N . ILE A 1 381 ? 19.768 3.494 -20.125 1.00 91.12 381 ILE A N 1
ATOM 2793 C CA . ILE A 1 381 ? 20.290 2.967 -18.852 1.00 91.12 381 ILE A CA 1
ATOM 2794 C C . ILE A 1 381 ? 19.420 3.437 -17.681 1.00 91.12 381 ILE A C 1
ATOM 2796 O O . ILE A 1 381 ? 19.056 2.629 -16.832 1.00 91.12 381 ILE A O 1
ATOM 2800 N N . GLY A 1 382 ? 19.023 4.713 -17.658 1.00 87.81 382 GLY A N 1
ATOM 2801 C CA . GLY A 1 382 ? 18.137 5.259 -16.626 1.00 87.81 382 GLY A CA 1
ATOM 2802 C C . GLY A 1 382 ? 16.754 4.600 -16.599 1.00 87.81 382 GLY A C 1
ATOM 2803 O O . GLY A 1 382 ? 16.247 4.275 -15.527 1.00 87.81 382 GLY A O 1
ATOM 2804 N N . VAL A 1 383 ? 16.155 4.336 -17.765 1.00 84.31 383 VAL A N 1
ATOM 2805 C CA . VAL A 1 383 ? 14.872 3.621 -17.872 1.00 84.31 383 VAL A CA 1
ATOM 2806 C C . VAL A 1 383 ? 15.009 2.186 -17.368 1.00 84.31 383 VAL A C 1
ATOM 2808 O O . VAL A 1 383 ? 14.158 1.725 -16.608 1.00 84.31 383 VAL A O 1
ATOM 2811 N N . VAL A 1 384 ? 16.079 1.480 -17.739 1.00 85.44 384 VAL A N 1
ATOM 2812 C CA . VAL A 1 384 ? 16.341 0.119 -17.245 1.00 85.44 384 VAL A CA 1
ATOM 2813 C C . VAL A 1 384 ? 16.569 0.126 -15.733 1.00 85.44 384 VAL A C 1
ATOM 2815 O O . VAL A 1 384 ? 15.961 -0.680 -15.037 1.00 85.44 384 VAL A O 1
ATOM 2818 N N . ALA A 1 385 ? 17.354 1.065 -15.203 1.00 85.31 385 ALA A N 1
ATOM 2819 C CA . ALA A 1 385 ? 17.581 1.204 -13.766 1.00 85.31 385 ALA A CA 1
ATOM 2820 C C . ALA A 1 385 ? 16.274 1.478 -13.008 1.00 85.31 385 ALA A C 1
ATOM 2822 O O . ALA A 1 385 ? 15.978 0.803 -12.031 1.00 85.31 385 ALA A O 1
ATOM 2823 N N . ASN A 1 386 ? 15.439 2.396 -13.500 1.00 82.31 386 ASN A N 1
ATOM 2824 C CA . ASN A 1 386 ? 14.156 2.724 -12.879 1.00 82.31 386 ASN A CA 1
ATOM 2825 C C . ASN A 1 386 ? 13.130 1.581 -12.971 1.00 82.31 386 ASN A C 1
ATOM 2827 O O . ASN A 1 386 ? 12.332 1.388 -12.061 1.00 82.31 386 ASN A O 1
ATOM 2831 N N . THR A 1 387 ? 13.132 0.814 -14.064 1.00 77.19 387 THR A N 1
ATOM 2832 C CA . THR A 1 387 ? 12.246 -0.356 -14.226 1.00 77.19 387 THR A CA 1
ATOM 2833 C C . THR A 1 387 ? 12.753 -1.607 -13.505 1.00 77.19 387 THR A C 1
ATOM 2835 O O . THR A 1 387 ? 11.980 -2.546 -13.324 1.00 77.19 387 THR A O 1
ATOM 2838 N N . THR A 1 388 ? 14.022 -1.616 -13.088 1.00 76.69 388 THR A N 1
ATOM 2839 C CA . THR A 1 388 ? 14.673 -2.730 -12.376 1.00 76.69 388 THR A CA 1
ATOM 2840 C C . THR A 1 388 ? 14.926 -2.419 -10.898 1.00 76.69 388 THR A C 1
ATOM 2842 O O . THR A 1 388 ? 15.341 -3.313 -10.168 1.00 76.69 388 THR A O 1
ATOM 2845 N N . ALA A 1 389 ? 14.684 -1.189 -10.433 1.00 73.94 389 ALA A N 1
ATOM 2846 C CA . ALA A 1 389 ? 14.838 -0.821 -9.028 1.00 73.94 389 ALA A CA 1
ATOM 2847 C C . ALA A 1 389 ? 13.976 -1.749 -8.155 1.00 73.94 389 ALA A C 1
ATOM 2849 O O . ALA A 1 389 ? 12.758 -1.802 -8.317 1.00 73.94 389 ALA A O 1
ATOM 2850 N N . ASN A 1 390 ? 14.631 -2.519 -7.282 1.00 67.38 390 ASN A N 1
ATOM 2851 C CA . ASN A 1 390 ? 14.052 -3.686 -6.620 1.00 67.38 390 ASN A CA 1
ATOM 2852 C C . ASN A 1 390 ? 14.330 -3.708 -5.107 1.00 67.38 390 ASN A C 1
ATOM 2854 O O . ASN A 1 390 ? 14.662 -4.740 -4.529 1.00 67.38 390 ASN A O 1
ATOM 2858 N N . ASP A 1 391 ? 14.239 -2.555 -4.451 1.00 62.16 391 ASP A N 1
ATOM 2859 C CA . ASP A 1 391 ? 14.726 -2.421 -3.071 1.00 62.16 391 ASP A CA 1
ATOM 2860 C C . ASP A 1 391 ? 13.697 -2.842 -2.005 1.00 62.16 391 ASP A C 1
ATOM 2862 O O . ASP A 1 391 ? 13.971 -2.750 -0.812 1.00 62.16 391 ASP A O 1
ATOM 2866 N N . GLN A 1 392 ? 12.506 -3.298 -2.408 1.00 70.12 392 GLN A N 1
ATOM 2867 C CA . GLN A 1 392 ? 11.381 -3.575 -1.501 1.00 70.12 392 GLN A CA 1
ATOM 2868 C C . GLN A 1 392 ? 10.896 -5.037 -1.566 1.00 70.12 392 GLN A C 1
ATOM 2870 O O . GLN A 1 392 ? 9.743 -5.315 -1.239 1.00 70.12 392 GLN A O 1
ATOM 2875 N N . MET A 1 393 ? 11.716 -5.974 -2.057 1.00 78.62 393 MET A N 1
ATOM 2876 C CA . MET A 1 393 ? 11.403 -7.411 -2.042 1.00 78.62 393 MET A CA 1
ATOM 2877 C C . MET A 1 393 ? 11.981 -8.061 -0.793 1.00 78.62 393 MET A C 1
ATOM 2879 O O . MET A 1 393 ? 13.182 -8.317 -0.738 1.00 78.62 393 MET A O 1
ATOM 2883 N N . ARG A 1 394 ? 11.134 -8.333 0.205 1.00 80.56 394 ARG A N 1
ATOM 2884 C CA . ARG A 1 394 ? 11.544 -9.099 1.388 1.00 80.56 394 ARG A CA 1
ATOM 2885 C C . ARG A 1 394 ? 11.022 -10.526 1.326 1.00 80.56 394 ARG A C 1
ATOM 2887 O O . ARG A 1 394 ? 11.817 -11.455 1.358 1.00 80.56 394 ARG A O 1
ATOM 2894 N N . ARG A 1 395 ? 9.704 -10.685 1.206 1.00 86.75 395 ARG A N 1
ATOM 2895 C CA . ARG A 1 395 ? 9.010 -11.980 1.159 1.00 86.75 395 ARG A CA 1
ATOM 2896 C C . ARG A 1 395 ? 8.313 -12.221 -0.173 1.00 86.75 395 ARG A C 1
ATOM 2898 O O . ARG A 1 395 ? 8.302 -13.347 -0.661 1.00 86.75 395 ARG A O 1
ATOM 2905 N N . VAL A 1 396 ? 7.735 -11.175 -0.768 1.00 89.56 396 VAL A N 1
ATOM 2906 C CA . VAL A 1 396 ? 6.952 -11.273 -2.007 1.00 89.56 396 VAL A CA 1
ATOM 2907 C C . VAL A 1 396 ? 7.777 -10.824 -3.205 1.00 89.56 396 VAL A C 1
ATOM 2909 O O . VAL A 1 396 ? 8.116 -9.643 -3.349 1.00 89.56 396 VAL A O 1
ATOM 2912 N N . THR A 1 397 ? 8.040 -11.762 -4.110 1.00 89.62 397 THR A N 1
ATOM 2913 C CA . THR A 1 397 ? 8.790 -11.536 -5.347 1.00 89.62 397 THR A CA 1
ATOM 2914 C C . THR A 1 397 ? 7.947 -11.760 -6.588 1.00 89.62 397 THR A C 1
ATOM 2916 O O . THR A 1 397 ? 6.858 -12.332 -6.560 1.00 89.62 397 THR A O 1
ATOM 2919 N N . TRP A 1 398 ? 8.433 -11.259 -7.720 1.00 89.94 398 TRP A N 1
ATOM 2920 C CA . TRP A 1 398 ? 7.789 -11.498 -9.005 1.00 89.94 398 TRP A CA 1
ATOM 2921 C C . TRP A 1 398 ? 8.055 -12.924 -9.484 1.00 89.94 398 TRP A C 1
ATOM 2923 O O . TRP A 1 398 ? 9.205 -13.363 -9.491 1.00 89.94 398 TRP A O 1
ATOM 2933 N N . ALA A 1 399 ? 7.024 -13.611 -9.987 1.00 89.56 399 ALA A N 1
ATOM 2934 C CA . ALA A 1 399 ? 7.230 -14.898 -10.638 1.00 89.56 399 ALA A CA 1
ATOM 2935 C C . ALA A 1 399 ? 8.195 -14.752 -11.835 1.00 89.56 399 ALA A C 1
ATOM 2937 O O . ALA A 1 399 ? 8.176 -13.722 -12.538 1.00 89.56 399 ALA A O 1
ATOM 2938 N N . PRO A 1 400 ? 9.050 -15.757 -12.093 1.00 86.75 400 PRO A N 1
ATOM 2939 C CA . PRO A 1 400 ? 9.957 -15.728 -13.233 1.00 86.75 400 PRO A CA 1
ATOM 2940 C C . PRO A 1 400 ? 9.163 -15.603 -14.544 1.00 86.75 400 PRO A C 1
ATOM 2942 O O . PRO A 1 400 ? 8.130 -16.239 -14.723 1.00 86.75 400 PRO A O 1
ATOM 2945 N N . GLY A 1 401 ? 9.629 -14.749 -15.462 1.00 88.62 401 GLY A N 1
ATOM 2946 C CA . GLY A 1 401 ? 8.969 -14.492 -16.753 1.00 88.62 401 GLY A CA 1
ATOM 2947 C C . GLY A 1 401 ? 7.973 -13.323 -16.779 1.00 88.62 401 GLY A C 1
ATOM 2948 O O . GLY A 1 401 ? 7.534 -12.928 -17.856 1.00 88.62 401 GLY A O 1
ATOM 2949 N N . THR A 1 402 ? 7.657 -12.711 -15.635 1.00 88.25 402 THR A N 1
ATOM 2950 C CA . THR A 1 402 ? 6.832 -11.488 -15.586 1.00 88.25 402 THR A CA 1
ATOM 2951 C C . THR A 1 402 ? 7.510 -10.312 -16.316 1.00 88.25 402 THR A C 1
ATOM 2953 O O . THR A 1 402 ? 8.665 -9.986 -16.019 1.00 88.25 402 THR A O 1
ATOM 2956 N N . PRO A 1 403 ? 6.831 -9.641 -17.265 1.00 88.19 403 PRO A N 1
ATOM 2957 C CA . PRO A 1 403 ? 7.435 -8.574 -18.060 1.00 88.19 403 PRO A CA 1
ATOM 2958 C C . PRO A 1 403 ? 7.693 -7.307 -17.227 1.00 88.19 403 PRO A C 1
ATOM 2960 O O . PRO A 1 403 ? 6.862 -6.904 -16.413 1.00 88.19 403 PRO A O 1
ATOM 2963 N N . LEU A 1 404 ? 8.808 -6.609 -17.493 1.00 85.56 404 LEU A N 1
ATOM 2964 C CA . LEU A 1 404 ? 9.236 -5.407 -16.747 1.00 85.56 404 LEU A CA 1
ATOM 2965 C C . LEU A 1 404 ? 8.159 -4.314 -16.660 1.00 85.56 404 LEU A C 1
ATOM 2967 O O . LEU A 1 404 ? 8.008 -3.664 -15.629 1.00 85.56 404 LEU A O 1
ATOM 2971 N N . ARG A 1 405 ? 7.371 -4.131 -17.727 1.00 85.31 405 ARG A N 1
ATOM 2972 C CA . ARG A 1 405 ? 6.264 -3.161 -17.748 1.00 85.31 405 ARG A CA 1
ATOM 2973 C C . ARG A 1 405 ? 5.215 -3.470 -16.681 1.00 85.31 405 ARG A C 1
ATOM 2975 O O . ARG A 1 405 ? 4.685 -2.554 -16.062 1.00 85.31 405 ARG A O 1
ATOM 2982 N N . GLU A 1 406 ? 4.884 -4.742 -16.509 1.00 87.38 406 GLU A N 1
ATOM 2983 C CA . GLU A 1 406 ? 3.848 -5.183 -15.579 1.00 87.38 406 GLU A CA 1
ATOM 2984 C C . GLU A 1 406 ? 4.341 -5.101 -14.136 1.00 87.38 406 GLU A C 1
ATOM 2986 O O . GLU A 1 406 ? 3.602 -4.613 -13.283 1.00 87.38 406 GLU A O 1
ATOM 2991 N N . ARG A 1 407 ? 5.623 -5.425 -13.907 1.00 88.12 407 ARG A N 1
ATOM 2992 C CA . ARG A 1 407 ? 6.311 -5.189 -12.629 1.00 88.12 407 ARG A CA 1
ATOM 2993 C C . ARG A 1 407 ? 6.247 -3.722 -12.229 1.00 88.12 407 ARG A C 1
ATOM 2995 O O . ARG A 1 407 ? 5.721 -3.398 -11.175 1.00 88.12 407 ARG A O 1
ATOM 3002 N N . TRP A 1 408 ? 6.670 -2.819 -13.117 1.00 86.06 408 TRP A N 1
ATOM 3003 C CA . TRP A 1 408 ? 6.634 -1.381 -12.846 1.00 86.06 408 TRP A CA 1
ATOM 3004 C C . TRP A 1 408 ? 5.218 -0.876 -12.544 1.00 86.06 408 TRP A C 1
ATOM 3006 O O . TRP A 1 408 ? 5.013 -0.080 -11.624 1.00 86.06 408 TRP A O 1
ATOM 3016 N N . LEU A 1 409 ? 4.222 -1.344 -13.300 1.00 87.62 409 LEU A N 1
ATOM 3017 C CA . LEU A 1 409 ? 2.837 -0.915 -13.138 1.00 87.62 409 LEU A CA 1
ATOM 3018 C C . LEU A 1 409 ? 2.257 -1.365 -11.790 1.00 87.62 409 LEU A C 1
ATOM 3020 O O . LEU A 1 409 ? 1.632 -0.558 -11.099 1.00 87.62 409 LEU A O 1
ATOM 3024 N N . ARG A 1 410 ? 2.527 -2.616 -11.403 1.00 89.50 410 ARG A N 1
ATOM 3025 C CA . ARG A 1 410 ? 1.987 -3.288 -10.212 1.00 89.50 410 ARG A CA 1
ATOM 3026 C C . ARG A 1 410 ? 2.937 -3.280 -9.007 1.00 89.50 410 ARG A C 1
ATOM 3028 O O . ARG A 1 410 ? 2.651 -3.928 -8.010 1.00 89.50 410 ARG A O 1
ATOM 3035 N N . GLU A 1 411 ? 4.028 -2.518 -9.061 1.00 88.94 411 GLU A N 1
ATOM 3036 C CA . GLU A 1 411 ? 5.025 -2.473 -7.980 1.00 88.94 411 GLU A CA 1
ATOM 3037 C C . GLU A 1 411 ? 4.428 -2.057 -6.626 1.00 88.94 411 GLU A C 1
ATOM 3039 O O . GLU A 1 411 ? 4.777 -2.629 -5.601 1.00 88.94 411 GLU A O 1
ATOM 3044 N N . GLU A 1 412 ? 3.457 -1.137 -6.623 1.00 89.38 412 GLU A N 1
ATOM 3045 C CA . GLU A 1 412 ? 2.760 -0.718 -5.395 1.00 89.38 412 GLU A CA 1
ATOM 3046 C C . GLU A 1 412 ? 1.891 -1.845 -4.813 1.00 89.38 412 GLU A C 1
ATOM 3048 O O . GLU A 1 412 ? 1.821 -2.009 -3.601 1.00 89.38 412 GLU A O 1
ATOM 3053 N N . GLU A 1 413 ? 1.250 -2.647 -5.675 1.00 92.44 413 GLU A N 1
ATOM 3054 C CA . GLU A 1 413 ? 0.458 -3.814 -5.256 1.00 92.44 413 GLU A CA 1
ATOM 3055 C C . GLU A 1 413 ? 1.376 -4.869 -4.629 1.00 92.44 413 GLU A C 1
ATOM 3057 O O . GLU A 1 413 ? 1.061 -5.403 -3.568 1.00 92.44 413 GLU A O 1
ATOM 3062 N N . ARG A 1 414 ? 2.540 -5.125 -5.243 1.00 91.94 414 ARG A N 1
ATOM 3063 C CA . ARG A 1 414 ? 3.541 -6.052 -4.703 1.00 91.94 414 ARG A CA 1
ATOM 3064 C C . ARG A 1 414 ? 4.084 -5.568 -3.359 1.00 91.94 414 ARG A C 1
ATOM 3066 O O . ARG A 1 414 ? 4.134 -6.358 -2.424 1.00 91.94 414 ARG A O 1
ATOM 3073 N N . ALA A 1 415 ? 4.462 -4.295 -3.243 1.00 91.56 415 ALA A N 1
ATOM 3074 C CA . ALA A 1 415 ? 4.967 -3.727 -1.993 1.00 91.56 415 ALA A CA 1
ATOM 3075 C C . ALA A 1 415 ? 3.915 -3.772 -0.869 1.00 91.56 415 ALA A C 1
ATOM 3077 O O . ALA A 1 415 ? 4.239 -4.110 0.269 1.00 91.56 415 ALA A O 1
ATOM 3078 N N . ALA A 1 416 ? 2.644 -3.507 -1.189 1.00 92.75 416 ALA A N 1
ATOM 3079 C CA . ALA A 1 416 ? 1.548 -3.651 -0.237 1.00 92.75 416 ALA A CA 1
ATOM 3080 C C . ALA A 1 416 ? 1.382 -5.111 0.219 1.00 92.75 416 ALA A C 1
ATOM 3082 O O . ALA A 1 416 ? 1.305 -5.369 1.418 1.00 92.75 416 ALA A O 1
ATOM 3083 N N . LEU A 1 417 ? 1.411 -6.080 -0.701 1.00 93.56 417 LEU A N 1
ATOM 3084 C CA . LEU A 1 417 ? 1.340 -7.505 -0.353 1.00 93.56 417 LEU A CA 1
ATOM 3085 C C . LEU A 1 417 ? 2.559 -7.990 0.439 1.00 93.56 417 LEU A C 1
ATOM 3087 O O . LEU A 1 417 ? 2.405 -8.812 1.338 1.00 93.56 417 LEU A O 1
ATOM 3091 N N . ASP A 1 418 ? 3.749 -7.457 0.160 1.00 92.38 418 ASP A N 1
ATOM 3092 C CA . ASP A 1 418 ? 4.960 -7.722 0.943 1.00 92.38 418 ASP A CA 1
ATOM 3093 C C . ASP A 1 418 ? 4.806 -7.233 2.390 1.00 92.38 418 ASP A C 1
ATOM 3095 O O . ASP A 1 418 ? 5.166 -7.947 3.327 1.00 92.38 418 ASP A O 1
ATOM 3099 N N . SER A 1 419 ? 4.195 -6.059 2.588 1.00 90.94 419 SER A N 1
ATOM 3100 C CA . SER A 1 419 ? 3.904 -5.539 3.929 1.00 90.94 419 SER A CA 1
ATOM 3101 C C . SER A 1 419 ? 2.882 -6.393 4.687 1.00 90.94 419 SER A C 1
ATOM 3103 O O . SER A 1 419 ? 3.080 -6.655 5.872 1.00 90.94 419 SER A O 1
ATOM 3105 N N . VAL A 1 420 ? 1.850 -6.903 3.998 1.00 92.81 420 VAL A N 1
ATOM 3106 C CA . VAL A 1 420 ? 0.874 -7.852 4.561 1.00 92.81 420 VAL A CA 1
ATOM 3107 C C . VAL A 1 420 ? 1.572 -9.148 4.959 1.00 92.81 420 VAL A C 1
ATOM 3109 O O . VAL A 1 420 ? 1.462 -9.570 6.106 1.00 92.81 420 VAL A O 1
ATOM 3112 N N . ALA A 1 421 ? 2.368 -9.739 4.067 1.00 91.12 421 ALA A N 1
ATOM 3113 C CA . ALA A 1 421 ? 3.133 -10.942 4.379 1.00 91.12 421 ALA A CA 1
ATOM 3114 C C . ALA A 1 421 ? 4.056 -10.732 5.592 1.00 91.12 421 ALA A C 1
ATOM 3116 O O . ALA A 1 421 ? 4.088 -11.559 6.497 1.00 91.12 421 ALA A O 1
ATOM 3117 N N . CYS A 1 422 ? 4.771 -9.608 5.672 1.00 88.50 422 CYS A N 1
ATOM 3118 C CA . CYS A 1 422 ? 5.644 -9.309 6.811 1.00 88.50 422 CYS A CA 1
ATOM 3119 C C . CYS A 1 422 ? 4.895 -9.074 8.137 1.00 88.50 422 CYS A C 1
ATOM 3121 O O . CYS A 1 422 ? 5.507 -9.205 9.196 1.00 88.50 422 CYS A O 1
ATOM 3123 N N . ALA A 1 423 ? 3.624 -8.665 8.095 1.00 89.12 423 ALA A N 1
ATOM 3124 C CA . ALA A 1 423 ? 2.826 -8.360 9.282 1.00 89.12 423 ALA A CA 1
ATOM 3125 C C . ALA A 1 423 ? 2.079 -9.581 9.838 1.00 89.12 423 ALA A C 1
ATOM 3127 O O . ALA A 1 423 ? 1.959 -9.706 11.055 1.00 89.12 423 ALA A O 1
ATOM 3128 N N . PHE A 1 424 ? 1.588 -10.464 8.962 1.00 87.38 424 PHE A N 1
ATOM 3129 C CA . PHE A 1 424 ? 0.863 -11.678 9.356 1.00 87.38 424 PHE A CA 1
ATOM 3130 C C . PHE A 1 424 ? 1.775 -12.877 9.614 1.00 87.38 424 PHE A C 1
ATOM 3132 O O . PHE A 1 424 ? 1.385 -13.793 10.333 1.00 87.38 424 PHE A O 1
ATOM 3139 N N . GLY A 1 425 ? 2.977 -12.873 9.044 1.00 85.12 425 GLY A N 1
ATOM 3140 C CA . GLY A 1 425 ? 3.952 -13.925 9.278 1.00 85.12 425 GLY A CA 1
ATOM 3141 C C . GLY A 1 425 ? 4.922 -13.670 10.420 1.00 85.12 425 GLY A C 1
ATOM 3142 O O . GLY A 1 425 ? 4.885 -12.650 11.115 1.00 85.12 425 GLY A O 1
ATOM 3143 N N . PHE A 1 426 ? 5.855 -14.602 10.578 1.00 84.00 426 PHE A N 1
ATOM 3144 C CA . PHE A 1 426 ? 7.034 -14.414 11.393 1.00 84.00 426 PHE A CA 1
ATOM 3145 C C . PHE A 1 426 ? 7.808 -13.197 10.899 1.00 84.00 426 PHE A C 1
ATOM 3147 O O . PHE A 1 426 ? 7.872 -12.882 9.713 1.00 84.00 426 PHE A O 1
ATOM 3154 N N . ARG A 1 427 ? 8.410 -12.479 11.846 1.00 81.31 427 ARG A N 1
ATOM 3155 C CA . ARG A 1 427 ? 9.270 -11.327 11.546 1.00 81.31 427 ARG A CA 1
ATOM 3156 C C . ARG A 1 427 ? 10.712 -11.754 11.279 1.00 81.31 427 ARG A C 1
ATOM 3158 O O . ARG A 1 427 ? 11.480 -10.974 10.714 1.00 81.31 427 ARG A O 1
ATOM 3165 N N . GLU A 1 428 ? 11.077 -12.959 11.716 1.00 83.12 428 GLU A N 1
ATOM 3166 C CA . GLU A 1 428 ? 12.419 -13.520 11.606 1.00 83.12 428 GLU A CA 1
ATOM 3167 C C . GLU A 1 428 ? 12.629 -14.226 10.261 1.00 83.12 428 GLU A C 1
ATOM 3169 O O . GLU A 1 428 ? 11.911 -15.168 9.941 1.00 83.12 428 GLU A O 1
ATOM 3174 N N . ALA A 1 429 ? 13.662 -13.824 9.512 1.00 81.12 429 ALA A N 1
ATOM 3175 C CA . ALA A 1 429 ? 13.930 -14.342 8.167 1.00 81.12 429 ALA A CA 1
ATOM 3176 C C . ALA A 1 429 ? 14.178 -15.858 8.109 1.00 81.12 429 ALA A C 1
ATOM 3178 O O . ALA A 1 429 ? 13.739 -16.513 7.168 1.00 81.12 429 ALA A O 1
ATOM 3179 N N . HIS A 1 430 ? 14.808 -16.430 9.139 1.00 80.38 430 HIS A N 1
ATOM 3180 C CA . HIS A 1 430 ? 15.069 -17.870 9.220 1.00 80.38 430 HIS A CA 1
ATOM 3181 C C . HIS A 1 430 ? 13.808 -18.734 9.383 1.00 80.38 430 HIS A C 1
ATOM 3183 O O . HIS A 1 430 ? 13.891 -19.941 9.194 1.00 80.38 430 HIS A O 1
ATOM 3189 N N . ARG A 1 431 ? 12.661 -18.139 9.744 1.00 81.62 431 ARG A N 1
ATOM 3190 C CA . ARG A 1 431 ? 11.379 -18.848 9.918 1.00 81.62 431 ARG A CA 1
ATOM 3191 C C . ARG A 1 431 ? 10.408 -18.610 8.772 1.00 81.62 431 ARG A C 1
ATOM 3193 O O . ARG A 1 431 ? 9.283 -19.106 8.801 1.00 81.62 431 ARG A O 1
ATOM 3200 N N . PHE A 1 432 ? 10.809 -17.824 7.774 1.00 82.81 432 PHE A N 1
ATOM 3201 C CA . PHE A 1 432 ? 9.993 -17.648 6.578 1.00 82.81 432 PHE A CA 1
ATOM 3202 C C . PHE A 1 432 ? 9.798 -19.019 5.918 1.00 82.81 432 PHE A C 1
ATOM 3204 O O . PHE A 1 432 ? 10.704 -19.847 5.916 1.00 82.81 432 PHE A O 1
ATOM 3211 N N . GLY A 1 433 ? 8.599 -19.295 5.412 1.00 80.06 433 GLY A N 1
ATOM 3212 C CA . GLY A 1 433 ? 8.233 -20.609 4.878 1.00 80.06 433 GLY A CA 1
ATOM 3213 C C . GLY A 1 433 ? 7.763 -21.659 5.900 1.00 80.06 433 GLY A C 1
ATOM 3214 O O . GLY A 1 433 ? 7.138 -22.629 5.478 1.00 80.06 433 GLY A O 1
ATOM 3215 N N . GLU A 1 434 ? 7.968 -21.468 7.210 1.00 82.94 434 GLU A N 1
ATOM 3216 C CA . GLU A 1 434 ? 7.446 -22.372 8.262 1.00 82.94 434 GLU A CA 1
ATOM 3217 C C . GLU A 1 434 ? 6.003 -22.035 8.693 1.00 82.94 434 GLU A C 1
ATOM 3219 O O . GLU A 1 434 ? 5.447 -22.641 9.608 1.00 82.94 434 GLU A O 1
ATOM 3224 N N . GLU A 1 435 ? 5.388 -21.028 8.072 1.00 83.50 435 GLU A N 1
ATOM 3225 C CA . GLU A 1 435 ? 4.076 -20.511 8.461 1.00 83.50 435 GLU A CA 1
ATOM 3226 C C . GLU A 1 435 ? 2.944 -21.423 7.984 1.00 83.50 435 GLU A C 1
ATOM 3228 O O . GLU A 1 435 ? 2.565 -21.451 6.808 1.00 83.50 435 GLU A O 1
ATOM 3233 N N . GLU A 1 436 ? 2.359 -22.144 8.935 1.00 81.50 436 GLU A N 1
ATOM 3234 C CA . GLU A 1 436 ? 1.149 -22.929 8.738 1.00 81.50 436 GLU A CA 1
ATOM 3235 C C . GLU A 1 436 ? -0.064 -22.182 9.308 1.00 81.50 436 GLU A C 1
ATOM 3237 O O . GLU A 1 436 ? -0.148 -21.890 10.498 1.00 81.50 436 GLU A O 1
ATOM 3242 N N . GLY A 1 437 ? -1.028 -21.863 8.446 1.00 87.38 437 GLY A N 1
ATOM 3243 C CA . GLY A 1 437 ? -2.291 -21.242 8.834 1.00 87.38 437 GLY A CA 1
ATOM 3244 C C . GLY A 1 437 ? -3.238 -21.166 7.645 1.00 87.38 437 GLY A C 1
ATOM 3245 O O . GLY A 1 437 ? -2.798 -20.920 6.524 1.00 87.38 437 GLY A O 1
ATOM 3246 N N . THR A 1 438 ? -4.535 -21.387 7.855 1.00 91.44 438 THR A N 1
ATOM 3247 C CA . THR A 1 438 ? -5.539 -21.352 6.774 1.00 91.44 438 THR A CA 1
ATOM 3248 C C . THR A 1 438 ? -5.557 -19.997 6.064 1.00 91.44 438 THR A C 1
ATOM 3250 O O . THR A 1 438 ? -5.579 -19.941 4.837 1.00 91.44 438 THR A O 1
ATOM 3253 N N . GLU A 1 439 ? -5.460 -18.909 6.828 1.00 89.44 439 GLU A N 1
ATOM 3254 C CA . GLU A 1 439 ? -5.419 -17.538 6.313 1.00 89.44 439 GLU A CA 1
ATOM 3255 C C . GLU A 1 439 ? -4.123 -17.251 5.548 1.00 89.44 439 GLU A C 1
ATOM 3257 O O . GLU A 1 439 ? -4.149 -16.685 4.455 1.00 89.44 439 GLU A O 1
ATOM 3262 N N . PHE A 1 440 ? -2.984 -17.709 6.075 1.00 90.25 440 PHE A N 1
ATOM 3263 C CA . PHE A 1 440 ? -1.690 -17.529 5.421 1.00 90.25 440 PHE A CA 1
ATOM 3264 C C . PHE A 1 440 ? -1.585 -18.346 4.122 1.00 90.25 440 PHE A C 1
ATOM 3266 O O . PHE A 1 440 ? -1.061 -17.870 3.114 1.00 90.25 440 PHE A O 1
ATOM 3273 N N . GLN A 1 441 ? -2.162 -19.551 4.097 1.00 91.25 441 GLN A N 1
ATOM 3274 C CA . GLN A 1 441 ? -2.275 -20.359 2.882 1.00 91.25 441 GLN A CA 1
ATOM 3275 C C . GLN A 1 441 ? -3.188 -19.706 1.838 1.00 91.25 441 GLN A C 1
ATOM 3277 O O . GLN A 1 441 ? -2.839 -19.684 0.656 1.00 91.25 441 GLN A O 1
ATOM 3282 N N . ALA A 1 442 ? -4.307 -19.110 2.260 1.00 92.06 442 ALA A N 1
ATOM 3283 C CA . ALA A 1 442 ? -5.175 -18.339 1.373 1.00 92.06 442 ALA A CA 1
ATOM 3284 C C . ALA A 1 442 ? -4.456 -17.105 0.798 1.00 92.06 442 ALA A C 1
ATOM 3286 O O . ALA A 1 442 ? -4.570 -16.824 -0.399 1.00 92.06 442 ALA A O 1
ATOM 3287 N N . LEU A 1 443 ? -3.653 -16.409 1.614 1.00 93.12 443 LEU A N 1
ATOM 3288 C CA . LEU A 1 443 ? -2.800 -15.306 1.165 1.00 93.12 443 LEU A CA 1
ATOM 3289 C C . LEU A 1 443 ? -1.767 -15.781 0.137 1.00 93.12 443 LEU A C 1
ATOM 3291 O O . LEU A 1 443 ? -1.604 -15.147 -0.906 1.00 93.12 443 LEU A O 1
ATOM 3295 N N . ARG A 1 444 ? -1.108 -16.918 0.385 1.00 91.62 444 ARG A N 1
ATOM 3296 C CA . ARG A 1 444 ? -0.153 -17.521 -0.554 1.00 91.62 444 ARG A CA 1
ATOM 3297 C C . ARG A 1 444 ? -0.812 -17.845 -1.892 1.00 91.62 444 ARG A C 1
ATOM 3299 O O . ARG A 1 444 ? -0.280 -17.467 -2.934 1.00 91.62 444 ARG A O 1
ATOM 3306 N N . GLU A 1 445 ? -1.987 -18.471 -1.881 1.00 93.06 445 GLU A N 1
ATOM 3307 C CA . GLU A 1 445 ? -2.747 -18.753 -3.102 1.00 93.06 445 GLU A CA 1
ATOM 3308 C C . GLU A 1 445 ? -3.148 -17.459 -3.829 1.00 93.06 445 GLU A C 1
ATOM 3310 O O . GLU A 1 445 ? -3.019 -17.354 -5.050 1.00 93.06 445 GLU A O 1
ATOM 3315 N N . TYR A 1 446 ? -3.594 -16.439 -3.092 1.00 93.06 446 TYR A N 1
ATOM 3316 C CA . TYR A 1 446 ? -3.927 -15.133 -3.654 1.00 93.06 446 TYR A CA 1
ATOM 3317 C C . TYR A 1 446 ? -2.722 -14.468 -4.342 1.00 93.06 446 TYR A C 1
ATOM 3319 O O . TYR A 1 446 ? -2.833 -14.041 -5.493 1.00 93.06 446 TYR A O 1
ATOM 3327 N N . ILE A 1 447 ? -1.555 -14.452 -3.691 1.00 93.56 447 ILE A N 1
ATOM 3328 C CA . ILE A 1 447 ? -0.303 -13.911 -4.243 1.00 93.56 447 ILE A CA 1
ATOM 3329 C C . ILE A 1 447 ? 0.123 -14.697 -5.496 1.00 93.56 447 ILE A C 1
ATOM 3331 O O . ILE A 1 447 ? 0.438 -14.089 -6.526 1.00 93.56 447 ILE A O 1
ATOM 3335 N N . MET A 1 448 ? 0.036 -16.032 -5.462 1.00 92.00 448 MET A N 1
ATOM 3336 C CA . MET A 1 448 ? 0.341 -16.891 -6.614 1.00 92.00 448 MET A CA 1
ATOM 3337 C C . MET A 1 448 ? -0.588 -16.628 -7.804 1.00 92.00 448 MET A C 1
ATOM 3339 O O . MET A 1 448 ? -0.109 -16.466 -8.930 1.00 92.00 448 MET A O 1
ATOM 3343 N N . ARG A 1 449 ? -1.903 -16.484 -7.577 1.00 92.88 449 ARG A N 1
ATOM 3344 C CA . ARG A 1 449 ? -2.881 -16.130 -8.629 1.00 92.88 449 ARG A CA 1
ATOM 3345 C C . ARG A 1 449 ? -2.566 -14.795 -9.305 1.00 92.88 449 ARG A C 1
ATOM 3347 O O . ARG A 1 449 ? -2.909 -14.586 -10.466 1.00 92.88 449 ARG A O 1
ATOM 3354 N N . LYS A 1 450 ? -1.885 -13.892 -8.600 1.00 91.31 450 LYS A N 1
ATOM 3355 C CA . LYS A 1 450 ? -1.488 -12.574 -9.098 1.00 91.31 450 LYS A CA 1
ATOM 3356 C C . LYS A 1 450 ? -0.150 -12.568 -9.852 1.00 91.31 450 LYS A C 1
ATOM 3358 O O . LYS A 1 450 ? 0.240 -11.495 -10.323 1.00 91.31 450 LYS A O 1
ATOM 3363 N N . GLY A 1 451 ? 0.519 -13.715 -10.010 1.00 90.19 451 GLY A N 1
ATOM 3364 C CA . GLY A 1 451 ? 1.820 -13.831 -10.684 1.00 90.19 451 GLY A CA 1
ATOM 3365 C C . GLY A 1 451 ? 3.006 -13.418 -9.806 1.00 90.19 451 GLY A C 1
ATOM 3366 O O . GLY A 1 451 ? 4.051 -13.008 -10.316 1.00 90.19 451 GLY A O 1
ATOM 3367 N N . MET A 1 452 ? 2.833 -13.484 -8.488 1.00 92.38 452 MET A N 1
ATOM 3368 C CA . MET A 1 452 ? 3.866 -13.227 -7.488 1.00 92.38 452 MET A CA 1
ATOM 3369 C C . MET A 1 452 ? 4.138 -14.513 -6.703 1.00 92.38 452 MET A C 1
ATOM 3371 O O . MET A 1 452 ? 3.295 -15.405 -6.644 1.00 92.38 452 MET A O 1
ATOM 3375 N N . LEU A 1 453 ? 5.322 -14.628 -6.119 1.00 90.94 453 LEU A N 1
ATOM 3376 C CA . LEU A 1 453 ? 5.714 -15.748 -5.274 1.00 90.94 453 LEU A CA 1
ATOM 3377 C C . LEU A 1 453 ? 5.938 -15.228 -3.859 1.00 90.94 453 LEU A C 1
ATOM 3379 O O . LEU A 1 453 ? 6.597 -14.209 -3.667 1.00 90.94 453 LEU A O 1
ATOM 3383 N N . LEU A 1 454 ? 5.361 -15.924 -2.887 1.00 89.88 454 LEU A N 1
ATOM 3384 C CA . LEU A 1 454 ? 5.612 -15.701 -1.470 1.00 89.88 454 LEU A CA 1
ATOM 3385 C C . LEU A 1 454 ? 6.698 -16.679 -1.020 1.00 89.88 454 LEU A C 1
ATOM 3387 O O . LEU A 1 454 ? 6.579 -17.868 -1.310 1.00 89.88 454 LEU A O 1
ATOM 3391 N N . ASP A 1 455 ? 7.726 -16.169 -0.343 1.00 86.56 455 ASP A N 1
ATOM 3392 C CA . ASP A 1 455 ? 8.870 -16.926 0.174 1.00 86.56 455 ASP A CA 1
ATOM 3393 C C . ASP A 1 455 ? 9.545 -17.782 -0.914 1.00 86.56 455 ASP A C 1
ATOM 3395 O O . ASP A 1 455 ? 9.573 -19.013 -0.878 1.00 86.56 455 ASP A O 1
ATOM 3399 N N . GLN A 1 456 ? 10.088 -17.115 -1.937 1.00 81.12 456 GLN A N 1
ATOM 3400 C CA . GLN A 1 456 ? 10.886 -17.795 -2.954 1.00 81.12 456 GLN A CA 1
ATOM 3401 C C . GLN A 1 456 ? 12.093 -18.472 -2.294 1.00 81.12 456 GLN A C 1
ATOM 3403 O O . GLN A 1 456 ? 12.904 -17.811 -1.651 1.00 81.12 456 GLN A O 1
ATOM 3408 N N . ILE A 1 457 ? 12.234 -19.780 -2.521 1.00 77.06 457 ILE A N 1
ATOM 3409 C CA . ILE A 1 457 ? 13.264 -20.636 -1.907 1.00 77.06 457 ILE A CA 1
ATOM 3410 C C . ILE A 1 457 ? 14.675 -20.053 -2.091 1.00 77.06 457 ILE A C 1
ATOM 3412 O O . ILE A 1 457 ? 15.501 -20.125 -1.191 1.00 77.06 457 ILE A O 1
ATOM 3416 N N . GLU A 1 458 ? 14.944 -19.421 -3.237 1.00 73.69 458 GLU A N 1
ATOM 3417 C CA . GLU A 1 458 ? 16.240 -18.800 -3.553 1.00 73.69 458 GLU A CA 1
ATOM 3418 C C . GLU A 1 458 ? 16.593 -17.591 -2.667 1.00 73.69 458 GLU A C 1
ATOM 3420 O O . GLU A 1 458 ? 17.755 -17.198 -2.611 1.00 73.69 458 GLU A O 1
ATOM 3425 N N . LEU A 1 459 ? 15.604 -16.990 -2.000 1.00 72.12 459 LEU A N 1
ATOM 3426 C CA . LEU A 1 459 ? 15.759 -15.824 -1.125 1.00 72.12 459 LEU A CA 1
ATOM 3427 C C . LEU A 1 459 ? 15.680 -16.181 0.362 1.00 72.12 459 LEU A C 1
ATOM 3429 O O . LEU A 1 459 ? 15.819 -15.297 1.205 1.00 72.12 459 LEU A O 1
ATOM 3433 N N . MET A 1 460 ? 15.462 -17.456 0.690 1.00 72.88 460 MET A N 1
ATOM 3434 C CA . MET A 1 460 ? 15.461 -17.921 2.071 1.00 72.88 460 MET A CA 1
ATOM 3435 C C . MET A 1 460 ? 16.892 -18.003 2.606 1.00 72.88 460 MET A C 1
ATOM 3437 O O . MET A 1 460 ? 17.790 -18.556 1.959 1.00 72.88 460 MET A O 1
ATOM 3441 N N . GLU A 1 461 ? 17.100 -17.472 3.812 1.00 70.56 461 GLU A N 1
ATOM 3442 C CA . GLU A 1 461 ? 18.379 -17.590 4.510 1.00 70.56 461 GLU A CA 1
ATOM 3443 C C . GLU A 1 461 ? 18.719 -19.078 4.698 1.00 70.56 461 GLU A C 1
ATOM 3445 O O . GLU A 1 461 ? 17.944 -19.839 5.270 1.00 70.56 461 GLU A O 1
ATOM 3450 N N . GLY A 1 462 ? 19.870 -19.506 4.171 1.00 71.19 462 GLY A N 1
ATOM 3451 C CA . GLY A 1 462 ? 20.335 -20.899 4.226 1.00 71.19 462 GLY A CA 1
ATOM 3452 C C . GLY A 1 462 ? 20.242 -21.679 2.909 1.00 71.19 462 GLY A C 1
ATOM 3453 O O . GLY A 1 462 ? 20.951 -22.670 2.762 1.00 71.19 462 GLY A O 1
ATOM 3454 N N . MET A 1 463 ? 19.463 -21.218 1.921 1.00 67.94 463 MET A N 1
ATOM 3455 C CA . MET A 1 463 ? 19.356 -21.882 0.606 1.00 67.94 463 MET A CA 1
ATOM 3456 C C . MET A 1 463 ? 20.281 -21.277 -0.464 1.00 67.94 463 MET A C 1
ATOM 3458 O O . MET A 1 463 ? 20.607 -21.943 -1.446 1.00 67.94 463 MET A O 1
ATOM 3462 N N . SER A 1 464 ? 20.763 -20.047 -0.266 1.00 60.12 464 SER A N 1
ATOM 3463 C CA . SER A 1 464 ? 21.785 -19.407 -1.104 1.00 60.12 464 SER A CA 1
ATOM 3464 C C . SER A 1 464 ? 23.194 -19.659 -0.538 1.00 60.12 464 SER A C 1
ATOM 3466 O O . SER A 1 464 ? 23.807 -18.749 0.029 1.00 60.12 464 SER A O 1
ATOM 3468 N N . SER A 1 465 ? 23.676 -20.904 -0.624 1.00 44.72 465 SER A N 1
ATOM 3469 C CA . SER A 1 465 ? 25.073 -21.266 -0.304 1.00 44.72 465 SER A CA 1
ATOM 3470 C C . SER A 1 465 ? 25.963 -21.237 -1.541 1.00 44.72 465 SER A C 1
ATOM 3472 O O . SER A 1 465 ? 25.512 -21.749 -2.592 1.00 44.72 465 SER A O 1
#

Sequence (465 aa):
MLTQCRAAHRPRQPQLRQALECASRTVDCSNTRGASSTPGSLMAFHTARRARICGGRAGMAQMASMASSRRAARTSLPPPLSTPHGLRFFSTTFAPRQRQADAATAAASRPQPVTLPDLDKVAALVNGARDRLLSHPGVPSEGETATALRICSEAADLIMDAAVQPQLSSIDHQSDTAASTLLSLDGRKTAAAPAAADPTVDAAPRLRRAIDQISDAAYMIADEPRVFLTPQLLEQYVQIQARLGRPESLPHVLSLYASKPAPAPAPAAGGPITYKTQNPRRPSSAVGARVAATALEAALAAQNLDAAVGVIEHTYAAPAFVRAKLLRHGLLPAFVVVGVPAATYSLASKLATLQETMDTTTATSLSFAAILAYIAFTGTIGVVANTTANDQMRRVTWAPGTPLRERWLREEERAALDSVACAFGFREAHRFGEEEGTEFQALREYIMRKGMLLDQIELMEGMSS

Radius of gyration: 33.88 Å; chains: 1; bounding box: 79×71×112 Å

Foldseek 3Di:
DDDDDDDDDDDDDDDPVVVVVVVVPPPPDDDDDDDDDDDDDDDDDDDDDDDDDDDDDDDDDDDDDDDDDDDDDDDDDDDDDDDDDDDDDDDDDDDDDDDDDPPPPPPPDDPPPPPQPPLVVLLVVLVVLLVVCVPDPFQDDPVSLVVSLVSLQVSLVSLLCSVVVC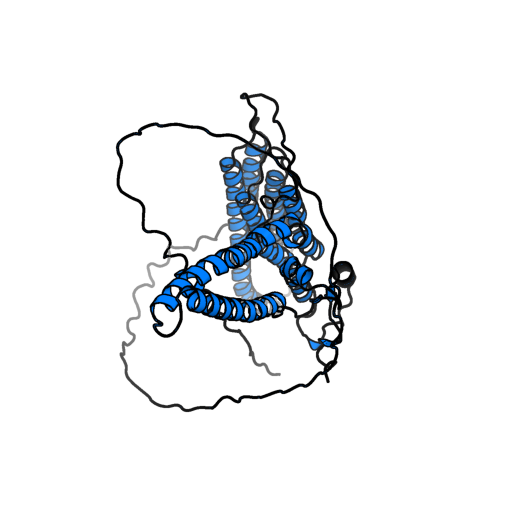VVVCVVVVVVVVVVVVVVVVPDDDDDDDDDDDPPVPPVVSSVVSLVSSLVSLLSSLPPLSYQDDLVSLLSNLVSCLSSLNLVCVLVSLQCLLFRFHFDGAPDDPHDTDTHTHHSLALNSAHDPVSLVSSLVSCLVSVPLVSNVSSLCSHLVGNSNLVVCCVVVVVVVVCVVVVVLVVLLVVLLVVLVVDPPDDSVVSSVVSSVVSVVVCVVVVVVVVCCLLPVDPQDDFKAAAPPDDSVVCNSRVSSRSSLSVSCCSNDDVDLQCQPVDDDPSVVVSQVVSVVVRMHGHDQCNRPPSVD

Secondary structure (DSSP, 8-state):
---------PPP--SSHHHHHHHSSSS--------------------------------------------------PPPP-------------------S-SSS-SS-PPPP-----HHHHHHHHHHHHHHHHT-SS---HHHHHHHHHHHHHHHHHHHHHHHHHHHHHHHHHHHHHHHHHHHTTS-----------TTTTHHHHHHHHHHHHHHHHHHHHH-TTS---HHHHHHHHHHHHHHT-GGGHHHHHHHHHHPPEEEPPSSTTSPPEEE---TT-GGGPPPHHHHHHHHHHHHHTT-HHHHHHHHHHTTTSHHHHHHHHHHHHHHHHHHHHHHHHHHHHHHHHHHTT-SSS-HHHHHHHHHHHHHHHHHHHHHHHHHHHHH--TT-SSEEEPTT--HHHHHHHHHHHHHHHHHHHHHS-SSGGGTT----HHHHHHHHHHHHTTEEES-GGGSTTT--